Protein AF-0000000080623184 (afdb_homodimer)

InterPro domains:
  IPR002640 Arylesterase [PF01731] (164-242)
  IPR011042 Six-bladed beta-propeller, TolB-like [G3DSA:2.120.10.30] (15-358)
  IPR051288 Serum paraoxonase/arylesterase [PTHR11799] (4-357)

Solvent-accessible surface area (backbone atoms only — not comparable to full-atom values): 36497 Å² total; per-residue (Å²): 109,66,64,58,50,50,49,52,48,49,50,48,51,48,53,49,51,50,51,50,44,59,60,27,24,75,87,53,84,65,54,26,38,55,38,32,66,67,45,72,34,42,72,48,66,43,7,16,39,18,59,33,71,41,74,90,75,38,34,34,41,32,24,18,21,57,68,85,69,83,50,81,78,62,73,59,82,66,65,34,42,39,31,38,31,59,68,85,49,90,73,54,52,39,41,78,36,56,76,39,82,59,84,64,90,63,54,22,28,40,14,41,22,56,38,71,44,97,88,63,42,46,33,33,41,30,28,30,34,42,90,85,70,45,51,34,43,38,31,28,35,50,37,76,92,77,55,33,28,38,52,73,50,76,46,71,51,88,85,47,66,36,63,43,22,31,33,51,74,46,97,60,21,30,39,36,17,13,47,29,61,59,84,40,72,66,46,44,52,45,26,65,73,67,61,63,32,49,2,27,31,33,38,32,73,61,84,52,77,40,77,65,44,68,61,32,42,29,33,15,48,44,55,42,84,86,60,42,39,36,39,36,18,26,34,83,75,12,31,38,39,30,23,41,48,39,78,94,74,64,45,68,44,82,69,31,71,48,81,63,74,29,24,38,35,25,52,30,62,41,96,85,54,32,39,25,23,6,14,32,56,28,39,51,38,37,51,53,14,68,74,40,63,84,42,84,84,49,45,9,30,16,31,30,39,37,33,46,57,45,96,84,50,69,47,60,53,56,31,44,55,35,27,29,61,8,86,88,48,38,34,28,16,16,27,41,62,40,78,90,61,37,30,34,41,36,18,5,48,60,33,39,36,38,42,31,39,39,64,45,71,87,75,130,109,66,64,58,49,50,51,52,48,50,50,48,48,51,53,49,51,51,51,50,44,60,60,28,24,75,85,52,84,66,53,26,38,56,38,32,65,66,44,71,34,43,75,48,66,43,7,17,38,19,60,33,72,41,76,92,75,37,33,33,41,33,24,18,22,58,69,85,70,83,49,81,78,61,74,56,85,68,65,34,40,38,31,41,32,59,66,83,48,90,74,53,52,39,41,79,36,55,76,39,82,61,84,64,90,63,53,22,27,39,14,41,24,58,36,71,46,96,88,65,42,46,34,33,39,29,30,30,34,40,92,86,69,45,51,34,42,39,31,29,36,51,38,75,90,76,54,32,29,38,52,72,50,76,49,70,52,89,84,47,67,37,63,42,22,32,33,51,74,45,96,61,22,29,38,36,17,13,46,28,63,58,86,41,71,66,45,43,51,46,25,66,72,68,63,64,34,49,2,27,32,33,38,32,72,62,83,52,78,40,76,66,44,68,62,32,43,29,32,14,46,44,56,42,86,87,59,40,39,35,40,36,18,26,34,83,75,12,31,37,40,30,24,41,50,39,76,92,75,64,41,68,44,82,68,29,69,46,82,64,73,29,24,38,35,25,53,30,64,41,96,86,53,32,40,25,21,6,13,33,55,28,39,50,39,38,53,54,15,70,74,41,64,84,43,83,84,50,45,9,29,18,33,29,40,37,34,46,58,44,95,84,50,69,47,62,54,54,30,43,54,34,28,29,60,8,85,88,48,37,34,28,16,17,29,41,61,38,81,92,62,36,29,34,40,36,19,5,48,59,34,39,35,36,43,30,41,38,64,44,73,87,76,128

Secondary structure (DSSP, 8-state):
-HHHHHHHHHHHHHHHHHHHHHHTTTT----BB-SS-EEEPBS--S----EEEETTTTEEEEEE----S--TT-------EEEEEETTS---BPEE--EES--SS--EEEEEEEEE-TTS-EEEEEEEE-TTS-EEEEEEEEETTTTEEEEEEEE--TT-SSEEEEEE-SSS-EEEEE--S--SHHHHHHHHHH----EEEEEE-SS-EEEEEEEE-EEEEEE-TTS-EEEEEETTTTEEEEEEEETTTTEEEEEEEEE-SSEEEEEEE-TT--EEEEEES-HHHHHHHHHTTT-TT----EEEEEEEE-TTSS-EEEEEEEEE-SSSS-SEEEEEEETTTTEEEEEESSS-EEEEE--S-S--/-HHHHHHHHHHHHHHHHHHHHHHTTTT----BB-SS-EEEPBS--S----EEEETTTTEEEEEE----S--GGG-S----EEEEEETTS---B-EE--EES--SS--EEEEEEEEE-TTSPEEEEEEEE-TTS-EEEEEEEEETTTTEEEEEEEE--TT-SSEEEEEE-SSS-EEEEE--S--SHHHHHHHHHH----EEEEEE-SS-EEEEEEEE-EEEEEE-TTS-EEEEEETTTTEEEEEEEETTTTEEEEEEEEE-SSEEEEEEE-TT--EEEEEES-HHHHHHHHHTTT-TT----EEEEEEEE-TTSS-EEEEEEEEE-SSSS-SEEEEEEETTTTEEEEEESSS-EEEEE--S-S--

Foldseek 3Di:
DVVVVVVVVVVVVVVLVVLVCLLQVVPDFFDFDALFDKDFAADAFFFFQEWEADQVQQKIKTWGAADAALDVPCCPPDAIWMWMDRRVDPPSYIHTAAEPPDPDPGFRWAAKEWDQDPVGWIKMWTWGADSVGAIWTWIWTQDPVVRHTYTDDIDGDPLPQRWHYWYDPDPQKIKTKHQARDRHPVVVVVCLSVVQGAIFMWIDPNDDIDTAGGRAGWAAWDAFPVRQWIWTFRQSQQKIWIWGADPVVRYIHTQEIGRRCWGWHYWDADPVRKIKTKTQNRNNLVVVCVVPVVPLPRFTKIWMWIWDADPSRHDTDIFTNGIDRGNRPGAWNGKYADPRRQKIWTIHGTGGIMIGGRPDDRPD/DVVVVVVVVVVVVVVLVVLVCLLQVVPDFFDFDALFDKDFAPDAFFFFQEWEADQVQQKIKTWGAADAALDPPVVDDGAIWMWMDRRVDPPSYIHTAAEPPDPDPGFRWAAKEWDQDPVRWIKMWTWGADSVGAIWIWIWTQDPVVRHTYTDDIDGDPLPQRWHYWYDPDPQKIKTKHQARDRHPVVVVVCLSVVQGAIFMWIDPNDDIDTAGGRAGWAAWDAFPVRQWIWTFRQSQQKIWIWGADPVVRYTHTQEIGRRCWGWHYWDADPVRKIKTKTQNRNNLVVVCVVPVVPLPRFTKIWMWIWDADPSRHDTDIFTNGIDRGNRPGAWNGKYADPRRQKIWTIHGTGGIMIGGRPDDRPD

Nearest PDB structures (foldseek):
  6h0a-assembly1_A  TM=9.248E-01  e=1.470E-31  Homo sapiens
  3sre-assembly1_A  TM=9.259E-01  e=2.144E-31  synthetic construct
  3srg-assembly1_A  TM=9.200E-01  e=5.082E-31  synthetic construct
  1v04-assembly1_A  TM=9.252E-01  e=9.710E-31  Homo sapiens
  6g82-assembly1_A  TM=9.204E-01  e=2.429E-30  Homo sapiens

Organism: Caenorhabditis remanei (NCBI:txid31234)

Radius of gyration: 28.78 Å; Cα contacts (8 Å, |Δi|>4): 1998; chains: 2; bounding box: 73×90×67 Å

Sequence (728 aa):
MLKIILVAFLAFLVQYSFKVLLTLDVHKRTYNHRPGPCRKIEGVVNGSEDITISYEKNLAFITSGLVFLHSESSKTENNGEMFVYDLSQRTYKAERIPVKNLEDSEFLPHGISHWVLKDGTVRLFVVVHSKDFKHSIVILDYDEKNRVLNHVRTIRDDKFVRPNDVLATGENSFFVSNDGGCHSNIGNILEIATGFHKGSLVHYDGKNSHYLLENTATNGIILSNDKKTLYVSFIYEETIGVFDWNVGKQEIREVSKIETLTACDNFHVDEDDNLWSACHPVLKDAAKHLGNHKNKDLHSPTQVLRFKFSEDRKFAEIVEVFSDEGRFTSAGAVATSFDNGKQMLIGTVFRDVTHCDINISLDFMLKIILVAFLAFLVQYSFKVLLTLDVHKRTYNHRPGPCRKIEGVVNGSEDITISYEKNLAFITSGLVFLHSESSKTENNGEMFVYDLSQRTYKAERIPVKNLEDSEFLPHGISHWVLKDGTVRLFVVVHSKDFKHSIVILDYDEKNRVLNHVRTIRDDKFVRPNDVLATGENSFFVSNDGGCHSNIGNILEIATGFHKGSLVHYDGKNSHYLLENTATNGIILSNDKKTLYVSFIYEETIGVFDWNVGKQEIREVSKIETLTACDNFHVDEDDNLWSACHPVLKDAAKHLGNHKNKDLHSPTQVLRFKFSEDRKFAEIVEVFSDEGRFTSAGAVATSFDNGKQMLIGTVFRDVTHCDINISLDF

Structure (mmCIF, N/CA/C/O backbone):
data_AF-0000000080623184-model_v1
#
loop_
_entity.id
_entity.type
_entity.pdbx_description
1 polymer 'SMP-30/Gluconolactonase/LRE-like region domain-containing protein'
#
loop_
_atom_site.group_PDB
_atom_site.id
_atom_site.type_symbol
_atom_site.label_atom_id
_atom_site.label_alt_id
_atom_site.label_comp_id
_atom_site.label_asym_id
_atom_site.label_entity_id
_atom_site.label_seq_id
_atom_site.pdbx_PDB_ins_code
_atom_site.Cartn_x
_atom_site.Cartn_y
_atom_site.Cartn_z
_atom_site.occupancy
_atom_site.B_iso_or_equiv
_atom_site.auth_seq_id
_atom_site.auth_comp_id
_atom_site.auth_asym_id
_atom_site.auth_atom_id
_atom_site.pdbx_PDB_model_num
ATOM 1 N N . MET A 1 1 ? 48.375 10.023 1.485 1 68.5 1 MET A N 1
ATOM 2 C CA . MET A 1 1 ? 47.406 10.797 2.24 1 68.5 1 MET A CA 1
ATOM 3 C C . MET A 1 1 ? 46.312 11.328 1.321 1 68.5 1 MET A C 1
ATOM 5 O O . MET A 1 1 ? 45.125 11.156 1.599 1 68.5 1 MET A O 1
ATOM 9 N N . LEU A 1 2 ? 46.656 11.781 0.217 1 77.94 2 LEU A N 1
ATOM 10 C CA . LEU A 1 2 ? 45.719 12.336 -0.725 1 77.94 2 LEU A CA 1
ATOM 11 C C . LEU A 1 2 ? 44.812 11.242 -1.294 1 77.94 2 LEU A C 1
ATOM 13 O O . LEU A 1 2 ? 43.594 11.438 -1.467 1 77.94 2 LEU A O 1
ATOM 17 N N . LYS A 1 3 ? 45.438 10.141 -1.468 1 73.81 3 LYS A N 1
ATOM 18 C CA . LYS A 1 3 ? 44.656 9.023 -2.031 1 73.81 3 LYS A CA 1
ATOM 19 C C . LYS A 1 3 ? 43.625 8.523 -1.047 1 73.81 3 LYS A C 1
ATOM 21 O O . LYS A 1 3 ? 42.5 8.227 -1.437 1 73.81 3 LYS A O 1
ATOM 26 N N . ILE A 1 4 ? 43.969 8.469 0.136 1 78.44 4 ILE A N 1
ATOM 27 C CA . ILE A 1 4 ? 43.062 8.023 1.171 1 78.44 4 ILE A CA 1
ATOM 28 C C . ILE A 1 4 ? 41.906 9.031 1.315 1 78.44 4 ILE A C 1
ATOM 30 O O . ILE A 1 4 ? 40.75 8.656 1.451 1 78.44 4 ILE A O 1
ATOM 34 N N . ILE A 1 5 ? 42.281 10.227 1.193 1 77.75 5 ILE A N 1
ATOM 35 C CA . ILE A 1 5 ? 41.281 11.297 1.305 1 77.75 5 ILE A CA 1
ATOM 36 C C . ILE A 1 5 ? 40.312 11.227 0.128 1 77.75 5 ILE A C 1
ATOM 38 O O . ILE A 1 5 ? 39.125 11.375 0.305 1 77.75 5 ILE A O 1
ATOM 42 N N . LEU A 1 6 ? 40.812 11 -0.995 1 77.25 6 LEU A N 1
ATOM 43 C CA . LEU A 1 6 ? 39.969 10.898 -2.188 1 77.25 6 LEU A CA 1
ATOM 44 C C . LEU A 1 6 ? 39.031 9.711 -2.092 1 77.25 6 LEU A C 1
ATOM 46 O O . LEU A 1 6 ? 37.875 9.812 -2.453 1 77.25 6 LEU A O 1
ATOM 50 N N . VAL A 1 7 ? 39.594 8.688 -1.573 1 75.88 7 VAL A N 1
ATOM 51 C CA . VAL A 1 7 ? 38.781 7.492 -1.417 1 75.88 7 VAL A CA 1
ATOM 52 C C . VAL A 1 7 ? 37.688 7.754 -0.388 1 75.88 7 VAL A C 1
ATOM 54 O O . VAL A 1 7 ? 36.531 7.371 -0.592 1 75.88 7 VAL A O 1
ATOM 57 N N . ALA A 1 8 ? 38.031 8.312 0.627 1 75.62 8 ALA A N 1
ATOM 58 C CA . ALA A 1 8 ? 37.062 8.648 1.655 1 75.62 8 ALA A CA 1
ATOM 59 C C . ALA A 1 8 ? 36 9.617 1.113 1 75.62 8 ALA A C 1
ATOM 61 O O . ALA A 1 8 ? 34.812 9.477 1.407 1 75.62 8 ALA A O 1
ATOM 62 N N . PHE A 1 9 ? 36.438 10.516 0.372 1 79.94 9 PHE A N 1
ATOM 63 C CA . PHE A 1 9 ? 35.531 11.484 -0.23 1 79.94 9 PHE A CA 1
ATOM 64 C C . PHE A 1 9 ? 34.594 10.805 -1.212 1 79.94 9 PHE A C 1
ATOM 66 O O . PHE A 1 9 ? 33.406 11.086 -1.225 1 79.94 9 PHE A O 1
ATOM 73 N N . LEU A 1 10 ? 35.156 9.992 -1.989 1 78.12 10 LEU A N 1
ATOM 74 C CA . LEU A 1 10 ? 34.312 9.258 -2.941 1 78.12 10 LEU A CA 1
ATOM 75 C C . LEU A 1 10 ? 33.312 8.375 -2.215 1 78.12 10 LEU A C 1
ATOM 77 O O . LEU A 1 10 ? 32.156 8.281 -2.633 1 78.12 10 LEU A O 1
ATOM 81 N N . ALA A 1 11 ? 33.781 7.762 -1.188 1 76.75 11 ALA A N 1
ATOM 82 C CA . ALA A 1 11 ? 32.875 6.949 -0.386 1 76.75 11 ALA A CA 1
ATOM 83 C C . ALA A 1 11 ? 31.766 7.797 0.198 1 76.75 11 ALA A C 1
ATOM 85 O O . ALA A 1 11 ? 30.594 7.379 0.215 1 76.75 11 ALA A O 1
ATOM 86 N N . PHE A 1 12 ? 32.156 8.875 0.583 1 76.88 12 PHE A N 1
ATOM 87 C CA . PHE A 1 12 ? 31.172 9.805 1.129 1 76.88 12 PHE A CA 1
ATOM 88 C C . PHE A 1 12 ? 30.172 10.219 0.057 1 76.88 12 PHE A C 1
ATOM 90 O O . PHE A 1 12 ? 28.969 10.273 0.309 1 76.88 12 PHE A O 1
ATOM 97 N N . LEU A 1 13 ? 30.609 10.484 -1.075 1 78.25 13 LEU A N 1
ATOM 98 C CA . LEU A 1 13 ? 29.75 10.898 -2.168 1 78.25 13 LEU A CA 1
ATOM 99 C C . LEU A 1 13 ? 28.781 9.789 -2.553 1 78.25 13 LEU A C 1
ATOM 101 O O . LEU A 1 13 ? 27.609 10.047 -2.846 1 78.25 13 LEU A O 1
ATOM 105 N N . VAL A 1 14 ? 29.297 8.641 -2.516 1 78.31 14 VAL A N 1
ATOM 106 C CA . VAL A 1 14 ? 28.469 7.496 -2.859 1 78.31 14 VAL A CA 1
ATOM 107 C C . VAL A 1 14 ? 27.391 7.301 -1.793 1 78.31 14 VAL A C 1
ATOM 109 O O . VAL A 1 14 ? 26.219 7.133 -2.115 1 78.31 14 VAL A O 1
ATOM 112 N N . GLN A 1 15 ? 27.812 7.367 -0.602 1 77.88 15 GLN A N 1
ATOM 113 C CA . GLN A 1 15 ? 26.859 7.234 0.497 1 77.88 15 GLN A CA 1
ATOM 114 C C . GLN A 1 15 ? 25.797 8.328 0.441 1 77.88 15 GLN A C 1
ATOM 116 O O . GLN A 1 15 ? 24.609 8.062 0.644 1 77.88 15 GLN A O 1
ATOM 121 N N . TYR A 1 16 ? 26.234 9.406 0.198 1 78.19 16 TYR A N 1
ATOM 122 C CA . TYR A 1 16 ? 25.328 10.547 0.125 1 78.19 16 TYR A CA 1
ATOM 123 C C . TYR A 1 16 ? 24.344 10.398 -1.031 1 78.19 16 TYR A C 1
ATOM 125 O O . TYR A 1 16 ? 23.156 10.656 -0.878 1 78.19 16 TYR A O 1
ATOM 133 N N . SER A 1 17 ? 24.859 10.039 -2.146 1 79.19 17 SER A N 1
ATOM 134 C CA . SER A 1 17 ? 24 9.836 -3.307 1 79.19 17 SER A CA 1
ATOM 135 C C . SER A 1 17 ? 22.938 8.773 -3.033 1 79.19 17 SER A C 1
ATOM 137 O O . SER A 1 17 ? 21.781 8.922 -3.426 1 79.19 17 SER A O 1
ATOM 139 N N . PHE A 1 18 ? 23.328 7.824 -2.342 1 79.25 18 PHE A N 1
ATOM 140 C CA . PHE A 1 18 ? 22.406 6.754 -2 1 79.25 18 PHE A CA 1
ATOM 141 C C . PHE A 1 18 ? 21.328 7.254 -1.044 1 79.25 18 PHE A C 1
ATOM 143 O O . PHE A 1 18 ? 20.141 6.945 -1.214 1 79.25 18 PHE A O 1
ATOM 150 N N . LYS A 1 19 ? 21.719 7.996 -0.136 1 79.19 19 LYS A N 1
ATOM 151 C CA . LYS A 1 19 ? 20.766 8.562 0.818 1 79.19 19 LYS A CA 1
ATOM 152 C C . LYS A 1 19 ? 19.75 9.461 0.116 1 79.19 19 LYS A C 1
ATOM 154 O O . LYS A 1 19 ? 18.562 9.422 0.433 1 79.19 19 LYS A O 1
ATOM 159 N N . VAL A 1 20 ? 20.219 10.18 -0.817 1 79.88 20 VAL A N 1
ATOM 160 C CA . VAL A 1 20 ? 19.344 11.086 -1.561 1 79.88 20 VAL A CA 1
ATOM 161 C C . VAL A 1 20 ? 18.344 10.273 -2.379 1 79.88 20 VAL A C 1
ATOM 163 O O . VAL A 1 20 ? 17.156 10.609 -2.428 1 79.88 20 VAL A O 1
ATOM 166 N N . LEU A 1 21 ? 18.844 9.234 -2.961 1 82.19 21 LEU A N 1
ATOM 167 C CA . LEU A 1 21 ? 17.969 8.398 -3.777 1 82.19 21 LEU A CA 1
ATOM 168 C C . LEU A 1 21 ? 16.891 7.742 -2.92 1 82.19 21 LEU A C 1
ATOM 170 O O . LEU A 1 21 ? 15.727 7.66 -3.332 1 82.19 21 LEU A O 1
ATOM 174 N N . LEU A 1 22 ? 17.234 7.348 -1.758 1 83.12 22 LEU A N 1
ATOM 175 C CA . LEU A 1 22 ? 16.266 6.75 -0.853 1 83.12 22 LEU A CA 1
ATOM 176 C C . LEU A 1 22 ? 15.273 7.797 -0.354 1 83.12 22 LEU A C 1
ATOM 178 O O . LEU A 1 22 ? 14.07 7.531 -0.28 1 83.12 22 LEU A O 1
ATOM 182 N N . THR A 1 23 ? 15.773 8.984 -0.102 1 82 23 THR A N 1
ATOM 183 C CA . THR A 1 23 ? 14.906 10.062 0.369 1 82 23 THR A CA 1
ATOM 184 C C . THR A 1 23 ? 13.891 10.453 -0.7 1 82 23 THR A C 1
ATOM 186 O O . THR A 1 23 ? 12.742 10.758 -0.386 1 82 23 THR A O 1
ATOM 189 N N . LEU A 1 24 ? 14.305 10.32 -1.914 1 87.19 24 LEU A N 1
ATOM 190 C CA . LEU A 1 24 ? 13.438 10.719 -3.02 1 87.19 24 LEU A CA 1
ATOM 191 C C . LEU A 1 24 ? 12.516 9.578 -3.428 1 87.19 24 LEU A C 1
ATOM 193 O O . LEU A 1 24 ? 11.672 9.742 -4.312 1 87.19 24 LEU A O 1
ATOM 197 N N . ASP A 1 25 ? 12.656 8.5 -2.859 1 90.5 25 ASP A N 1
ATOM 198 C CA . ASP A 1 25 ? 11.773 7.355 -3.066 1 90.5 25 ASP A CA 1
ATOM 199 C C . ASP A 1 25 ? 11.789 6.91 -4.527 1 90.5 25 ASP A C 1
ATOM 201 O O . ASP A 1 25 ? 10.734 6.684 -5.121 1 90.5 25 ASP A O 1
ATOM 205 N N . VAL A 1 26 ? 12.938 6.75 -5.109 1 87.06 26 VAL A N 1
ATOM 206 C CA . VAL A 1 26 ? 13.055 6.512 -6.543 1 87.06 26 VAL A CA 1
ATOM 207 C C . VAL A 1 26 ? 12.625 5.086 -6.867 1 87.06 26 VAL A C 1
ATOM 209 O O . VAL A 1 26 ? 12.297 4.773 -8.016 1 87.06 26 VAL A O 1
ATOM 212 N N . HIS A 1 27 ? 12.586 4.148 -5.922 1 89.81 27 HIS A N 1
ATOM 213 C CA . HIS A 1 27 ? 12.211 2.764 -6.18 1 89.81 27 HIS A CA 1
ATOM 214 C C . HIS A 1 27 ? 10.898 2.41 -5.484 1 89.81 27 HIS A C 1
ATOM 216 O O . HIS A 1 27 ? 10.703 1.266 -5.07 1 89.81 27 HIS A O 1
ATOM 222 N N . LYS A 1 28 ? 10.078 3.414 -5.332 1 93.25 28 LYS A N 1
ATOM 223 C CA . LYS A 1 28 ? 8.75 3.203 -4.762 1 93.25 28 LYS A CA 1
ATOM 224 C C . LYS A 1 28 ? 7.66 3.588 -5.754 1 93.25 28 LYS A C 1
ATOM 226 O O . LYS A 1 28 ? 7.883 4.418 -6.641 1 93.25 28 LYS A O 1
ATOM 231 N N . ARG A 1 29 ? 6.605 2.904 -5.59 1 92.94 29 ARG A N 1
ATOM 232 C CA . ARG A 1 29 ? 5.387 3.287 -6.301 1 92.94 29 ARG A CA 1
ATOM 233 C C . ARG A 1 29 ? 4.164 3.15 -5.402 1 92.94 29 ARG A C 1
ATOM 235 O O . ARG A 1 29 ? 4.262 2.637 -4.285 1 92.94 29 ARG A O 1
ATOM 242 N N . THR A 1 30 ? 3.105 3.678 -5.91 1 94.69 30 THR A N 1
ATOM 243 C CA . THR A 1 30 ? 1.839 3.561 -5.195 1 94.69 30 THR A CA 1
ATOM 244 C C . THR A 1 30 ? 0.874 2.652 -5.953 1 94.69 30 THR A C 1
ATOM 246 O O . THR A 1 30 ? 0.819 2.686 -7.188 1 94.69 30 THR A O 1
ATOM 249 N N . TYR A 1 31 ? 0.19 1.835 -5.215 1 97.56 31 TYR A N 1
ATOM 250 C CA . TYR A 1 31 ? -0.853 0.967 -5.75 1 97.56 31 TYR A CA 1
ATOM 251 C C . TYR A 1 31 ? -2.234 1.447 -5.32 1 97.56 31 TYR A C 1
ATOM 253 O O . TYR A 1 31 ? -2.49 1.642 -4.129 1 97.56 31 TYR A O 1
ATOM 261 N N . ASN A 1 32 ? -3.141 1.588 -6.273 1 97.88 32 ASN A N 1
ATOM 262 C CA . ASN A 1 32 ? -4.422 2.223 -5.992 1 97.88 32 ASN A CA 1
ATOM 263 C C . ASN A 1 32 ? -5.32 1.322 -5.148 1 97.88 32 ASN A C 1
ATOM 265 O O . ASN A 1 32 ? -5.352 0.106 -5.348 1 97.88 32 ASN A O 1
ATOM 269 N N . HIS A 1 33 ? -5.973 1.86 -4.156 1 97 33 HIS A N 1
ATOM 270 C CA . HIS A 1 33 ? -7.125 1.246 -3.506 1 97 33 HIS A CA 1
ATOM 271 C C . HIS A 1 33 ? -7.973 2.289 -2.785 1 97 33 HIS A C 1
ATOM 273 O O . HIS A 1 33 ? -7.48 3.365 -2.443 1 97 33 HIS A O 1
ATOM 279 N N . ARG A 1 34 ? -9.219 2.02 -2.615 1 97.81 34 ARG A N 1
ATOM 280 C CA . ARG A 1 34 ? -10.211 2.871 -1.958 1 97.81 34 ARG A CA 1
ATOM 281 C C . ARG A 1 34 ? -10.961 2.102 -0.876 1 97.81 34 ARG A C 1
ATOM 283 O O . ARG A 1 34 ? -11.258 0.917 -1.04 1 97.81 34 ARG A O 1
ATOM 290 N N . PRO A 1 35 ? -11.281 2.771 0.192 1 97.62 35 PRO A N 1
ATOM 291 C CA . PRO A 1 35 ? -12.016 2.098 1.263 1 97.62 35 PRO A CA 1
ATOM 292 C C . PRO A 1 35 ? -13.516 2.004 0.981 1 97.62 35 PRO A C 1
ATOM 294 O O . PRO A 1 35 ? -14.242 1.325 1.709 1 97.62 35 PRO A O 1
ATOM 297 N N . GLY A 1 36 ? -14 2.615 0.045 1 97.38 36 GLY A N 1
ATOM 298 C CA . GLY A 1 36 ? -15.352 2.824 -0.437 1 97.38 36 GLY A CA 1
ATOM 299 C C . GLY A 1 36 ? -15.445 3.869 -1.534 1 97.38 36 GLY A C 1
ATOM 300 O O . GLY A 1 36 ? -14.422 4.277 -2.096 1 97.38 36 GLY A O 1
ATOM 301 N N . PRO A 1 37 ? -16.688 4.281 -1.874 1 97.19 37 PRO A N 1
ATOM 302 C CA . PRO A 1 37 ? -16.812 5.312 -2.91 1 97.19 37 PRO A CA 1
ATOM 303 C C . PRO A 1 37 ? -16.141 6.629 -2.512 1 97.19 37 PRO A C 1
ATOM 305 O O . PRO A 1 37 ? -16.266 7.066 -1.364 1 97.19 37 PRO A O 1
ATOM 308 N N . CYS A 1 38 ? -15.422 7.211 -3.404 1 98.12 38 CYS A N 1
ATOM 309 C CA . CYS A 1 38 ? -14.781 8.508 -3.221 1 98.12 38 CYS A CA 1
ATOM 310 C C . CYS A 1 38 ? -15.164 9.469 -4.336 1 98.12 38 CYS A C 1
ATOM 312 O O . CYS A 1 38 ? -15.289 9.07 -5.496 1 98.12 38 CYS A O 1
ATOM 314 N N . ARG A 1 39 ? -15.352 10.719 -3.967 1 97.88 39 ARG A N 1
ATOM 315 C CA . ARG A 1 39 ? -15.695 11.719 -4.969 1 97.88 39 ARG A CA 1
ATOM 316 C C . ARG A 1 39 ? -15.078 13.07 -4.625 1 97.88 39 ARG A C 1
ATOM 318 O O . ARG A 1 39 ? -14.75 13.336 -3.467 1 97.88 39 ARG A O 1
ATOM 325 N N . LYS A 1 40 ? -14.906 13.906 -5.598 1 98 40 LYS A N 1
ATOM 326 C CA . LYS A 1 40 ? -14.453 15.281 -5.398 1 98 40 LYS A CA 1
ATOM 327 C C . LYS A 1 40 ? -15.586 16.156 -4.875 1 98 40 LYS A C 1
ATOM 329 O O . LYS A 1 40 ? -16.734 16.031 -5.305 1 98 40 LYS A O 1
ATOM 334 N N . ILE A 1 41 ? -15.172 17.016 -3.988 1 97.06 41 ILE A N 1
ATOM 335 C CA . ILE A 1 41 ? -16.188 17.953 -3.535 1 97.06 41 ILE A CA 1
ATOM 336 C C . ILE A 1 41 ? -16.094 19.25 -4.355 1 97.06 41 ILE A C 1
ATOM 338 O O . ILE A 1 41 ? -15.016 19.625 -4.82 1 97.06 41 ILE A O 1
ATOM 342 N N . GLU A 1 42 ? -17.219 19.906 -4.539 1 97.25 42 GLU A N 1
ATOM 343 C CA . GLU A 1 42 ? -17.266 21.188 -5.246 1 97.25 42 GLU A CA 1
ATOM 344 C C . GLU A 1 42 ? -16.828 22.328 -4.344 1 97.25 42 GLU A C 1
ATOM 346 O O . GLU A 1 42 ? -17.016 22.281 -3.127 1 97.25 42 GLU A O 1
ATOM 351 N N . GLY A 1 43 ? -16.234 23.391 -4.973 1 95.44 43 GLY A N 1
ATOM 352 C CA . GLY A 1 43 ? -15.906 24.594 -4.238 1 95.44 43 GLY A CA 1
ATOM 353 C C . GLY A 1 43 ? -14.414 24.875 -4.191 1 95.44 43 GLY A C 1
ATOM 354 O O . GLY A 1 43 ? -13.945 25.906 -4.68 1 95.44 43 GLY A O 1
ATOM 355 N N . VAL A 1 44 ? -13.695 23.906 -3.656 1 94.75 44 VAL A N 1
ATOM 356 C CA . VAL A 1 44 ? -12.266 24.094 -3.451 1 94.75 44 VAL A CA 1
ATOM 357 C C . VAL A 1 44 ? -11.5 23.656 -4.695 1 94.75 44 VAL A C 1
ATOM 359 O O . VAL A 1 44 ? -11.539 22.469 -5.062 1 94.75 44 VAL A O 1
ATOM 362 N N . VAL A 1 45 ? -10.711 24.594 -5.273 1 91.62 45 VAL A N 1
ATOM 363 C CA . VAL A 1 45 ? -10.062 24.219 -6.523 1 91.62 45 VAL A CA 1
ATOM 364 C C . VAL A 1 45 ? -8.586 24.625 -6.488 1 91.62 45 VAL A C 1
ATOM 366 O O . VAL A 1 45 ? -7.828 24.328 -7.41 1 91.62 45 VAL A O 1
ATOM 369 N N . ASN A 1 46 ? -8.203 25.344 -5.391 1 91.88 46 ASN A N 1
ATOM 370 C CA . ASN A 1 46 ? -6.824 25.828 -5.312 1 91.88 46 ASN A CA 1
ATOM 371 C C . ASN A 1 46 ? -6.098 25.25 -4.102 1 91.88 46 ASN A C 1
ATOM 373 O O . ASN A 1 46 ? -5.344 25.953 -3.43 1 91.88 46 ASN A O 1
ATOM 377 N N . GLY A 1 47 ? -6.477 24 -3.816 1 93.44 47 GLY A N 1
ATOM 378 C CA . GLY A 1 47 ? -5.797 23.344 -2.707 1 93.44 47 GLY A CA 1
ATOM 379 C C . GLY A 1 47 ? -6.605 23.359 -1.423 1 93.44 47 GLY A C 1
ATOM 380 O O . GLY A 1 47 ? -7.488 24.203 -1.246 1 93.44 47 GLY A O 1
ATOM 381 N N . SER A 1 48 ? -6.324 22.547 -0.656 1 95.81 48 SER A N 1
ATOM 382 C CA . SER A 1 48 ? -6.871 22.312 0.677 1 95.81 48 SER A CA 1
ATOM 383 C C . SER A 1 48 ? -5.824 21.703 1.608 1 95.81 48 SER A C 1
ATOM 385 O O . SER A 1 48 ? -6.027 20.625 2.174 1 95.81 48 SER A O 1
ATOM 387 N N . GLU A 1 49 ? -4.832 22.469 1.759 1 94.88 49 GLU A N 1
ATOM 388 C CA . GLU A 1 49 ? -3.613 21.938 2.369 1 94.88 49 GLU A CA 1
ATOM 389 C C . GLU A 1 49 ? -3.871 21.453 3.793 1 94.88 49 GLU A C 1
ATOM 391 O O . GLU A 1 49 ? -3.234 20.516 4.258 1 94.88 49 GLU A O 1
ATOM 396 N N . ASP A 1 50 ? -4.809 22.109 4.445 1 98.5 50 ASP A N 1
ATOM 397 C CA . ASP A 1 50 ? -5.133 21.625 5.781 1 98.5 50 ASP A CA 1
ATOM 398 C C . ASP A 1 50 ? -6.629 21.75 6.059 1 98.5 50 ASP A C 1
ATOM 400 O O . ASP A 1 50 ? -7.312 22.578 5.469 1 98.5 50 ASP A O 1
ATOM 404 N N . ILE A 1 51 ? -7.129 20.859 6.863 1 98.88 51 ILE A N 1
ATOM 405 C CA . ILE A 1 51 ? -8.531 20.766 7.266 1 98.88 51 ILE A CA 1
ATOM 406 C C . ILE A 1 51 ? -8.617 20.484 8.766 1 98.88 51 ILE A C 1
ATOM 408 O O . ILE A 1 51 ? -7.883 19.641 9.297 1 98.88 51 ILE A O 1
ATOM 412 N N . THR A 1 52 ? -9.422 21.188 9.445 1 98.81 52 THR A N 1
ATOM 413 C CA . THR A 1 52 ? -9.734 20.844 10.828 1 98.81 52 THR A CA 1
ATOM 414 C C . THR A 1 52 ? -11.234 20.609 11 1 98.81 52 THR A C 1
ATOM 416 O O . THR A 1 52 ? -12.047 21.266 10.359 1 98.81 52 THR A O 1
ATOM 419 N N . ILE A 1 53 ? -11.555 19.656 11.805 1 98.44 53 ILE A N 1
ATOM 420 C CA . ILE A 1 53 ? -12.945 19.281 12.016 1 98.44 53 ILE A CA 1
ATOM 421 C C . ILE A 1 53 ? -13.375 19.672 13.43 1 98.44 53 ILE A C 1
ATOM 423 O O . ILE A 1 53 ? -12.727 19.312 14.414 1 98.44 53 ILE A O 1
ATOM 427 N N . SER A 1 54 ? -14.438 20.422 13.539 1 97.44 54 SER A N 1
ATOM 428 C CA . SER A 1 54 ? -15.164 20.594 14.797 1 97.44 54 SER A CA 1
ATOM 429 C C . SER A 1 54 ? -16.281 19.578 14.93 1 97.44 54 SER A C 1
ATOM 431 O O . SER A 1 54 ? -17.375 19.766 14.367 1 97.44 54 SER A O 1
ATOM 433 N N . TYR A 1 55 ? -16.078 18.578 15.688 1 95.81 55 TYR A N 1
ATOM 434 C CA . TYR A 1 55 ? -17.078 17.516 15.836 1 95.81 55 TYR A CA 1
ATOM 435 C C . TYR A 1 55 ? -18.344 18.047 16.5 1 95.81 55 TYR A C 1
ATOM 437 O O . TYR A 1 55 ? -19.453 17.625 16.172 1 95.81 55 TYR A O 1
ATOM 445 N N . GLU A 1 56 ? -18.172 19.016 17.406 1 93.19 56 GLU A N 1
ATOM 446 C CA . GLU A 1 56 ? -19.297 19.594 18.109 1 93.19 56 GLU A CA 1
ATOM 447 C C . GLU A 1 56 ? -20.266 20.266 17.141 1 93.19 56 GLU A C 1
ATOM 449 O O . GLU A 1 56 ? -21.484 20.188 17.328 1 93.19 56 GLU A O 1
ATOM 454 N N . LYS A 1 57 ? -19.719 20.875 16.172 1 95.38 57 LYS A N 1
ATOM 455 C CA . LYS A 1 57 ? -20.562 21.609 15.234 1 95.38 57 LYS A CA 1
ATOM 456 C C . LYS A 1 57 ? -20.812 20.797 13.969 1 95.38 57 LYS A C 1
ATOM 458 O O . LYS A 1 57 ? -21.609 21.203 13.125 1 95.38 57 LYS A O 1
ATOM 463 N N . ASN A 1 58 ? -20.125 19.656 13.82 1 96.75 58 ASN A N 1
ATOM 464 C CA . ASN A 1 58 ? -20.156 18.844 12.609 1 96.75 58 ASN A CA 1
ATOM 465 C C . ASN A 1 58 ? -19.766 19.656 11.383 1 96.75 58 ASN A C 1
ATOM 467 O O . ASN A 1 58 ? -20.469 19.625 10.367 1 96.75 58 ASN A O 1
ATOM 471 N N . LEU A 1 59 ? -18.688 20.406 11.516 1 98.06 59 LEU A N 1
ATOM 472 C CA . LEU A 1 59 ? -18.172 21.25 10.438 1 98.06 59 LEU A CA 1
ATOM 473 C C . LEU A 1 59 ? -16.688 21 10.203 1 98.06 59 LEU A C 1
ATOM 475 O O . LEU A 1 59 ? -15.938 20.766 11.148 1 98.06 59 LEU A O 1
ATOM 479 N N . ALA A 1 60 ? -16.328 21.016 8.977 1 98.69 60 ALA A N 1
ATOM 480 C CA . ALA A 1 60 ? -14.922 21.078 8.602 1 98.69 60 ALA A CA 1
ATOM 481 C C . ALA A 1 60 ? -14.547 22.469 8.102 1 98.69 60 ALA A C 1
ATOM 483 O O . ALA A 1 60 ? -15.312 23.094 7.375 1 98.69 60 ALA A O 1
ATOM 484 N N . PHE A 1 61 ? -13.445 22.969 8.555 1 98.81 61 PHE A N 1
ATOM 485 C CA . PHE A 1 61 ? -12.875 24.219 8.055 1 98.81 61 PHE A CA 1
ATOM 486 C C . PHE A 1 61 ? -11.633 23.938 7.211 1 98.81 61 PHE A C 1
ATOM 488 O O . PHE A 1 61 ? -10.773 23.141 7.594 1 98.81 61 PHE A O 1
ATOM 495 N N . ILE A 1 62 ? -11.547 24.578 6.07 1 98.69 62 ILE A N 1
ATOM 496 C CA . ILE A 1 62 ? -10.555 24.25 5.055 1 98.69 62 ILE A CA 1
ATOM 497 C C . ILE A 1 62 ? -9.82 25.516 4.625 1 98.69 62 ILE A C 1
ATOM 499 O O . ILE A 1 62 ? -10.445 26.531 4.305 1 98.69 62 ILE A O 1
ATOM 503 N N . THR A 1 63 ? -8.508 25.469 4.633 1 97.62 63 THR A N 1
ATOM 504 C CA . THR A 1 63 ? -7.703 26.531 4.039 1 97.62 63 THR A CA 1
ATOM 505 C C . THR A 1 63 ? -7.449 26.25 2.559 1 97.62 63 THR A C 1
ATOM 507 O O . THR A 1 63 ? -7.273 25.109 2.156 1 97.62 63 THR A O 1
ATOM 510 N N . SER A 1 64 ? -7.398 27.297 1.778 1 95.5 64 SER A N 1
ATOM 511 C CA . SER A 1 64 ? -7.16 27.156 0.345 1 95.5 64 SER A CA 1
ATOM 512 C C . SER A 1 64 ? -6.367 28.328 -0.202 1 95.5 64 SER A C 1
ATOM 514 O O . SER A 1 64 ? -6.531 29.469 0.262 1 95.5 64 SER A O 1
ATOM 516 N N . GLY A 1 65 ? -5.547 28.016 -1.17 1 90.19 65 GLY A N 1
ATOM 517 C CA . GLY A 1 65 ? -4.805 29.062 -1.844 1 90.19 65 GLY A CA 1
ATOM 518 C C . GLY A 1 65 ? -3.42 29.281 -1.265 1 90.19 65 GLY A C 1
ATOM 519 O O . GLY A 1 65 ? -2.973 30.422 -1.123 1 90.19 65 GLY A O 1
ATOM 520 N N . LEU A 1 66 ? -2.793 28.219 -0.929 1 87.38 66 LEU A N 1
ATOM 521 C CA . LEU A 1 66 ? -1.441 28.25 -0.378 1 87.38 66 LEU A CA 1
ATOM 522 C C . LEU A 1 66 ? -0.45 28.781 -1.406 1 87.38 66 LEU A C 1
ATOM 524 O O . LEU A 1 66 ? -0.493 28.391 -2.576 1 87.38 66 LEU A O 1
ATOM 528 N N . VAL A 1 67 ? 0.242 29.781 -0.971 1 74.94 67 VAL A N 1
ATOM 529 C CA . VAL A 1 67 ? 1.39 30.266 -1.729 1 74.94 67 VAL A CA 1
ATOM 530 C C . VAL A 1 67 ? 2.646 30.188 -0.864 1 74.94 67 VAL A C 1
ATOM 532 O O . VAL A 1 67 ? 2.77 30.922 0.122 1 74.94 67 VAL A O 1
ATOM 535 N N . PHE A 1 68 ? 3.383 29.203 -0.981 1 61.31 68 PHE A N 1
ATOM 536 C CA . PHE A 1 68 ? 4.477 28.922 -0.054 1 61.31 68 PHE A CA 1
ATOM 537 C C . PHE A 1 68 ? 5.754 29.625 -0.507 1 61.31 68 PHE A C 1
ATOM 539 O O . PHE A 1 68 ? 6.516 30.125 0.317 1 61.31 68 PHE A O 1
ATOM 546 N N . LEU A 1 69 ? 6.387 29.344 -1.661 1 58.38 69 LEU A N 1
ATOM 547 C CA . LEU A 1 69 ? 7.684 29.906 -2.025 1 58.38 69 LEU A CA 1
ATOM 548 C C . LEU A 1 69 ? 7.539 30.906 -3.168 1 58.38 69 LEU A C 1
ATOM 550 O O . LEU A 1 69 ? 6.57 30.859 -3.926 1 58.38 69 LEU A O 1
ATOM 554 N N . HIS A 1 70 ? 8.273 32.125 -2.986 1 51.5 70 HIS A N 1
ATOM 555 C CA . HIS A 1 70 ? 8.266 33.281 -3.889 1 51.5 70 HIS A CA 1
ATOM 556 C C . HIS A 1 70 ? 8.414 32.812 -5.34 1 51.5 70 HIS A C 1
ATOM 558 O O . HIS A 1 70 ? 9.453 32.281 -5.727 1 51.5 70 HIS A O 1
ATOM 564 N N . SER A 1 71 ? 7.578 32.094 -5.84 1 47.94 71 SER A N 1
ATOM 565 C CA . SER A 1 71 ? 7.859 32.062 -7.27 1 47.94 71 SER A CA 1
ATOM 566 C C . SER A 1 71 ? 7.312 33.281 -7.977 1 47.94 71 SER A C 1
ATOM 568 O O . SER A 1 71 ? 6.301 33.844 -7.562 1 47.94 71 SER A O 1
ATOM 570 N N . GLU A 1 72 ? 8.242 34 -8.586 1 43.84 72 GLU A N 1
ATOM 571 C CA . GLU A 1 72 ? 7.945 35.125 -9.453 1 43.84 72 GLU A CA 1
ATOM 572 C C . GLU A 1 72 ? 6.555 35 -10.062 1 43.84 72 GLU A C 1
ATOM 574 O O . GLU A 1 72 ? 5.848 36 -10.227 1 43.84 72 GLU A O 1
ATOM 579 N N . SER A 1 73 ? 6.391 33.938 -10.812 1 42.66 73 SER A N 1
ATOM 580 C CA . SER A 1 73 ? 5.266 33.844 -11.734 1 42.66 73 SER A CA 1
ATOM 581 C C . SER A 1 73 ? 3.941 33.75 -10.984 1 42.66 73 SER A C 1
ATOM 583 O O . SER A 1 73 ? 2.873 33.75 -11.602 1 42.66 73 SER A O 1
ATOM 585 N N . SER A 1 74 ? 3.998 33.344 -9.82 1 41.59 74 SER A N 1
ATOM 586 C CA . SER A 1 74 ? 2.668 33.094 -9.281 1 41.59 74 SER A CA 1
ATOM 587 C C . SER A 1 74 ? 1.938 34.406 -8.992 1 41.59 74 SER A C 1
ATOM 589 O O . SER A 1 74 ? 1.663 34.719 -7.832 1 41.59 74 SER A O 1
ATOM 591 N N . LYS A 1 75 ? 2.477 35.469 -9.578 1 42.88 75 LYS A N 1
ATOM 592 C CA . LYS A 1 75 ? 1.544 36.594 -9.594 1 42.88 75 LYS A CA 1
ATOM 593 C C . LYS A 1 75 ? 0.103 36.094 -9.734 1 42.88 75 LYS A C 1
ATOM 595 O O . LYS A 1 75 ? -0.774 36.875 -10.156 1 42.88 75 LYS A O 1
ATOM 600 N N . THR A 1 76 ? 0.037 34.719 -9.773 1 42.69 76 THR A N 1
ATOM 601 C CA . THR A 1 76 ? -1.348 34.312 -9.945 1 42.69 76 THR A CA 1
ATOM 602 C C . THR A 1 76 ? -2.242 34.938 -8.883 1 42.69 76 THR A C 1
ATOM 604 O O . THR A 1 76 ? -1.782 35.25 -7.781 1 42.69 76 THR A O 1
ATOM 607 N N . GLU A 1 77 ? -3.332 35.281 -9.203 1 50.47 77 GLU A N 1
ATOM 608 C CA . GLU A 1 77 ? -4.668 35.75 -8.836 1 50.47 77 GLU A CA 1
ATOM 609 C C . GLU A 1 77 ? -5.219 34.969 -7.656 1 50.47 77 GLU A C 1
ATOM 611 O O . GLU A 1 77 ? -6.359 35.156 -7.238 1 50.47 77 GLU A O 1
ATOM 616 N N . ASN A 1 78 ? -4.5 33.906 -7.133 1 54.19 78 ASN A N 1
ATOM 617 C CA . ASN A 1 78 ? -5.344 33.125 -6.23 1 54.19 78 ASN A CA 1
ATOM 618 C C . ASN A 1 78 ? -5.391 33.75 -4.84 1 54.19 78 ASN A C 1
ATOM 620 O O . ASN A 1 78 ? -4.355 33.906 -4.184 1 54.19 78 ASN A O 1
ATOM 624 N N . ASN A 1 79 ? -6.34 34.406 -4.504 1 73.5 79 ASN A N 1
ATOM 625 C CA . ASN A 1 79 ? -6.652 34.875 -3.164 1 73.5 79 ASN A CA 1
ATOM 626 C C . ASN A 1 79 ? -6.863 33.719 -2.189 1 73.5 79 ASN A C 1
ATOM 628 O O . ASN A 1 79 ? -7.363 32.656 -2.574 1 73.5 79 ASN A O 1
ATOM 632 N N . GLY A 1 80 ? -6.02 33.75 -1.058 1 90.38 80 GLY A N 1
ATOM 633 C CA . GLY A 1 80 ? -6.305 32.844 0.041 1 90.38 80 GLY A CA 1
ATOM 634 C C . GLY A 1 80 ? -7.766 32.812 0.447 1 90.38 80 GLY A C 1
ATOM 635 O O . GLY A 1 80 ? -8.414 33.875 0.488 1 90.38 80 GLY A O 1
ATOM 636 N N . GLU A 1 81 ? -8.297 31.641 0.54 1 94.56 81 GLU A N 1
ATOM 637 C CA . GLU A 1 81 ? -9.711 31.484 0.864 1 94.56 81 GLU A CA 1
ATOM 638 C C . GLU A 1 81 ? -9.898 30.516 2.031 1 94.56 81 GLU A C 1
ATOM 640 O O . GLU A 1 81 ? -9.016 29.719 2.33 1 94.56 81 GLU A O 1
ATOM 645 N N . MET A 1 82 ? -11.016 30.734 2.668 1 97.5 82 MET A N 1
ATOM 646 C CA . MET A 1 82 ? -11.477 29.812 3.701 1 97.5 82 MET A CA 1
ATOM 647 C C . MET A 1 82 ? -12.805 29.156 3.303 1 97.5 82 MET A C 1
ATOM 649 O O . MET A 1 82 ? -13.672 29.828 2.729 1 97.5 82 MET A O 1
ATOM 653 N N . PHE A 1 83 ? -12.906 27.875 3.572 1 98.31 83 PHE A N 1
ATOM 654 C CA . PHE A 1 83 ? -14.141 27.172 3.26 1 98.31 83 PHE A CA 1
ATOM 655 C C . PHE A 1 83 ? -14.68 26.453 4.492 1 98.31 83 PHE A C 1
ATOM 657 O O . PHE A 1 83 ? -13.914 26.125 5.41 1 98.31 83 PHE A O 1
ATOM 664 N N . VAL A 1 84 ? -15.961 26.266 4.527 1 98.19 84 VAL A N 1
ATOM 665 C CA . VAL A 1 84 ? -16.641 25.422 5.504 1 98.19 84 VAL A CA 1
ATOM 666 C C . VAL A 1 84 ? -17.391 24.312 4.789 1 98.19 84 VAL A C 1
ATOM 668 O O . VAL A 1 84 ? -17.953 24.531 3.709 1 98.19 84 VAL A O 1
ATOM 671 N N . TYR A 1 85 ? -17.344 23.141 5.289 1 98.31 85 TYR A N 1
ATOM 672 C CA . TYR A 1 85 ? -18.016 21.953 4.773 1 98.31 85 TYR A CA 1
ATOM 673 C C . TYR A 1 85 ? -18.875 21.312 5.855 1 98.31 85 TYR A C 1
ATOM 675 O O . TYR A 1 85 ? -18.375 20.922 6.914 1 98.31 85 TYR A O 1
ATOM 683 N N . ASP A 1 86 ? -20.203 21.25 5.629 1 97.5 86 ASP A N 1
ATOM 684 C CA . ASP A 1 86 ? -21.125 20.641 6.57 1 97.5 86 ASP A CA 1
ATOM 685 C C . ASP A 1 86 ? -21.047 19.109 6.527 1 97.5 86 ASP A C 1
ATOM 687 O O . ASP A 1 86 ? -21.391 18.5 5.52 1 97.5 86 ASP A O 1
ATOM 691 N N . LEU A 1 87 ? -20.703 18.516 7.586 1 97.81 87 LEU A N 1
ATOM 692 C CA . LEU A 1 87 ? -20.438 17.078 7.633 1 97.81 87 LEU A CA 1
ATOM 693 C C . LEU A 1 87 ? -21.719 16.297 7.867 1 97.81 87 LEU A C 1
ATOM 695 O O . LEU A 1 87 ? -21.75 15.07 7.719 1 97.81 87 LEU A O 1
ATOM 699 N N . SER A 1 88 ? -22.75 16.984 8.242 1 95.38 88 SER A N 1
ATOM 700 C CA . SER A 1 88 ? -24.016 16.328 8.57 1 95.38 88 SER A CA 1
ATOM 701 C C . SER A 1 88 ? -24.828 16.031 7.309 1 95.38 88 SER A C 1
ATOM 703 O O . SER A 1 88 ? -25.766 15.242 7.344 1 95.38 88 SER A O 1
ATOM 705 N N . GLN A 1 89 ? -24.406 16.734 6.277 1 92.5 89 GLN A N 1
ATOM 706 C CA . GLN A 1 89 ? -25.094 16.594 5.004 1 92.5 89 GLN A CA 1
ATOM 707 C C . GLN A 1 89 ? -24.141 16.109 3.912 1 92.5 89 GLN A C 1
ATOM 709 O O . GLN A 1 89 ? -22.953 16.438 3.926 1 92.5 89 GLN A O 1
ATOM 714 N N . ARG A 1 90 ? -24.562 15.344 3.084 1 92.81 90 ARG A N 1
ATOM 715 C CA . ARG A 1 90 ? -23.766 14.883 1.955 1 92.81 90 ARG A CA 1
ATOM 716 C C . ARG A 1 90 ? -24.016 15.734 0.719 1 92.81 90 ARG A C 1
ATOM 718 O O . ARG A 1 90 ? -24.391 15.227 -0.332 1 92.81 90 ARG A O 1
ATOM 725 N N . THR A 1 91 ? -23.734 16.984 0.88 1 93.5 91 THR A N 1
ATOM 726 C CA . THR A 1 91 ? -23.953 17.906 -0.23 1 93.5 91 THR A CA 1
ATOM 727 C C . THR A 1 91 ? -22.812 17.828 -1.229 1 93.5 91 THR A C 1
ATOM 729 O O . THR A 1 91 ? -22.953 18.203 -2.389 1 93.5 91 THR A O 1
ATOM 732 N N . TYR A 1 92 ? -21.688 17.469 -0.719 1 97.69 92 TYR A N 1
ATOM 733 C CA . TYR A 1 92 ? -20.438 17.391 -1.473 1 97.69 92 TYR A CA 1
ATOM 734 C C . TYR A 1 92 ? -20.078 18.75 -2.055 1 97.69 92 TYR A C 1
ATOM 736 O O . TYR A 1 92 ? -19.578 18.844 -3.18 1 97.69 92 TYR A O 1
ATOM 744 N N . LYS A 1 93 ? -20.375 19.781 -1.299 1 97.88 93 LYS A N 1
ATOM 745 C CA . LYS A 1 93 ? -20.047 21.156 -1.673 1 97.88 93 LYS A CA 1
ATOM 746 C C . LYS A 1 93 ? -19.531 21.938 -0.474 1 97.88 93 LYS A C 1
ATOM 748 O O . LYS A 1 93 ? -20.219 22.078 0.54 1 97.88 93 LYS A O 1
ATOM 753 N N . ALA A 1 94 ? -18.312 22.453 -0.579 1 97.94 94 ALA A N 1
ATOM 754 C CA . ALA A 1 94 ? -17.766 23.344 0.438 1 97.94 94 ALA A CA 1
ATOM 755 C C . ALA A 1 94 ? -18.141 24.797 0.153 1 97.94 94 ALA A C 1
ATOM 757 O O . ALA A 1 94 ? -18.156 25.219 -1.004 1 97.94 94 ALA A O 1
ATOM 758 N N . GLU A 1 95 ? -18.438 25.516 1.141 1 97.19 95 GLU A N 1
ATOM 759 C CA . GLU A 1 95 ? -18.844 26.906 1.009 1 97.19 95 GLU A CA 1
ATOM 760 C C . GLU A 1 95 ? -17.719 27.859 1.393 1 97.19 95 GLU A C 1
ATOM 762 O O . GLU A 1 95 ? -17.125 27.719 2.465 1 97.19 95 GLU A O 1
ATOM 767 N N . ARG A 1 96 ? -17.484 28.797 0.524 1 97.06 96 ARG A N 1
ATOM 768 C CA . ARG A 1 96 ? -16.516 29.828 0.852 1 97.06 96 ARG A CA 1
ATOM 769 C C . ARG A 1 96 ? -17.047 30.75 1.938 1 97.06 96 ARG A C 1
ATOM 771 O O . ARG A 1 96 ? -18.203 31.172 1.891 1 97.06 96 ARG A O 1
ATOM 778 N N . ILE A 1 97 ? -16.188 31.031 2.891 1 97.19 97 ILE A N 1
ATOM 779 C CA . ILE A 1 97 ? -16.594 31.922 3.971 1 97.19 97 ILE A CA 1
ATOM 780 C C . ILE A 1 97 ? -15.656 33.125 4.008 1 97.19 97 ILE A C 1
ATOM 782 O O . ILE A 1 97 ? -14.438 33 4.125 1 97.19 97 ILE A O 1
ATOM 786 N N . PRO A 1 98 ? -16.25 34.344 4.012 1 96.31 98 PRO A N 1
ATOM 787 C CA . PRO A 1 98 ? -15.406 35.531 4.008 1 96.31 98 PRO A CA 1
ATOM 788 C C . PRO A 1 98 ? -14.758 35.781 5.367 1 96.31 98 PRO A C 1
ATOM 790 O O . PRO A 1 98 ? -15.375 35.531 6.406 1 96.31 98 PRO A O 1
ATOM 793 N N . VAL A 1 99 ? -13.609 36.312 5.316 1 96.62 99 VAL A N 1
ATOM 794 C CA . VAL A 1 99 ? -12.922 36.844 6.5 1 96.62 99 VAL A CA 1
ATOM 795 C C . VAL A 1 99 ? -13.172 38.344 6.641 1 96.62 99 VAL A C 1
ATOM 797 O O . VAL A 1 99 ? -12.906 39.094 5.711 1 96.62 99 VAL A O 1
ATOM 800 N N . LYS A 1 100 ? -13.648 38.719 7.844 1 96.38 100 LYS A N 1
ATOM 801 C CA . LYS A 1 100 ? -14.008 40.094 8.062 1 96.38 100 LYS A CA 1
ATOM 802 C C . LYS A 1 100 ? -13.055 40.75 9.062 1 96.38 100 LYS A C 1
ATOM 804 O O . LYS A 1 100 ? -12.531 40.094 9.961 1 96.38 100 LYS A O 1
ATOM 809 N N . ASN A 1 101 ? -12.828 42.062 8.82 1 94.88 101 ASN A N 1
ATOM 810 C CA . ASN A 1 101 ? -12.117 42.938 9.742 1 94.88 101 ASN A CA 1
ATOM 811 C C . ASN A 1 101 ? -10.633 42.594 9.836 1 94.88 101 ASN A C 1
ATOM 813 O O . ASN A 1 101 ? -10.016 42.719 10.891 1 94.88 101 ASN A O 1
ATOM 817 N N . LEU A 1 102 ? -10.18 41.938 8.828 1 93 102 LEU A N 1
ATOM 818 C CA . LEU A 1 102 ? -8.75 41.688 8.766 1 93 102 LEU A CA 1
ATOM 819 C C . LEU A 1 102 ? -7.984 42.938 8.344 1 93 102 LEU A C 1
ATOM 821 O O . LEU A 1 102 ? -8.328 43.562 7.34 1 93 102 LEU A O 1
ATOM 825 N N . GLU A 1 103 ? -7.016 43.344 9.031 1 85.38 103 GLU A N 1
ATOM 826 C CA . GLU A 1 103 ? -6.254 44.562 8.742 1 85.38 103 GLU A CA 1
ATOM 827 C C . GLU A 1 103 ? -5.281 44.344 7.586 1 85.38 103 GLU A C 1
ATOM 829 O O . GLU A 1 103 ? -5.082 45.219 6.754 1 85.38 103 GLU A O 1
ATOM 834 N N . ASP A 1 104 ? -4.703 43.25 7.562 1 84 104 ASP A N 1
ATOM 835 C CA . ASP A 1 104 ? -3.729 42.938 6.52 1 84 104 ASP A CA 1
ATOM 836 C C . ASP A 1 104 ? -4.406 42.781 5.16 1 84 104 ASP A C 1
ATOM 838 O O . ASP A 1 104 ? -5.535 42.281 5.078 1 84 104 ASP A O 1
ATOM 842 N N . SER A 1 105 ? -3.705 43.156 4.207 1 75.88 105 SER A N 1
ATOM 843 C CA . SER A 1 105 ? -4.25 43.094 2.855 1 75.88 105 SER A CA 1
ATOM 844 C C . SER A 1 105 ? -4.102 41.719 2.248 1 75.88 105 SER A C 1
ATOM 846 O O . SER A 1 105 ? -4.809 41.344 1.304 1 75.88 105 SER A O 1
ATOM 848 N N . GLU A 1 106 ? -3.168 41 2.742 1 85.19 106 GLU A N 1
ATOM 849 C CA . GLU A 1 106 ? -2.914 39.688 2.18 1 85.19 106 GLU A CA 1
ATOM 850 C C . GLU A 1 106 ? -3.318 38.594 3.156 1 85.19 106 GLU A C 1
ATOM 852 O O . GLU A 1 106 ? -3.129 38.719 4.367 1 85.19 106 GLU A O 1
ATOM 857 N N . PHE A 1 107 ? -3.943 37.594 2.639 1 90.94 107 PHE A N 1
ATOM 858 C CA . PHE A 1 107 ? -4.379 36.406 3.393 1 90.94 107 PHE A CA 1
ATOM 859 C C . PHE A 1 107 ? -4.109 35.125 2.611 1 90.94 107 PHE A C 1
ATOM 861 O O . PHE A 1 107 ? -4.977 34.656 1.876 1 90.94 107 PHE A O 1
ATOM 868 N N . LEU A 1 108 ? -2.922 34.594 2.795 1 91.69 108 LEU A N 1
ATOM 869 C CA . LEU A 1 108 ? -2.547 33.344 2.156 1 91.69 108 LEU A CA 1
ATOM 870 C C . LEU A 1 108 ? -2.461 32.219 3.18 1 91.69 108 LEU A C 1
ATOM 872 O O . LEU A 1 108 ? -1.398 31.984 3.756 1 91.69 108 LEU A O 1
ATOM 876 N N . PRO A 1 109 ? -3.549 31.5 3.365 1 95.44 109 PRO A N 1
ATOM 877 C CA . PRO A 1 109 ? -3.654 30.562 4.477 1 95.44 109 PRO A CA 1
ATOM 878 C C . PRO A 1 109 ? -2.934 29.234 4.199 1 95.44 109 PRO A C 1
ATOM 880 O O . PRO A 1 109 ? -2.82 28.828 3.041 1 95.44 109 PRO A O 1
ATOM 883 N N . HIS A 1 110 ? -2.406 28.578 5.207 1 96.19 110 HIS A N 1
ATOM 884 C CA . HIS A 1 110 ? -1.686 27.312 5.211 1 96.19 110 HIS A CA 1
ATOM 885 C C . HIS A 1 110 ? -2.238 26.359 6.27 1 96.19 110 HIS A C 1
ATOM 887 O O . HIS A 1 110 ? -3.393 25.938 6.184 1 96.19 110 HIS A O 1
ATOM 893 N N . GLY A 1 111 ? -1.579 26.062 7.34 1 98.19 111 GLY A N 1
ATOM 894 C CA . GLY A 1 111 ? -2.059 25.203 8.414 1 98.19 111 GLY A CA 1
ATOM 895 C C . GLY A 1 111 ? -3.229 25.797 9.172 1 98.19 111 GLY A C 1
ATOM 896 O O . GLY A 1 111 ? -3.352 27.031 9.273 1 98.19 111 GLY A O 1
ATOM 897 N N . ILE A 1 112 ? -4.039 24.953 9.742 1 98.81 112 ILE A N 1
ATOM 898 C CA . ILE A 1 112 ? -5.215 25.422 10.469 1 98.81 112 ILE A CA 1
ATOM 899 C C . ILE A 1 112 ? -5.48 24.5 11.656 1 98.81 112 ILE A C 1
ATOM 901 O O . ILE A 1 112 ? -5.199 23.297 11.594 1 98.81 112 ILE A O 1
ATOM 905 N N . SER A 1 113 ? -5.977 25.016 12.695 1 98.81 113 SER A N 1
ATOM 906 C CA . SER A 1 113 ? -6.523 24.297 13.836 1 98.81 113 SER A CA 1
ATOM 907 C C . SER A 1 113 ? -7.664 25.078 14.484 1 98.81 113 SER A C 1
ATOM 909 O O . SER A 1 113 ? -8.008 26.172 14.031 1 98.81 113 SER A O 1
ATOM 911 N N . HIS A 1 114 ? -8.328 24.469 15.445 1 98.69 114 HIS A N 1
ATOM 912 C CA . HIS A 1 114 ? -9.438 25.188 16.062 1 98.69 114 HIS A CA 1
ATOM 913 C C . HIS A 1 114 ? -9.484 24.938 17.562 1 98.69 114 HIS A C 1
ATOM 915 O O . HIS A 1 114 ? -8.852 24 18.062 1 98.69 114 HIS A O 1
ATOM 921 N N . TRP A 1 115 ? -10.078 25.797 18.234 1 98 115 TRP A N 1
ATOM 922 C CA . TRP A 1 115 ? -10.445 25.719 19.641 1 98 115 TRP A CA 1
ATOM 923 C C . TRP A 1 115 ? -11.898 26.156 19.844 1 98 115 TRP A C 1
ATOM 925 O O . TRP A 1 115 ? -12.328 27.172 19.297 1 98 115 TRP A O 1
ATOM 935 N N . VAL A 1 116 ? -12.641 25.375 20.578 1 97.62 116 VAL A N 1
ATOM 936 C CA . VAL A 1 116 ? -14.016 25.766 20.859 1 97.62 116 VAL A CA 1
ATOM 937 C C . VAL A 1 116 ? -14.086 26.516 22.172 1 97.62 116 VAL A C 1
ATOM 939 O O . VAL A 1 116 ? -13.727 25.984 23.219 1 97.62 116 VAL A O 1
ATOM 942 N N . LEU A 1 117 ? -14.625 27.703 22.125 1 97.56 117 LEU A N 1
ATOM 943 C CA . LEU A 1 117 ? -14.75 28.547 23.312 1 97.56 117 LEU A CA 1
ATOM 944 C C . LEU A 1 117 ? -15.883 28.062 24.203 1 97.56 117 LEU A C 1
ATOM 946 O O . LEU A 1 117 ? -16.688 27.219 23.797 1 97.56 117 LEU A O 1
ATOM 950 N N . LYS A 1 118 ? -15.953 28.625 25.406 1 96.12 118 LYS A N 1
ATOM 951 C CA . LYS A 1 118 ? -16.953 28.219 26.391 1 96.12 118 LYS A CA 1
ATOM 952 C C . LYS A 1 118 ? -18.359 28.469 25.891 1 96.12 118 LYS A C 1
ATOM 954 O O . LYS A 1 118 ? -19.297 27.719 26.203 1 96.12 118 LYS A O 1
ATOM 959 N N . ASP A 1 119 ? -18.562 29.453 25.062 1 96 119 ASP A N 1
ATOM 960 C CA . ASP A 1 119 ? -19.891 29.797 24.594 1 96 119 ASP A CA 1
ATOM 961 C C . ASP A 1 119 ? -20.234 29.016 23.312 1 96 119 ASP A C 1
ATOM 963 O O . ASP A 1 119 ? -21.266 29.266 22.703 1 96 119 ASP A O 1
ATOM 967 N N . GLY A 1 120 ? -19.312 28.188 22.891 1 96 120 GLY A N 1
ATOM 968 C CA . GLY A 1 120 ? -19.578 27.328 21.734 1 96 120 GLY A CA 1
ATOM 969 C C . GLY A 1 120 ? -19 27.875 20.453 1 96 120 GLY A C 1
ATOM 970 O O . GLY A 1 120 ? -19.016 27.203 19.422 1 96 120 GLY A O 1
ATOM 971 N N . THR A 1 121 ? -18.422 29.047 20.5 1 97.5 121 THR A N 1
ATOM 972 C CA . THR A 1 121 ? -17.812 29.641 19.312 1 97.5 121 THR A CA 1
ATOM 973 C C . THR A 1 121 ? -16.578 28.859 18.875 1 97.5 121 THR A C 1
ATOM 975 O O . THR A 1 121 ? -15.734 28.516 19.703 1 97.5 121 THR A O 1
ATOM 978 N N . VAL A 1 122 ? -16.547 28.562 17.609 1 98.5 122 VAL A N 1
ATOM 979 C CA . VAL A 1 122 ? -15.336 27.938 17.078 1 98.5 122 VAL A CA 1
ATOM 980 C C . VAL A 1 122 ? -14.312 29.016 16.734 1 98.5 122 VAL A C 1
ATOM 982 O O . VAL A 1 122 ? -14.562 29.875 15.883 1 98.5 122 VAL A O 1
ATOM 985 N N . ARG A 1 123 ? -13.219 29.016 17.422 1 98.81 123 ARG A N 1
ATOM 986 C CA . ARG A 1 123 ? -12.078 29.875 17.125 1 98.81 123 ARG A CA 1
ATOM 987 C C . ARG A 1 123 ? -11.039 29.141 16.281 1 98.81 123 ARG A C 1
ATOM 989 O O . ARG A 1 123 ? -10.594 28.062 16.641 1 98.81 123 ARG A O 1
ATOM 996 N N . LEU A 1 124 ? -10.695 29.781 15.188 1 98.81 124 LEU A N 1
ATOM 997 C CA . LEU A 1 124 ? -9.727 29.188 14.266 1 98.81 124 LEU A CA 1
ATOM 998 C C . LEU A 1 124 ? -8.359 29.844 14.414 1 98.81 124 LEU A C 1
ATOM 1000 O O . LEU A 1 124 ? -8.273 31.062 14.617 1 98.81 124 LEU A O 1
ATOM 1004 N N . PHE A 1 125 ? -7.379 29.062 14.375 1 98.88 125 PHE A N 1
ATOM 1005 C CA . PHE A 1 125 ? -5.988 29.469 14.25 1 98.88 125 PHE A CA 1
ATOM 1006 C C . PHE A 1 125 ? -5.441 29.109 12.867 1 98.88 125 PHE A C 1
ATOM 1008 O O . PHE A 1 125 ? -5.457 27.953 12.469 1 98.88 125 PHE A O 1
ATOM 1015 N N . VAL A 1 126 ? -4.945 30.125 12.133 1 98.5 126 VAL A N 1
ATOM 1016 C CA . VAL A 1 126 ? -4.562 29.906 10.742 1 98.5 126 VAL A CA 1
ATOM 1017 C C . VAL A 1 126 ? -3.158 30.453 10.5 1 98.5 126 VAL A C 1
ATOM 1019 O O . VAL A 1 126 ? -2.867 31.594 10.844 1 98.5 126 VAL A O 1
ATOM 1022 N N . VAL A 1 127 ? -2.311 29.641 9.961 1 97.69 127 VAL A N 1
ATOM 1023 C CA . VAL A 1 127 ? -1.048 30.156 9.438 1 97.69 127 VAL A CA 1
ATOM 1024 C C . VAL A 1 127 ? -1.309 31 8.203 1 97.69 127 VAL A C 1
ATOM 1026 O O . VAL A 1 127 ? -2.016 30.578 7.285 1 97.69 127 VAL A O 1
ATOM 1029 N N . VAL A 1 128 ? -0.732 32.188 8.172 1 94.81 128 VAL A N 1
ATOM 1030 C CA . VAL A 1 128 ? -0.922 33.062 7.023 1 94.81 128 VAL A CA 1
ATOM 1031 C C . VAL A 1 128 ? 0.43 33.594 6.543 1 94.81 128 VAL A C 1
ATOM 1033 O O . VAL A 1 128 ? 1.231 34.062 7.344 1 94.81 128 VAL A O 1
ATOM 1036 N N . HIS A 1 129 ? 0.599 33.438 5.293 1 91.25 129 HIS A N 1
ATOM 1037 C CA . HIS A 1 129 ? 1.787 34 4.645 1 91.25 129 HIS A CA 1
ATOM 1038 C C . HIS A 1 129 ? 1.458 35.25 3.865 1 91.25 129 HIS A C 1
ATOM 1040 O O . HIS A 1 129 ? 0.29 35.531 3.582 1 91.25 129 HIS A O 1
ATOM 1046 N N . SER A 1 130 ? 2.498 36.031 3.631 1 84.44 130 SER A N 1
ATOM 1047 C CA . SER A 1 130 ? 2.406 37.156 2.729 1 84.44 130 SER A CA 1
ATOM 1048 C C . SER A 1 130 ? 3.365 37.031 1.552 1 84.44 130 SER A C 1
ATOM 1050 O O . SER A 1 130 ? 4.27 36.188 1.581 1 84.44 130 SER A O 1
ATOM 1052 N N . LYS A 1 131 ? 3.186 37.781 0.585 1 77.94 131 LYS A N 1
ATOM 1053 C CA . LYS A 1 131 ? 4.035 37.75 -0.6 1 77.94 131 LYS A CA 1
ATOM 1054 C C . LYS A 1 131 ? 5.465 38.156 -0.263 1 77.94 131 LYS A C 1
ATOM 1056 O O . LYS A 1 131 ? 6.414 37.75 -0.93 1 77.94 131 LYS A O 1
ATOM 1061 N N . ASP A 1 132 ? 5.629 38.969 0.759 1 77.75 132 ASP A N 1
ATOM 1062 C CA . ASP A 1 132 ? 6.949 39.406 1.179 1 77.75 132 ASP A CA 1
ATOM 1063 C C . ASP A 1 132 ? 7.57 38.469 2.189 1 77.75 132 ASP A C 1
ATOM 1065 O O . ASP A 1 132 ? 8.5 38.812 2.916 1 77.75 132 ASP A O 1
ATOM 1069 N N . PHE A 1 133 ? 6.941 37.281 2.309 1 81.75 133 PHE A N 1
ATOM 1070 C CA . PHE A 1 133 ? 7.453 36.188 3.127 1 81.75 133 PHE A CA 1
ATOM 1071 C C . PHE A 1 133 ? 7.371 36.531 4.609 1 81.75 133 PHE A C 1
ATOM 1073 O O . PHE A 1 133 ? 8.312 36.281 5.363 1 81.75 133 PHE A O 1
ATOM 1080 N N . LYS A 1 134 ? 6.434 37.312 4.938 1 86.56 134 LYS A N 1
ATOM 1081 C CA . LYS A 1 134 ? 6.078 37.469 6.34 1 86.56 134 LYS A CA 1
ATOM 1082 C C . LYS A 1 134 ? 5.031 36.438 6.773 1 86.56 134 LYS A C 1
ATOM 1084 O O . LYS A 1 134 ? 4.223 36 5.961 1 86.56 134 LYS A O 1
ATOM 1089 N N . HIS A 1 135 ? 5.148 36.125 8.031 1 92.56 135 HIS A N 1
ATOM 1090 C CA . HIS A 1 135 ? 4.293 35.031 8.516 1 92.56 135 HIS A CA 1
ATOM 1091 C C . HIS A 1 135 ? 3.596 35.438 9.812 1 92.56 135 HIS A C 1
ATOM 1093 O O . HIS A 1 135 ? 4.141 36.219 10.609 1 92.56 135 HIS A O 1
ATOM 1099 N N . SER A 1 136 ? 2.428 34.969 9.977 1 95.81 136 SER A N 1
ATOM 1100 C CA . SER A 1 136 ? 1.651 35.25 11.188 1 95.81 136 SER A CA 1
ATOM 1101 C C . SER A 1 136 ? 0.671 34.125 11.469 1 95.81 136 SER A C 1
ATOM 1103 O O . SER A 1 136 ? 0.442 33.25 10.617 1 95.81 136 SER A O 1
ATOM 1105 N N . ILE A 1 137 ? 0.236 34.062 12.672 1 98.25 137 ILE A N 1
ATOM 1106 C CA . ILE A 1 137 ? -0.934 33.25 13.047 1 98.25 137 ILE A CA 1
ATOM 1107 C C . ILE A 1 137 ? -2.141 34.188 13.227 1 98.25 137 ILE A C 1
ATOM 1109 O O . ILE A 1 137 ? -2.135 35.062 14.078 1 98.25 137 ILE A O 1
ATOM 1113 N N . VAL A 1 138 ? -3.111 33.969 12.367 1 97.94 138 VAL A N 1
ATOM 1114 C CA . VAL A 1 138 ? -4.328 34.781 12.406 1 97.94 138 VAL A CA 1
ATOM 1115 C C . VAL A 1 138 ? -5.426 34 13.148 1 97.94 138 VAL A C 1
ATOM 1117 O O . VAL A 1 138 ? -5.727 32.844 12.805 1 97.94 138 VAL A O 1
ATOM 1120 N N . ILE A 1 139 ? -6.012 34.625 14.117 1 98.62 139 ILE A N 1
ATOM 1121 C CA . ILE A 1 139 ? -7.086 34.031 14.906 1 98.62 139 ILE A CA 1
ATOM 1122 C C . ILE A 1 139 ? -8.43 34.594 14.438 1 98.62 139 ILE A C 1
ATOM 1124 O O . ILE A 1 139 ? -8.617 35.812 14.367 1 98.62 139 ILE A O 1
ATOM 1128 N N . LEU A 1 140 ? -9.344 33.688 14.109 1 98.62 140 LEU A N 1
ATOM 1129 C CA . LEU A 1 140 ? -10.656 34.031 13.578 1 98.62 140 LEU A CA 1
ATOM 1130 C C . LEU A 1 140 ? -11.758 33.344 14.367 1 98.62 140 LEU A C 1
ATOM 1132 O O . LEU A 1 140 ? -11.617 32.188 14.75 1 98.62 140 LEU A O 1
ATOM 1136 N N . ASP A 1 141 ? -12.836 34.062 14.602 1 98.75 141 ASP A N 1
ATOM 1137 C CA . ASP A 1 141 ? -14.023 33.469 15.203 1 98.75 141 ASP A CA 1
ATOM 1138 C C . ASP A 1 141 ? -15.102 33.219 14.148 1 98.75 141 ASP A C 1
ATOM 1140 O O . ASP A 1 141 ? -15.43 34.125 13.367 1 98.75 141 ASP A O 1
ATOM 1144 N N . TYR A 1 142 ? -15.594 32.031 14.148 1 98.56 142 TYR A N 1
ATOM 1145 C CA . TYR A 1 142 ? -16.656 31.703 13.203 1 98.56 142 TYR A CA 1
ATOM 1146 C C . TYR A 1 142 ? -18 32.188 13.703 1 98.56 142 TYR A C 1
ATOM 1148 O O . TYR A 1 142 ? -18.453 31.812 14.789 1 98.56 142 TYR A O 1
ATOM 1156 N N . ASP A 1 143 ? -18.594 33.094 12.93 1 97.88 143 ASP A N 1
ATOM 1157 C CA . ASP A 1 143 ? -19.969 33.562 13.141 1 97.88 143 ASP A CA 1
ATOM 1158 C C . ASP A 1 143 ? -20.953 32.688 12.359 1 97.88 143 ASP A C 1
ATOM 1160 O O . ASP A 1 143 ? -21.219 32.938 11.188 1 97.88 143 ASP A O 1
ATOM 1164 N N . GLU A 1 144 ? -21.547 31.766 13.047 1 94.88 144 GLU A N 1
ATOM 1165 C CA . GLU A 1 144 ? -22.406 30.781 12.414 1 94.88 144 GLU A CA 1
ATOM 1166 C C . GLU A 1 144 ? -23.641 31.422 11.805 1 94.88 144 GLU A C 1
ATOM 1168 O O . GLU A 1 144 ? -24.125 31 10.75 1 94.88 144 GLU A O 1
ATOM 1173 N N . LYS A 1 145 ? -24.203 32.312 12.438 1 95.19 145 LYS A N 1
ATOM 1174 C CA . LYS A 1 145 ? -25.422 32.969 11.992 1 95.19 145 LYS A CA 1
ATOM 1175 C C . LYS A 1 145 ? -25.188 33.719 10.672 1 95.19 145 LYS A C 1
ATOM 1177 O O . LYS A 1 145 ? -26 33.594 9.75 1 95.19 145 LYS A O 1
ATOM 1182 N N . ASN A 1 146 ? -24.094 34.438 10.578 1 96.88 146 ASN A N 1
ATOM 1183 C CA . ASN A 1 146 ? -23.828 35.25 9.406 1 96.88 146 ASN A CA 1
ATOM 1184 C C . ASN A 1 146 ? -22.922 34.562 8.414 1 96.88 146 ASN A C 1
ATOM 1186 O O . ASN A 1 146 ? -22.688 35.062 7.309 1 96.88 146 ASN A O 1
ATOM 1190 N N . ARG A 1 147 ? -22.344 33.406 8.812 1 96.25 147 ARG A N 1
ATOM 1191 C CA . ARG A 1 147 ? -21.469 32.625 7.973 1 96.25 147 ARG A CA 1
ATOM 1192 C C . ARG A 1 147 ? -20.25 33.406 7.535 1 96.25 147 ARG A C 1
ATOM 1194 O O . ARG A 1 147 ? -19.953 33.5 6.34 1 96.25 147 ARG A O 1
ATOM 1201 N N . VAL A 1 148 ? -19.594 34 8.492 1 97.88 148 VAL A N 1
ATOM 1202 C CA . VAL A 1 148 ? -18.375 34.75 8.266 1 97.88 148 VAL A CA 1
ATOM 1203 C C . VAL A 1 148 ? -17.344 34.406 9.336 1 97.88 148 VAL A C 1
ATOM 1205 O O . VAL A 1 148 ? -17.688 33.812 10.367 1 97.88 148 VAL A O 1
ATOM 1208 N N . LEU A 1 149 ? -16.141 34.688 9.07 1 98.5 149 LEU A N 1
ATOM 1209 C CA . LEU A 1 149 ? -15.055 34.594 10.047 1 98.5 149 LEU A CA 1
ATOM 1210 C C . LEU A 1 149 ? -14.633 36 10.492 1 98.5 149 LEU A C 1
ATOM 1212 O O . LEU A 1 149 ? -14.188 36.812 9.672 1 98.5 149 LEU A O 1
ATOM 1216 N N . ASN A 1 150 ? -14.75 36.25 11.773 1 98.31 150 ASN A N 1
ATOM 1217 C CA . ASN A 1 150 ? -14.367 37.562 12.305 1 98.31 150 ASN A CA 1
ATOM 1218 C C . ASN A 1 150 ? -12.945 37.531 12.844 1 98.31 150 ASN A C 1
ATOM 1220 O O . ASN A 1 150 ? -12.594 36.688 13.672 1 98.31 150 ASN A O 1
ATOM 1224 N N . HIS A 1 151 ? -12.172 38.5 12.406 1 98.12 151 HIS A N 1
ATOM 1225 C CA . HIS A 1 151 ? -10.805 38.625 12.883 1 98.12 151 HIS A CA 1
ATOM 1226 C C . HIS A 1 151 ? -10.773 38.969 14.375 1 98.12 151 HIS A C 1
ATOM 1228 O O . HIS A 1 151 ? -11.484 39.844 14.836 1 98.12 151 HIS A O 1
ATOM 1234 N N . VAL A 1 152 ? -9.992 38.219 15.047 1 97.75 152 VAL A N 1
ATOM 1235 C CA . VAL A 1 152 ? -9.82 38.438 16.484 1 97.75 152 VAL A CA 1
ATOM 1236 C C . VAL A 1 152 ? -8.469 39.125 16.734 1 97.75 152 VAL A C 1
ATOM 1238 O O . VAL A 1 152 ? -8.406 40.188 17.359 1 97.75 152 VAL A O 1
ATOM 1241 N N . ARG A 1 153 ? -7.414 38.438 16.266 1 96.25 153 ARG A N 1
ATOM 1242 C CA . ARG A 1 153 ? -6.059 38.969 16.453 1 96.25 153 ARG A CA 1
ATOM 1243 C C . ARG A 1 153 ? -5.094 38.312 15.461 1 96.25 153 ARG A C 1
ATOM 1245 O O . ARG A 1 153 ? -5.352 37.25 14.945 1 96.25 153 ARG A O 1
ATOM 1252 N N . THR A 1 154 ? -4.086 39.094 15.141 1 97.25 154 THR A N 1
ATOM 1253 C CA . THR A 1 154 ? -2.951 38.594 14.367 1 97.25 154 THR A CA 1
ATOM 1254 C C . THR A 1 154 ? -1.684 38.562 15.219 1 97.25 154 THR A C 1
ATOM 1256 O O . THR A 1 154 ? -1.303 39.594 15.789 1 97.25 154 THR A O 1
ATOM 1259 N N . ILE A 1 155 ? -1.063 37.438 15.328 1 97.75 155 ILE A N 1
ATOM 1260 C CA . ILE A 1 155 ? 0.142 37.312 16.141 1 97.75 155 ILE A CA 1
ATOM 1261 C C . ILE A 1 155 ? 1.354 37.125 15.227 1 97.75 155 ILE A C 1
ATOM 1263 O O . ILE A 1 155 ? 1.35 36.219 14.367 1 97.75 155 ILE A O 1
ATOM 1267 N N . ARG A 1 156 ? 2.305 37.906 15.438 1 96.06 156 ARG A N 1
ATOM 1268 C CA . ARG A 1 156 ? 3.598 37.781 14.766 1 96.06 156 ARG A CA 1
ATOM 1269 C C . ARG A 1 156 ? 4.719 37.594 15.781 1 96.06 156 ARG A C 1
ATOM 1271 O O . ARG A 1 156 ? 4.664 38.094 16.891 1 96.06 156 ARG A O 1
ATOM 1278 N N . ASP A 1 157 ? 5.625 36.781 15.391 1 96 157 ASP A N 1
ATOM 1279 C CA . ASP A 1 157 ? 6.758 36.5 16.266 1 96 157 ASP A CA 1
ATOM 1280 C C . ASP A 1 157 ? 7.984 36.094 15.445 1 96 157 ASP A C 1
ATOM 1282 O O . ASP A 1 157 ? 7.859 35.438 14.406 1 96 157 ASP A O 1
ATOM 1286 N N . ASP A 1 158 ? 9.164 36.469 15.914 1 93.56 158 ASP A N 1
ATOM 1287 C CA . ASP A 1 158 ? 10.406 36.156 15.211 1 93.56 158 ASP A CA 1
ATOM 1288 C C . ASP A 1 158 ? 10.648 34.656 15.133 1 93.56 158 ASP A C 1
ATOM 1290 O O . ASP A 1 158 ? 11.414 34.188 14.281 1 93.56 158 ASP A O 1
ATOM 1294 N N . LYS A 1 159 ? 9.977 33.938 15.977 1 95.25 159 LYS A N 1
ATOM 1295 C CA . LYS A 1 159 ? 10.172 32.469 15.992 1 95.25 159 LYS A CA 1
ATOM 1296 C C . LYS A 1 159 ? 9.273 31.781 14.984 1 95.25 159 LYS A C 1
ATOM 1298 O O . LYS A 1 159 ? 9.398 30.578 14.75 1 95.25 159 LYS A O 1
ATOM 1303 N N . PHE A 1 160 ? 8.359 32.531 14.375 1 94.94 160 PHE A N 1
ATOM 1304 C CA . PHE A 1 160 ? 7.57 32 13.266 1 94.94 160 PHE A CA 1
ATOM 1305 C C . PHE A 1 160 ? 8.305 32.219 11.945 1 94.94 160 PHE A C 1
ATOM 1307 O O . PHE A 1 160 ? 7.965 33.094 11.164 1 94.94 160 PHE A O 1
ATOM 1314 N N . VAL A 1 161 ? 9.203 31.453 11.633 1 90.12 161 VAL A N 1
ATOM 1315 C CA . VAL A 1 161 ? 10.141 31.656 10.539 1 90.12 161 VAL A CA 1
ATOM 1316 C C . VAL A 1 161 ? 9.508 31.203 9.227 1 90.12 161 VAL A C 1
ATOM 1318 O O . VAL A 1 161 ? 9.492 31.969 8.25 1 90.12 161 VAL A O 1
ATOM 1321 N N . ARG A 1 162 ? 9.008 30 9.195 1 90.81 162 ARG A N 1
ATOM 1322 C CA . ARG A 1 162 ? 8.289 29.422 8.062 1 90.81 162 ARG A CA 1
ATOM 1323 C C . ARG A 1 162 ? 7.23 28.438 8.539 1 90.81 162 ARG A C 1
ATOM 1325 O O . ARG A 1 162 ? 7.34 27.234 8.297 1 90.81 162 ARG A O 1
ATOM 1332 N N . PRO A 1 163 ? 6.227 29.047 9.18 1 95.06 163 PRO A N 1
ATOM 1333 C CA . PRO A 1 163 ? 5.215 28.188 9.781 1 95.06 163 PRO A CA 1
ATOM 1334 C C . PRO A 1 163 ? 4.465 27.344 8.75 1 95.06 163 PRO A C 1
ATOM 1336 O O . PRO A 1 163 ? 4.031 27.875 7.723 1 95.06 163 PRO A O 1
ATOM 1339 N N . ASN A 1 164 ? 4.445 26.062 9 1 95.75 164 ASN A N 1
ATOM 1340 C CA . ASN A 1 164 ? 3.719 25.125 8.148 1 95.75 164 ASN A CA 1
ATOM 1341 C C . ASN A 1 164 ? 2.373 24.75 8.758 1 95.75 164 ASN A C 1
ATOM 1343 O O . ASN A 1 164 ? 1.352 24.75 8.07 1 95.75 164 ASN A O 1
ATOM 1347 N N . ASP A 1 165 ? 2.438 24.438 9.984 1 98.44 165 ASP A N 1
ATOM 1348 C CA . ASP A 1 165 ? 1.234 24 10.688 1 98.44 165 ASP A CA 1
ATOM 1349 C C . ASP A 1 165 ? 1.084 24.719 12.023 1 98.44 165 ASP A C 1
ATOM 1351 O O . ASP A 1 165 ? 2.045 25.297 12.539 1 98.44 165 ASP A O 1
ATOM 1355 N N . VAL A 1 166 ? -0.194 24.734 12.484 1 98.81 166 VAL A N 1
ATOM 1356 C CA . VAL A 1 166 ? -0.539 25.328 13.773 1 98.81 166 VAL A CA 1
ATOM 1357 C C . VAL A 1 166 ? -1.521 24.438 14.516 1 98.81 166 VAL A C 1
ATOM 1359 O O . VAL A 1 166 ? -2.359 23.766 13.898 1 98.81 166 VAL A O 1
ATOM 1362 N N . LEU A 1 167 ? -1.36 24.344 15.836 1 98.88 167 LEU A N 1
ATOM 1363 C CA . LEU A 1 167 ? -2.238 23.547 16.688 1 98.88 167 LEU A CA 1
ATOM 1364 C C . LEU A 1 167 ? -2.65 24.344 17.922 1 98.88 167 LEU A C 1
ATOM 1366 O O . LEU A 1 167 ? -1.816 24.625 18.781 1 98.88 167 LEU A O 1
ATOM 1370 N N . ALA A 1 168 ? -3.924 24.641 17.969 1 98.5 168 ALA A N 1
ATOM 1371 C CA . ALA A 1 168 ? -4.449 25.359 19.125 1 98.5 168 ALA A CA 1
ATOM 1372 C C . ALA A 1 168 ? -4.32 24.516 20.406 1 98.5 168 ALA A C 1
ATOM 1374 O O . ALA A 1 168 ? -4.582 23.312 20.391 1 98.5 168 ALA A O 1
ATOM 1375 N N . THR A 1 169 ? -3.893 25.141 21.5 1 97.69 169 THR A N 1
ATOM 1376 C CA . THR A 1 169 ? -3.803 24.484 22.797 1 97.69 169 THR A CA 1
ATOM 1377 C C . THR A 1 169 ? -4.664 25.219 23.828 1 97.69 169 THR A C 1
ATOM 1379 O O . THR A 1 169 ? -4.723 24.797 24.984 1 97.69 169 THR A O 1
ATOM 1382 N N . GLY A 1 170 ? -5.277 26.219 23.484 1 96.5 170 GLY A N 1
ATOM 1383 C CA . GLY A 1 170 ? -6.172 27.047 24.266 1 96.5 170 GLY A CA 1
ATOM 1384 C C . GLY A 1 170 ? -6.742 28.219 23.484 1 96.5 170 GLY A C 1
ATOM 1385 O O . GLY A 1 170 ? -6.582 28.297 22.266 1 96.5 170 GLY A O 1
ATOM 1386 N N . GLU A 1 171 ? -7.355 29.125 24.188 1 96.88 171 GLU A N 1
ATOM 1387 C CA . GLU A 1 171 ? -8.016 30.266 23.547 1 96.88 171 GLU A CA 1
ATOM 1388 C C . GLU A 1 171 ? -6.992 31.203 22.922 1 96.88 171 GLU A C 1
ATOM 1390 O O . GLU A 1 171 ? -7.297 31.906 21.953 1 96.88 171 GLU A O 1
ATOM 1395 N N . ASN A 1 172 ? -5.789 31.203 23.516 1 96.44 172 ASN A N 1
ATOM 1396 C CA . ASN A 1 172 ? -4.789 32.156 23.047 1 96.44 172 ASN A CA 1
ATOM 1397 C C . ASN A 1 172 ? -3.412 31.5 22.922 1 96.44 172 ASN A C 1
ATOM 1399 O O . ASN A 1 172 ? -2.396 32.188 22.922 1 96.44 172 ASN A O 1
ATOM 1403 N N . SER A 1 173 ? -3.381 30.25 23 1 97.94 173 SER A N 1
ATOM 1404 C CA . SER A 1 173 ? -2.111 29.531 22.938 1 97.94 173 SER A CA 1
ATOM 1405 C C . SER A 1 173 ? -2.127 28.469 21.828 1 97.94 173 SER A C 1
ATOM 1407 O O . SER A 1 173 ? -3.188 27.969 21.469 1 97.94 173 SER A O 1
ATOM 1409 N N . PHE A 1 174 ? -0.952 28.188 21.297 1 98.69 174 PHE A N 1
ATOM 1410 C CA . PHE A 1 174 ? -0.883 27.25 20.188 1 98.69 174 PHE A CA 1
ATOM 1411 C C . PHE A 1 174 ? 0.553 26.812 19.938 1 98.69 174 PHE A C 1
ATOM 1413 O O . PHE A 1 174 ? 1.496 27.438 20.422 1 98.69 174 PHE A O 1
ATOM 1420 N N . PHE A 1 175 ? 0.691 25.656 19.281 1 98.75 175 PHE A N 1
ATOM 1421 C CA . PHE A 1 175 ? 1.954 25.219 18.703 1 98.75 175 PHE A CA 1
ATOM 1422 C C . PHE A 1 175 ? 2.094 25.719 17.266 1 98.75 175 PHE A C 1
ATOM 1424 O O . PHE A 1 175 ? 1.095 25.906 16.562 1 98.75 175 PHE A O 1
ATOM 1431 N N . VAL A 1 176 ? 3.336 25.953 16.828 1 98.44 176 VAL A N 1
ATOM 1432 C CA . VAL A 1 176 ? 3.674 26.234 15.438 1 98.44 176 VAL A CA 1
ATOM 1433 C C . VAL A 1 176 ? 4.828 25.344 14.992 1 98.44 176 VAL A C 1
ATOM 1435 O O . VAL A 1 176 ? 5.84 25.234 15.688 1 98.44 176 VAL A O 1
ATOM 1438 N N . SER A 1 177 ? 4.648 24.656 13.891 1 98.19 177 SER A N 1
ATOM 1439 C CA . SER A 1 177 ? 5.77 23.953 13.273 1 98.19 177 SER A CA 1
ATOM 1440 C C . SER A 1 177 ? 6.352 24.75 12.109 1 98.19 177 SER A C 1
ATOM 1442 O O . SER A 1 177 ? 5.617 25.188 11.219 1 98.19 177 SER A O 1
ATOM 1444 N N . ASN A 1 178 ? 7.648 24.969 12.148 1 94.88 178 ASN A N 1
ATOM 1445 C CA . ASN A 1 178 ? 8.398 25.562 11.047 1 94.88 178 ASN A CA 1
ATOM 1446 C C . ASN A 1 178 ? 9.062 24.484 10.188 1 94.88 178 ASN A C 1
ATOM 1448 O O . ASN A 1 178 ? 9.844 23.688 10.688 1 94.88 178 ASN A O 1
ATOM 1452 N N . ASP A 1 179 ? 8.789 24.5 8.914 1 90.19 179 ASP A N 1
ATOM 1453 C CA . ASP A 1 179 ? 9.281 23.406 8.086 1 90.19 179 ASP A CA 1
ATOM 1454 C C . ASP A 1 179 ? 10.656 23.75 7.5 1 90.19 179 ASP A C 1
ATOM 1456 O O . ASP A 1 179 ? 11.242 22.938 6.781 1 90.19 179 ASP A O 1
ATOM 1460 N N . GLY A 1 180 ? 11.211 24.812 7.781 1 83.25 180 GLY A N 1
ATOM 1461 C CA . GLY A 1 180 ? 12.523 25.25 7.344 1 83.25 180 GLY A CA 1
ATOM 1462 C C . GLY A 1 180 ? 12.867 26.656 7.793 1 83.25 180 GLY A C 1
ATOM 1463 O O . GLY A 1 180 ? 12.141 27.25 8.594 1 83.25 180 GLY A O 1
ATOM 1464 N N . GLY A 1 181 ? 14.109 27.062 7.344 1 73.06 181 GLY A N 1
ATOM 1465 C CA . GLY A 1 181 ? 14.57 28.375 7.746 1 73.06 181 GLY A CA 1
ATOM 1466 C C . GLY A 1 181 ? 14.883 29.281 6.57 1 73.06 181 GLY A C 1
ATOM 1467 O O . GLY A 1 181 ? 15 30.5 6.73 1 73.06 181 GLY A O 1
ATOM 1468 N N . CYS A 1 182 ? 14.93 28.625 5.465 1 69.44 182 CYS A N 1
ATOM 1469 C CA . CYS A 1 182 ? 15.391 29.406 4.316 1 69.44 182 CYS A CA 1
ATOM 1470 C C . CYS A 1 182 ? 14.219 30.031 3.584 1 69.44 182 CYS A C 1
ATOM 1472 O O . CYS A 1 182 ? 13.125 29.469 3.547 1 69.44 182 CYS A O 1
ATOM 1474 N N . HIS A 1 183 ? 14.523 31.172 3.051 1 66.69 183 HIS A N 1
ATOM 1475 C CA . HIS A 1 183 ? 13.484 31.969 2.406 1 66.69 183 HIS A CA 1
ATOM 1476 C C . HIS A 1 183 ? 13.531 31.812 0.891 1 66.69 183 HIS A C 1
ATOM 1478 O O . HIS A 1 183 ? 12.609 32.25 0.19 1 66.69 183 HIS A O 1
ATOM 1484 N N . SER A 1 184 ? 14.594 31.188 0.444 1 63.19 184 SER A N 1
ATOM 1485 C CA . SER A 1 184 ? 14.742 31.047 -1.002 1 63.19 184 SER A CA 1
ATOM 1486 C C . SER A 1 184 ? 14.617 29.594 -1.441 1 63.19 184 SER A C 1
ATOM 1488 O O . SER A 1 184 ? 14.875 28.688 -0.655 1 63.19 184 SER A O 1
ATOM 1490 N N . ASN A 1 185 ? 14.148 29.469 -2.703 1 64.88 185 ASN A N 1
ATOM 1491 C CA . ASN A 1 185 ? 14.055 28.141 -3.295 1 64.88 185 ASN A CA 1
ATOM 1492 C C . ASN A 1 185 ? 15.406 27.422 -3.26 1 64.88 185 ASN A C 1
ATOM 1494 O O . ASN A 1 185 ? 15.469 26.234 -2.934 1 64.88 185 ASN A O 1
ATOM 1498 N N . ILE A 1 186 ? 16.297 28.125 -3.613 1 63.62 186 ILE A N 1
ATOM 1499 C CA . ILE A 1 186 ? 17.641 27.547 -3.656 1 63.62 186 ILE A CA 1
ATOM 1500 C C . ILE A 1 186 ? 18.062 27.125 -2.252 1 63.62 186 ILE A C 1
ATOM 1502 O O . ILE A 1 186 ? 18.656 26.062 -2.062 1 63.62 186 ILE A O 1
ATOM 1506 N N . GLY A 1 187 ? 17.766 28 -1.366 1 65.31 187 GLY A N 1
ATOM 1507 C CA . GLY A 1 187 ? 18.078 27.672 0.014 1 65.31 187 GLY A CA 1
ATOM 1508 C C . GLY A 1 187 ? 17.359 26.422 0.507 1 65.31 187 GLY A C 1
ATOM 1509 O O . GLY A 1 187 ? 17.953 25.594 1.202 1 65.31 187 GLY A O 1
ATOM 1510 N N . ASN A 1 188 ? 16.172 26.359 0.103 1 66.69 188 ASN A N 1
ATOM 1511 C CA . ASN A 1 188 ? 15.367 25.203 0.499 1 66.69 188 ASN A CA 1
ATOM 1512 C C . ASN A 1 188 ? 15.938 23.906 -0.071 1 66.69 188 ASN A C 1
ATOM 1514 O O . ASN A 1 188 ? 16.031 22.891 0.635 1 66.69 188 ASN A O 1
ATOM 1518 N N . ILE A 1 189 ? 16.312 23.938 -1.314 1 68.12 189 ILE A N 1
ATOM 1519 C CA . ILE A 1 189 ? 16.891 22.781 -1.975 1 68.12 189 ILE A CA 1
ATOM 1520 C C . ILE A 1 189 ? 18.188 22.391 -1.267 1 68.12 189 ILE A C 1
ATOM 1522 O O . ILE A 1 189 ? 18.469 21.203 -1.061 1 68.12 189 ILE A O 1
ATOM 1526 N N . LEU A 1 190 ? 18.891 23.406 -0.89 1 68.88 190 LEU A N 1
ATOM 1527 C CA . LEU A 1 190 ? 20.141 23.156 -0.193 1 68.88 190 LEU A CA 1
ATOM 1528 C C . LEU A 1 190 ? 19.891 22.516 1.168 1 68.88 190 LEU A C 1
ATOM 1530 O O . LEU A 1 190 ? 20.641 21.625 1.588 1 68.88 190 LEU A O 1
ATOM 1534 N N . GLU A 1 191 ? 18.906 23 1.794 1 70.56 191 GLU A N 1
ATOM 1535 C CA . GLU A 1 191 ? 18.562 22.422 3.086 1 70.56 191 GLU A CA 1
ATOM 1536 C C . GLU A 1 191 ? 18.203 20.938 2.945 1 70.56 191 GLU A C 1
ATOM 1538 O O . GLU A 1 191 ? 18.672 20.109 3.719 1 70.56 191 GLU A O 1
ATOM 1543 N N . ILE A 1 192 ? 17.469 20.703 1.966 1 67.19 192 ILE A N 1
ATOM 1544 C CA . ILE A 1 192 ? 17.031 19.328 1.729 1 67.19 192 ILE A CA 1
ATOM 1545 C C . ILE A 1 192 ? 18.234 18.469 1.347 1 67.19 192 ILE A C 1
ATOM 1547 O O . ILE A 1 192 ? 18.391 17.359 1.871 1 67.19 192 ILE A O 1
ATOM 1551 N N . ALA A 1 193 ? 19.047 19 0.536 1 67.75 193 ALA A N 1
ATOM 1552 C CA . ALA A 1 193 ? 20.203 18.266 0.008 1 67.75 193 ALA A CA 1
ATOM 1553 C C . ALA A 1 193 ? 21.234 18.016 1.093 1 67.75 193 ALA A C 1
ATOM 1555 O O . ALA A 1 193 ? 21.875 16.969 1.131 1 67.75 193 ALA A O 1
ATOM 1556 N N . THR A 1 194 ? 21.375 18.969 2.012 1 70.12 194 THR A N 1
ATOM 1557 C CA . THR A 1 194 ? 22.453 18.875 2.992 1 70.12 194 THR A CA 1
ATOM 1558 C C . THR A 1 194 ? 21.969 18.219 4.273 1 70.12 194 THR A C 1
ATOM 1560 O O . THR A 1 194 ? 22.766 17.719 5.066 1 70.12 194 THR A O 1
ATOM 1563 N N . GLY A 1 195 ? 20.734 18.297 4.426 1 69.81 195 GLY A N 1
ATOM 1564 C CA . GLY A 1 195 ? 20.188 17.781 5.672 1 69.81 195 GLY A CA 1
ATOM 1565 C C . GLY A 1 195 ? 20.25 18.781 6.812 1 69.81 195 GLY A C 1
ATOM 1566 O O . GLY A 1 195 ? 19.875 18.453 7.941 1 69.81 195 GLY A O 1
ATOM 1567 N N . PHE A 1 196 ? 20.812 19.922 6.543 1 73.44 196 PHE A N 1
ATOM 1568 C CA . PHE A 1 196 ? 20.828 20.953 7.559 1 73.44 196 PHE A CA 1
ATOM 1569 C C . PHE A 1 196 ? 19.516 21.703 7.602 1 73.44 196 PHE A C 1
ATOM 1571 O O . PHE A 1 196 ? 19.375 22.766 6.984 1 73.44 196 PHE A O 1
ATOM 1578 N N . HIS A 1 197 ? 18.656 21.109 8.414 1 78.5 197 HIS A N 1
ATOM 1579 C CA . HIS A 1 197 ? 17.297 21.656 8.5 1 78.5 197 HIS A CA 1
ATOM 1580 C C . HIS A 1 197 ? 17.219 22.781 9.531 1 78.5 197 HIS A C 1
ATOM 1582 O O . HIS A 1 197 ? 17.844 22.703 10.594 1 78.5 197 HIS A O 1
ATOM 1588 N N . LYS A 1 198 ? 16.578 23.844 9.211 1 80.44 198 LYS A N 1
ATOM 1589 C CA . LYS A 1 198 ? 16.438 25 10.102 1 80.44 198 LYS A CA 1
ATOM 1590 C C . LYS A 1 198 ? 15.016 25.109 10.625 1 80.44 198 LYS A C 1
ATOM 1592 O O . LYS A 1 198 ? 14.617 26.172 11.117 1 80.44 198 LYS A O 1
ATOM 1597 N N . GLY A 1 199 ? 14.266 24.125 10.461 1 90.62 199 GLY A N 1
ATOM 1598 C CA . GLY A 1 199 ? 12.914 24.109 11.008 1 90.62 199 GLY A CA 1
ATOM 1599 C C . GLY A 1 199 ? 12.883 23.984 12.523 1 90.62 199 GLY A C 1
ATOM 1600 O O . GLY A 1 199 ? 13.938 23.875 13.164 1 90.62 199 GLY A O 1
ATOM 1601 N N . SER A 1 200 ? 11.711 24.172 13.094 1 95.38 200 SER A N 1
ATOM 1602 C CA . SER A 1 200 ? 11.555 24.172 14.547 1 95.38 200 SER A CA 1
ATOM 1603 C C . SER A 1 200 ? 10.109 23.938 14.953 1 95.38 200 SER A C 1
ATOM 1605 O O . SER A 1 200 ? 9.211 23.938 14.109 1 95.38 200 SER A O 1
ATOM 1607 N N . LEU A 1 201 ? 9.969 23.609 16.188 1 97.94 201 LEU A N 1
ATOM 1608 C CA . LEU A 1 201 ? 8.68 23.562 16.875 1 97.94 201 LEU A CA 1
ATOM 1609 C C . LEU A 1 201 ? 8.609 24.609 17.984 1 97.94 201 LEU A C 1
ATOM 1611 O O . LEU A 1 201 ? 9.5 24.688 18.812 1 97.94 201 LEU A O 1
ATOM 1615 N N . VAL A 1 202 ? 7.539 25.406 17.906 1 98 202 VAL A N 1
ATOM 1616 C CA . VAL A 1 202 ? 7.395 26.516 18.844 1 98 202 VAL A CA 1
ATOM 1617 C C . VAL A 1 202 ? 6.039 26.438 19.547 1 98 202 VAL A C 1
ATOM 1619 O O . VAL A 1 202 ? 5.031 26.094 18.922 1 98 202 VAL A O 1
ATOM 1622 N N . HIS A 1 203 ? 6.047 26.688 20.844 1 98.62 203 HIS A N 1
ATOM 1623 C CA . HIS A 1 203 ? 4.793 26.891 21.562 1 98.62 203 HIS A CA 1
ATOM 1624 C C . HIS A 1 203 ? 4.629 28.344 21.984 1 98.62 203 HIS A C 1
ATOM 1626 O O . HIS A 1 203 ? 5.535 28.922 22.594 1 98.62 203 HIS A O 1
ATOM 1632 N N . TYR A 1 204 ? 3.562 28.938 21.547 1 98.5 204 TYR A N 1
ATOM 1633 C CA . TYR A 1 204 ? 3.133 30.25 22.016 1 98.5 204 TYR A CA 1
ATOM 1634 C C . TYR A 1 204 ? 2.137 30.125 23.156 1 98.5 204 TYR A C 1
ATOM 1636 O O . TYR A 1 204 ? 1.034 29.594 22.984 1 98.5 204 TYR A O 1
ATOM 1644 N N . ASP A 1 205 ? 2.402 30.656 24.344 1 97.44 205 ASP A N 1
ATOM 1645 C CA . ASP A 1 205 ? 1.607 30.406 25.547 1 97.44 205 ASP A CA 1
ATOM 1646 C C . ASP A 1 205 ? 0.571 31.516 25.75 1 97.44 205 ASP A C 1
ATOM 1648 O O . ASP A 1 205 ? -0.06 31.578 26.812 1 97.44 205 ASP A O 1
ATOM 1652 N N . GLY A 1 206 ? 0.396 32.375 24.828 1 96.69 206 GLY A N 1
ATOM 1653 C CA . GLY A 1 206 ? -0.503 33.5 24.938 1 96.69 206 GLY A CA 1
ATOM 1654 C C . GLY A 1 206 ? 0.224 34.844 25.094 1 96.69 206 GLY A C 1
ATOM 1655 O O . GLY A 1 206 ? -0.354 35.906 24.859 1 96.69 206 GLY A O 1
ATOM 1656 N N . LYS A 1 207 ? 1.478 34.719 25.422 1 95.88 207 LYS A N 1
ATOM 1657 C CA . LYS A 1 207 ? 2.285 35.906 25.641 1 95.88 207 LYS A CA 1
ATOM 1658 C C . LYS A 1 207 ? 3.674 35.75 25.031 1 95.88 207 LYS A C 1
ATOM 1660 O O . LYS A 1 207 ? 4.172 36.656 24.359 1 95.88 207 LYS A O 1
ATOM 1665 N N . ASN A 1 208 ? 4.223 34.594 25.219 1 96.12 208 ASN A N 1
ATOM 1666 C CA . ASN A 1 208 ? 5.59 34.3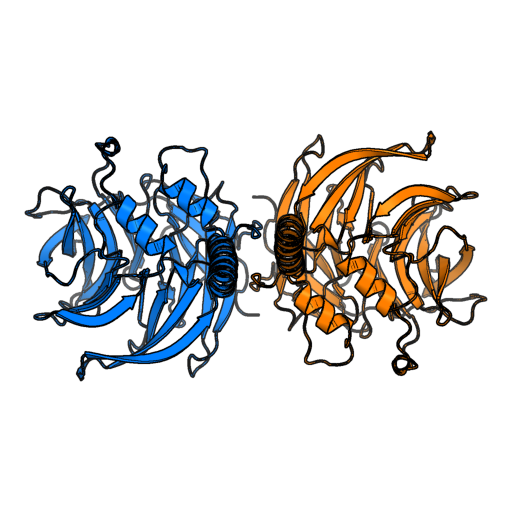44 24.781 1 96.12 208 ASN A CA 1
ATOM 1667 C C . ASN A 1 208 ? 5.68 33.094 23.922 1 96.12 208 ASN A C 1
ATOM 1669 O O . ASN A 1 208 ? 4.891 32.156 24.094 1 96.12 208 ASN A O 1
ATOM 1673 N N . SER A 1 209 ? 6.684 33.156 23.031 1 97.38 209 SER A N 1
ATOM 1674 C CA . SER A 1 209 ? 6.992 31.984 22.219 1 97.38 209 SER A CA 1
ATOM 1675 C C . SER A 1 209 ? 8.172 31.203 22.781 1 97.38 209 SER A C 1
ATOM 1677 O O . SER A 1 209 ? 9.172 31.797 23.188 1 97.38 209 SER A O 1
ATOM 1679 N N . HIS A 1 210 ? 8.07 29.859 22.812 1 97.06 210 HIS A N 1
ATOM 1680 C CA . HIS A 1 210 ? 9.094 28.953 23.328 1 97.06 210 HIS A CA 1
ATOM 1681 C C . HIS A 1 210 ? 9.492 27.922 22.297 1 97.06 210 HIS A C 1
ATOM 1683 O O . HIS A 1 210 ? 8.641 27.172 21.797 1 97.06 210 HIS A O 1
ATOM 1689 N N . TYR A 1 211 ? 10.797 27.859 21.984 1 96.56 211 TYR A N 1
ATOM 1690 C CA . TYR A 1 211 ? 11.273 26.766 21.156 1 96.56 211 TYR A CA 1
ATOM 1691 C C . TYR A 1 211 ? 11.188 25.438 21.906 1 96.56 211 TYR A C 1
ATOM 1693 O O . TYR A 1 211 ? 11.648 25.328 23.047 1 96.56 211 TYR A O 1
ATOM 1701 N N . LEU A 1 212 ? 10.641 24.484 21.281 1 97.62 212 LEU A N 1
ATOM 1702 C CA . LEU A 1 212 ? 10.609 23.141 21.828 1 97.62 212 LEU A CA 1
ATOM 1703 C C . LEU A 1 212 ? 11.562 22.219 21.078 1 97.62 212 LEU A C 1
ATOM 1705 O O . LEU A 1 212 ? 12.102 21.266 21.656 1 97.62 212 LEU A O 1
ATOM 1709 N N . LEU A 1 213 ? 11.633 22.297 19.812 1 96.25 213 LEU A N 1
ATOM 1710 C CA . LEU A 1 213 ? 12.602 21.656 18.922 1 96.25 213 LEU A CA 1
ATOM 1711 C C . LEU A 1 213 ? 13.258 22.688 18.016 1 96.25 213 LEU A C 1
ATOM 1713 O O . LEU A 1 213 ? 12.617 23.656 17.609 1 96.25 213 LEU A O 1
ATOM 1717 N N . GLU A 1 214 ? 14.516 22.453 17.703 1 93.62 214 GLU A N 1
ATOM 1718 C CA . GLU A 1 214 ? 15.258 23.281 16.734 1 93.62 214 GLU A CA 1
ATOM 1719 C C . GLU A 1 214 ? 16.047 22.406 15.766 1 93.62 214 GLU A C 1
ATOM 1721 O O . GLU A 1 214 ? 16.203 21.203 15.977 1 93.62 214 GLU A O 1
ATOM 1726 N N . ASN A 1 215 ? 16.375 22.984 14.641 1 88.75 215 ASN A N 1
ATOM 1727 C CA . ASN A 1 215 ? 17.234 22.359 13.648 1 88.75 215 ASN A CA 1
ATOM 1728 C C . ASN A 1 215 ? 16.641 21.047 13.148 1 88.75 215 ASN A C 1
ATOM 1730 O O . ASN A 1 215 ? 17.312 20.016 13.156 1 88.75 215 ASN A O 1
ATOM 1734 N N . THR A 1 216 ? 15.445 21.047 12.844 1 87.94 216 THR A N 1
ATOM 1735 C CA . THR A 1 216 ? 14.703 19.906 12.32 1 87.94 216 THR A CA 1
ATOM 1736 C C . THR A 1 216 ? 13.797 20.328 11.164 1 87.94 216 THR A C 1
ATOM 1738 O O . THR A 1 216 ? 13.812 21.484 10.75 1 87.94 216 THR A O 1
ATOM 1741 N N . ALA A 1 217 ? 13.188 19.406 10.547 1 86.81 217 ALA A N 1
ATOM 1742 C CA . ALA A 1 217 ? 12.18 19.656 9.516 1 86.81 217 ALA A CA 1
ATOM 1743 C C . ALA A 1 217 ? 10.812 19.141 9.953 1 86.81 217 ALA A C 1
ATOM 1745 O O . ALA A 1 217 ? 10.438 18.016 9.633 1 86.81 217 ALA A O 1
ATOM 1746 N N . THR A 1 218 ? 10.102 20.016 10.586 1 93.75 218 THR A N 1
ATOM 1747 C CA . THR A 1 218 ? 8.789 19.641 11.102 1 93.75 218 THR A CA 1
ATOM 1748 C C . THR A 1 218 ? 7.691 20.031 10.102 1 93.75 218 THR A C 1
ATOM 1750 O O . THR A 1 218 ? 7.879 20.922 9.281 1 93.75 218 THR A O 1
ATOM 1753 N N . ASN A 1 219 ? 6.645 19.312 10.156 1 96.06 219 ASN A N 1
ATOM 1754 C CA . ASN A 1 219 ? 5.477 19.578 9.32 1 96.06 219 ASN A CA 1
ATOM 1755 C C . ASN A 1 219 ? 4.18 19.484 10.125 1 96.06 219 ASN A C 1
ATOM 1757 O O . ASN A 1 219 ? 3.945 20.281 11.031 1 96.06 219 ASN A O 1
ATOM 1761 N N . GLY A 1 220 ? 3.418 18.422 9.953 1 98.56 220 GLY A N 1
ATOM 1762 C CA . GLY A 1 220 ? 2.18 18.266 10.695 1 98.56 220 GLY A CA 1
ATOM 1763 C C . GLY A 1 220 ? 2.4 18.078 12.188 1 98.56 220 GLY A C 1
ATOM 1764 O O . GLY A 1 220 ? 3.34 17.391 12.594 1 98.56 220 GLY A O 1
ATOM 1765 N N . ILE A 1 221 ? 1.518 18.703 12.984 1 98.88 221 ILE A N 1
ATOM 1766 C CA . ILE A 1 221 ? 1.553 18.562 14.438 1 98.88 221 ILE A CA 1
ATOM 1767 C C . ILE A 1 221 ? 0.132 18.406 14.977 1 98.88 221 ILE A C 1
ATOM 1769 O O . ILE A 1 221 ? -0.807 19.016 14.453 1 98.88 221 ILE A O 1
ATOM 1773 N N . ILE A 1 222 ? 0.025 17.578 15.969 1 98.88 222 ILE A N 1
ATOM 1774 C CA . ILE A 1 222 ? -1.275 17.422 16.609 1 98.88 222 ILE A CA 1
ATOM 1775 C C . ILE A 1 222 ? -1.092 16.812 18 1 98.88 222 ILE A C 1
ATOM 1777 O O . ILE A 1 222 ? -0.061 16.203 18.281 1 98.88 222 ILE A O 1
ATOM 1781 N N . LEU A 1 223 ? -2.018 17.062 18.859 1 98.56 223 LEU A N 1
ATOM 1782 C CA . LEU A 1 223 ? -2.053 16.438 20.188 1 98.56 223 LEU A CA 1
ATOM 1783 C C . LEU A 1 223 ? -3.068 15.305 20.219 1 98.56 223 LEU A C 1
ATOM 1785 O O . LEU A 1 223 ? -4.09 15.359 19.531 1 98.56 223 LEU A O 1
ATOM 1789 N N . SER A 1 224 ? -2.734 14.312 21.062 1 98.12 224 SER A N 1
ATOM 1790 C CA . SER A 1 224 ? -3.744 13.305 21.391 1 98.12 224 SER A CA 1
ATOM 1791 C C . SER A 1 224 ? -4.977 13.953 22.016 1 98.12 224 SER A C 1
ATOM 1793 O O . SER A 1 224 ? -4.945 15.125 22.391 1 98.12 224 SER A O 1
ATOM 1795 N N . ASN A 1 225 ? -6.043 13.172 22.094 1 96.44 225 ASN A N 1
ATOM 1796 C CA . ASN A 1 225 ? -7.297 13.711 22.609 1 96.44 225 ASN A CA 1
ATOM 1797 C C . ASN A 1 225 ? -7.156 14.164 24.062 1 96.44 225 ASN A C 1
ATOM 1799 O O . ASN A 1 225 ? -7.797 15.133 24.469 1 96.44 225 ASN A O 1
ATOM 1803 N N . ASP A 1 226 ? -6.324 13.484 24.859 1 95.19 226 ASP A N 1
ATOM 1804 C CA . ASP A 1 226 ? -6.141 13.859 26.266 1 95.19 226 ASP A CA 1
ATOM 1805 C C . ASP A 1 226 ? -5.121 14.992 26.391 1 95.19 226 ASP A C 1
ATOM 1807 O O . ASP A 1 226 ? -4.793 15.406 27.516 1 95.19 226 ASP A O 1
ATOM 1811 N N . LYS A 1 227 ? -4.504 15.43 25.281 1 95.81 227 LYS A N 1
ATOM 1812 C CA . LYS A 1 227 ? -3.619 16.594 25.172 1 95.81 227 LYS A CA 1
ATOM 1813 C C . LYS A 1 227 ? -2.277 16.312 25.844 1 95.81 227 LYS A C 1
ATOM 1815 O O . LYS A 1 227 ? -1.542 17.25 26.172 1 95.81 227 LYS A O 1
ATOM 1820 N N . LYS A 1 228 ? -1.939 15.078 25.953 1 96 228 LYS A N 1
ATOM 1821 C CA . LYS A 1 228 ? -0.704 14.742 26.656 1 96 228 LYS A CA 1
ATOM 1822 C C . LYS A 1 228 ? 0.393 14.336 25.688 1 96 228 LYS A C 1
ATOM 1824 O O . LYS A 1 228 ? 1.581 14.43 26 1 96 228 LYS A O 1
ATOM 1829 N N . THR A 1 229 ? -0.01 13.773 24.594 1 98.38 229 THR A N 1
ATOM 1830 C CA . THR A 1 229 ? 0.952 13.281 23.625 1 98.38 229 THR A CA 1
ATOM 1831 C C . THR A 1 229 ? 0.966 14.172 22.375 1 98.38 229 THR A C 1
ATOM 1833 O O . THR A 1 229 ? -0.079 14.422 21.781 1 98.38 229 THR A O 1
ATOM 1836 N N . LEU A 1 230 ? 2.119 14.656 22.016 1 98.75 230 LEU A N 1
ATOM 1837 C CA . LEU A 1 230 ? 2.316 15.477 20.828 1 98.75 230 LEU A CA 1
ATOM 1838 C C . LEU A 1 230 ? 2.928 14.656 19.703 1 98.75 230 LEU A C 1
ATOM 1840 O O . LEU A 1 230 ? 3.951 13.992 19.891 1 98.75 230 LEU A O 1
ATOM 1844 N N . TYR A 1 231 ? 2.275 14.594 18.594 1 98.88 231 TYR A N 1
ATOM 1845 C CA . TYR A 1 231 ? 2.801 13.977 17.375 1 98.88 231 TYR A CA 1
ATOM 1846 C C . TYR A 1 231 ? 3.359 15.023 16.438 1 98.88 231 TYR A C 1
ATOM 1848 O O . TYR A 1 231 ? 2.73 16.062 16.203 1 98.88 231 TYR A O 1
ATOM 1856 N N . VAL A 1 232 ? 4.539 14.789 15.914 1 98.81 232 VAL A N 1
ATOM 1857 C CA . VAL A 1 232 ? 5.195 15.695 14.984 1 98.81 232 VAL A CA 1
ATOM 1858 C C . VAL A 1 232 ? 5.664 14.93 13.75 1 98.81 232 VAL A C 1
ATOM 1860 O O . VAL A 1 232 ? 6.355 13.914 13.867 1 98.81 232 VAL A O 1
ATOM 1863 N N . SER A 1 233 ? 5.289 15.367 12.617 1 98.5 233 SER A N 1
ATOM 1864 C CA . SER A 1 233 ? 5.777 14.758 11.383 1 98.5 233 SER A CA 1
ATOM 1865 C C . SER A 1 233 ? 7.148 15.305 11 1 98.5 233 SER A C 1
ATOM 1867 O O . SER A 1 233 ? 7.344 16.531 10.953 1 98.5 233 SER A O 1
ATOM 1869 N N . PHE A 1 234 ? 8.062 14.469 10.805 1 95.12 234 PHE A N 1
ATOM 1870 C CA . PHE A 1 234 ? 9.344 14.805 10.195 1 95.12 234 PHE A CA 1
ATOM 1871 C C . PHE A 1 234 ? 9.398 14.328 8.75 1 95.12 234 PHE A C 1
ATOM 1873 O O . PHE A 1 234 ? 9.859 13.211 8.484 1 95.12 234 PHE A O 1
ATOM 1880 N N . ILE A 1 235 ? 8.969 15.133 7.875 1 90.75 235 ILE A N 1
ATOM 1881 C CA . ILE A 1 235 ? 8.555 14.773 6.523 1 90.75 235 ILE A CA 1
ATOM 1882 C C . ILE A 1 235 ? 9.734 14.18 5.758 1 90.75 235 ILE A C 1
ATOM 1884 O O . ILE A 1 235 ? 9.602 13.148 5.098 1 90.75 235 ILE A O 1
ATOM 1888 N N . TYR A 1 236 ? 10.977 14.695 5.848 1 86.94 236 TYR A N 1
ATOM 1889 C CA . TYR A 1 236 ? 12.109 14.219 5.059 1 86.94 236 TYR A CA 1
ATOM 1890 C C . TYR A 1 236 ? 12.727 12.977 5.684 1 86.94 236 TYR A C 1
ATOM 1892 O O . TYR A 1 236 ? 13.383 12.18 5 1 86.94 236 TYR A O 1
ATOM 1900 N N . GLU A 1 237 ? 12.516 12.844 6.957 1 90 237 GLU A N 1
ATOM 1901 C CA . GLU A 1 237 ? 12.984 11.633 7.629 1 90 237 GLU A CA 1
ATOM 1902 C C . GLU A 1 237 ? 11.977 10.492 7.48 1 90 237 GLU A C 1
ATOM 1904 O O . GLU A 1 237 ? 12.297 9.336 7.762 1 90 237 GLU A O 1
ATOM 1909 N N . GLU A 1 238 ? 10.805 10.852 7.043 1 94.62 238 GLU A N 1
ATOM 1910 C CA . GLU A 1 238 ? 9.727 9.883 6.914 1 94.62 238 GLU A CA 1
ATOM 1911 C C . GLU A 1 238 ? 9.484 9.148 8.234 1 94.62 238 GLU A C 1
ATOM 1913 O O . GLU A 1 238 ? 9.422 7.922 8.266 1 94.62 238 GLU A O 1
ATOM 1918 N N . THR A 1 239 ? 9.375 10 9.281 1 97 239 THR A N 1
ATOM 1919 C CA . THR A 1 239 ? 9.094 9.5 10.625 1 97 239 THR A CA 1
ATOM 1920 C C . THR A 1 239 ? 8.07 10.383 11.328 1 97 239 THR A C 1
ATOM 1922 O O . THR A 1 239 ? 7.855 11.531 10.93 1 97 239 THR A O 1
ATOM 1925 N N . ILE A 1 240 ? 7.379 9.844 12.273 1 98.56 240 ILE A N 1
ATOM 1926 C CA . ILE A 1 240 ? 6.516 10.578 13.188 1 98.56 240 ILE A CA 1
ATOM 1927 C C . ILE A 1 240 ? 7.113 10.555 14.594 1 98.56 240 ILE A C 1
ATOM 1929 O O . ILE A 1 240 ? 7.309 9.484 15.18 1 98.56 240 ILE A O 1
ATOM 1933 N N . GLY A 1 241 ? 7.457 11.719 15.062 1 98.69 241 GLY A N 1
ATOM 1934 C CA . GLY A 1 241 ? 7.875 11.836 16.453 1 98.69 241 GLY A CA 1
ATOM 1935 C C . GLY A 1 241 ? 6.715 11.828 17.438 1 98.69 241 GLY A C 1
ATOM 1936 O O . GLY A 1 241 ? 5.668 12.43 17.172 1 98.69 241 GLY A O 1
ATOM 1937 N N . VAL A 1 242 ? 6.922 11.102 18.5 1 98.81 242 VAL A N 1
ATOM 1938 C CA . VAL A 1 242 ? 5.949 11.031 19.578 1 98.81 242 VAL A CA 1
ATOM 1939 C C . VAL A 1 242 ? 6.551 11.602 20.859 1 98.81 242 VAL A C 1
ATOM 1941 O O . VAL A 1 242 ? 7.582 11.125 21.328 1 98.81 242 VAL A O 1
ATOM 1944 N N . PHE A 1 243 ? 5.902 12.602 21.406 1 98.75 243 PHE A N 1
ATOM 1945 C CA . PHE A 1 243 ? 6.465 13.305 22.547 1 98.75 243 PHE A CA 1
ATOM 1946 C C . PHE A 1 243 ? 5.445 13.406 23.672 1 98.75 243 PHE A C 1
ATOM 1948 O O . PHE A 1 243 ? 4.258 13.633 23.422 1 98.75 243 PHE A O 1
ATOM 1955 N N . ASP A 1 244 ? 5.945 13.281 24.859 1 98.25 244 ASP A N 1
ATOM 1956 C CA . ASP A 1 244 ? 5.172 13.75 26 1 98.25 244 ASP A CA 1
ATOM 1957 C C . ASP A 1 244 ? 5.199 15.273 26.094 1 98.25 244 ASP A C 1
ATOM 1959 O O . ASP A 1 244 ? 6.258 15.891 25.969 1 98.25 244 ASP A O 1
ATOM 1963 N N . TRP A 1 245 ? 4.047 15.867 26.266 1 97.88 245 TRP A N 1
ATOM 1964 C CA . TRP A 1 245 ? 3.914 17.312 26.359 1 97.88 245 TRP A CA 1
ATOM 1965 C C . TRP A 1 245 ? 3.625 17.75 27.797 1 97.88 245 TRP A C 1
ATOM 1967 O O . TRP A 1 245 ? 2.654 17.297 28.406 1 97.88 245 TRP A O 1
ATOM 1977 N N . ASN A 1 246 ? 4.504 18.562 28.344 1 94.94 246 ASN A N 1
ATOM 1978 C CA . ASN A 1 246 ? 4.32 19.188 29.656 1 94.94 246 ASN A CA 1
ATOM 1979 C C . ASN A 1 246 ? 4.027 20.672 29.547 1 94.94 246 ASN A C 1
ATOM 1981 O O . ASN A 1 246 ? 4.945 21.484 29.406 1 94.94 246 ASN A O 1
ATOM 1985 N N . VAL A 1 247 ? 2.809 21.047 29.672 1 89 247 VAL A N 1
ATOM 1986 C CA . VAL A 1 247 ? 2.379 22.422 29.453 1 89 247 VAL A CA 1
ATOM 1987 C C . VAL A 1 247 ? 3.012 23.328 30.516 1 89 247 VAL A C 1
ATOM 1989 O O . VAL A 1 247 ? 3.445 24.438 30.203 1 89 247 VAL A O 1
ATOM 1992 N N . GLY A 1 248 ? 3.031 22.953 31.766 1 90.5 248 GLY A N 1
ATOM 1993 C CA . GLY A 1 248 ? 3.572 23.75 32.844 1 90.5 248 GLY A CA 1
ATOM 1994 C C . GLY A 1 248 ? 5.027 24.125 32.656 1 90.5 248 GLY A C 1
ATOM 1995 O O . GLY A 1 248 ? 5.414 25.281 32.875 1 90.5 248 GLY A O 1
ATOM 1996 N N . LYS A 1 249 ? 5.805 23.219 32.125 1 93.19 249 LYS A N 1
ATOM 1997 C CA . LYS A 1 249 ? 7.238 23.422 31.969 1 93.19 249 LYS A CA 1
ATOM 1998 C C . LYS A 1 249 ? 7.578 23.906 30.562 1 93.19 249 LYS A C 1
ATOM 2000 O O . LYS A 1 249 ? 8.719 24.266 30.281 1 93.19 249 LYS A O 1
ATOM 2005 N N . GLN A 1 250 ? 6.598 23.875 29.688 1 93.5 250 GLN A N 1
ATOM 2006 C CA . GLN A 1 250 ? 6.832 24.203 28.281 1 93.5 250 GLN A CA 1
ATOM 2007 C C . GLN A 1 250 ? 7.945 23.344 27.688 1 93.5 250 GLN A C 1
ATOM 2009 O O . GLN A 1 250 ? 8.891 23.859 27.094 1 93.5 250 GLN A O 1
ATOM 2014 N N . GLU A 1 251 ? 7.805 22.047 27.953 1 96.06 251 GLU A N 1
ATOM 2015 C CA . GLU A 1 251 ? 8.805 21.094 27.484 1 96.06 251 GLU A CA 1
ATOM 2016 C C . GLU A 1 251 ? 8.156 19.859 26.875 1 96.06 251 GLU A C 1
ATOM 2018 O O . GLU A 1 251 ? 7.008 19.531 27.203 1 96.06 251 GLU A O 1
ATOM 2023 N N . ILE A 1 252 ? 8.953 19.266 25.953 1 97.94 252 ILE A N 1
ATOM 2024 C CA . ILE A 1 252 ? 8.523 17.984 25.422 1 97.94 252 ILE A CA 1
ATOM 2025 C C . ILE A 1 252 ? 9.609 16.938 25.656 1 97.94 252 ILE A C 1
ATOM 2027 O O . ILE A 1 252 ? 10.789 17.281 25.75 1 97.94 252 ILE A O 1
ATOM 2031 N N . ARG A 1 253 ? 9.203 15.672 25.844 1 97.94 253 ARG A N 1
ATOM 2032 C CA . ARG A 1 253 ? 10.109 14.539 25.969 1 97.94 253 ARG A CA 1
ATOM 2033 C C . ARG A 1 253 ? 9.789 13.453 24.953 1 97.94 253 ARG A C 1
ATOM 2035 O O . ARG A 1 253 ? 8.648 13 24.875 1 97.94 253 ARG A O 1
ATOM 2042 N N . GLU A 1 254 ? 10.758 13.047 24.25 1 97.94 254 GLU A N 1
ATOM 2043 C CA . GLU A 1 254 ? 10.555 12.031 23.219 1 97.94 254 GLU A CA 1
ATOM 2044 C C . GLU A 1 254 ? 10.195 10.688 23.844 1 97.94 254 GLU A C 1
ATOM 2046 O O . GLU A 1 254 ? 10.867 10.227 24.766 1 97.94 254 GLU A O 1
ATOM 2051 N N . VAL A 1 255 ? 9.141 10.117 23.375 1 98.31 255 VAL A N 1
ATOM 2052 C CA . VAL A 1 255 ? 8.688 8.797 23.812 1 98.31 255 VAL A CA 1
ATOM 2053 C C . VAL A 1 255 ? 9.102 7.75 22.781 1 98.31 255 VAL A C 1
ATOM 2055 O O . VAL A 1 255 ? 9.602 6.684 23.141 1 98.31 255 VAL A O 1
ATOM 2058 N N . SER A 1 256 ? 8.836 8 21.531 1 98.31 256 SER A N 1
ATOM 2059 C CA . SER A 1 256 ? 9.156 7.094 20.453 1 98.31 256 SER A CA 1
ATOM 2060 C C . SER A 1 256 ? 9.219 7.828 19.109 1 98.31 256 SER A C 1
ATOM 2062 O O . SER A 1 256 ? 8.93 9.023 19.047 1 98.31 256 SER A O 1
ATOM 2064 N N . LYS A 1 257 ? 9.719 7.172 18.156 1 98.06 257 LYS A N 1
ATOM 2065 C CA . LYS A 1 257 ? 9.75 7.602 16.766 1 98.06 257 LYS A CA 1
ATOM 2066 C C . LYS A 1 257 ? 9.297 6.48 15.828 1 98.06 257 LYS A C 1
ATOM 2068 O O . LYS A 1 257 ? 9.914 5.418 15.781 1 98.06 257 LYS A O 1
ATOM 2073 N N . ILE A 1 258 ? 8.219 6.719 15.117 1 98.19 258 ILE A N 1
ATOM 2074 C CA . ILE A 1 258 ? 7.648 5.703 14.242 1 98.19 258 ILE A CA 1
ATOM 2075 C C . ILE A 1 258 ? 8.188 5.883 12.828 1 98.19 258 ILE A C 1
ATOM 2077 O O . ILE A 1 258 ? 8.008 6.938 12.219 1 98.19 258 ILE A O 1
ATOM 2081 N N . GLU A 1 259 ? 8.883 4.875 12.289 1 96.69 259 GLU A N 1
ATOM 2082 C CA . GLU A 1 259 ? 9.32 4.883 10.898 1 96.69 259 GLU A CA 1
ATOM 2083 C C . GLU A 1 259 ? 8.164 4.582 9.945 1 96.69 259 GLU A C 1
ATOM 2085 O O . GLU A 1 259 ? 7.613 3.482 9.961 1 96.69 259 GLU A O 1
ATOM 2090 N N . THR A 1 260 ? 7.855 5.52 9.094 1 97.38 260 THR A N 1
ATOM 2091 C CA . THR A 1 260 ? 6.711 5.355 8.203 1 97.38 260 THR A CA 1
ATOM 2092 C C . THR A 1 260 ? 7.168 5.004 6.793 1 97.38 260 THR A C 1
ATOM 2094 O O . THR A 1 260 ? 6.414 4.406 6.02 1 97.38 260 THR A O 1
ATOM 2097 N N . LEU A 1 261 ? 8.367 5.418 6.383 1 96.31 261 LEU A N 1
ATOM 2098 C CA . LEU A 1 261 ? 8.93 5.27 5.047 1 96.31 261 LEU A CA 1
ATOM 2099 C C . LEU A 1 261 ? 8.031 5.93 4.004 1 96.31 261 LEU A C 1
ATOM 2101 O O . LEU A 1 261 ? 7.965 5.473 2.861 1 96.31 261 LEU A O 1
ATOM 2105 N N . THR A 1 262 ? 7.266 6.785 4.348 1 97.31 262 THR A N 1
ATOM 2106 C CA . THR A 1 262 ? 6.484 7.723 3.547 1 97.31 262 THR A CA 1
ATOM 2107 C C . THR A 1 262 ? 6.43 9.094 4.215 1 97.31 262 THR A C 1
ATOM 2109 O O . THR A 1 262 ? 6.535 9.195 5.441 1 97.31 262 THR A O 1
ATOM 2112 N N . ALA A 1 263 ? 6.355 10.125 3.494 1 96.94 263 ALA A N 1
ATOM 2113 C CA . ALA A 1 263 ? 6.402 11.492 4.02 1 96.94 263 ALA A CA 1
ATOM 2114 C C . ALA A 1 263 ? 5.016 11.961 4.441 1 96.94 263 ALA A C 1
ATOM 2116 O O . ALA A 1 263 ? 4.281 12.547 3.643 1 96.94 263 ALA A O 1
ATOM 2117 N N . CYS A 1 264 ? 4.742 11.805 5.703 1 98.56 264 CYS A N 1
ATOM 2118 C CA . CYS A 1 264 ? 3.451 12.234 6.227 1 98.56 264 CYS A CA 1
ATOM 2119 C C . CYS A 1 264 ? 3.395 13.75 6.363 1 98.56 264 CYS A C 1
ATOM 2121 O O . CYS A 1 264 ? 4.328 14.367 6.879 1 98.56 264 CYS A O 1
ATOM 2123 N N . ASP A 1 265 ? 2.303 14.328 5.926 1 98.19 265 ASP A N 1
ATOM 2124 C CA . ASP A 1 265 ? 2.178 15.781 5.883 1 98.19 265 ASP A CA 1
ATOM 2125 C C . ASP A 1 265 ? 1.453 16.312 7.121 1 98.19 265 ASP A C 1
ATOM 2127 O O . ASP A 1 265 ? 2.02 16.328 8.219 1 98.19 265 ASP A O 1
ATOM 2131 N N . ASN A 1 266 ? 0.128 16.547 7.082 1 98.81 266 ASN A N 1
ATOM 2132 C CA . ASN A 1 266 ? -0.604 17.031 8.242 1 98.81 266 ASN A CA 1
ATOM 2133 C C . ASN A 1 266 ? -1.382 15.906 8.93 1 98.81 266 ASN A C 1
ATOM 2135 O O . ASN A 1 266 ? -1.477 14.797 8.398 1 98.81 266 ASN A O 1
ATOM 2139 N N . PHE A 1 267 ? -1.864 16.219 10.164 1 98.88 267 PHE A N 1
ATOM 2140 C CA . PHE A 1 267 ? -2.428 15.172 11.008 1 98.88 267 PHE A CA 1
ATOM 2141 C C . PHE A 1 267 ? -3.875 15.484 11.367 1 98.88 267 PHE A C 1
ATOM 2143 O O . PHE A 1 267 ? -4.305 16.641 11.297 1 98.88 267 PHE A O 1
ATOM 2150 N N . HIS A 1 268 ? -4.547 14.469 11.727 1 98.81 268 HIS A N 1
ATOM 2151 C CA . HIS A 1 268 ? -5.859 14.461 12.359 1 98.81 268 HIS A CA 1
ATOM 2152 C C . HIS A 1 268 ? -5.949 13.367 13.422 1 98.81 268 HIS A C 1
ATOM 2154 O O . HIS A 1 268 ? -5.375 12.289 13.258 1 98.81 268 HIS A O 1
ATOM 2160 N N . VAL A 1 269 ? -6.531 13.672 14.531 1 98.69 269 VAL A N 1
ATOM 2161 C CA . VAL A 1 269 ? -6.84 12.648 15.523 1 98.69 269 VAL A CA 1
ATOM 2162 C C . VAL A 1 269 ? -8.352 12.438 15.602 1 98.69 269 VAL A C 1
ATOM 2164 O O . VAL A 1 269 ? -9.109 13.398 15.781 1 98.69 269 VAL A O 1
ATOM 2167 N N . ASP A 1 270 ? -8.75 11.195 15.453 1 98.19 270 ASP A N 1
ATOM 2168 C CA . ASP A 1 270 ? -10.188 10.93 15.453 1 98.19 270 ASP A CA 1
ATOM 2169 C C . ASP A 1 270 ? -10.719 10.758 16.875 1 98.19 270 ASP A C 1
ATOM 2171 O O . ASP A 1 270 ? -9.984 10.953 17.844 1 98.19 270 ASP A O 1
ATOM 2175 N N . GLU A 1 271 ? -11.984 10.469 17 1 95.62 271 GLU A N 1
ATOM 2176 C CA . GLU A 1 271 ? -12.656 10.398 18.297 1 95.62 271 GLU A CA 1
ATOM 2177 C C . GLU A 1 271 ? -12.125 9.234 19.125 1 95.62 271 GLU A C 1
ATOM 2179 O O . GLU A 1 271 ? -12.188 9.273 20.359 1 95.62 271 GLU A O 1
ATOM 2184 N N . ASP A 1 272 ? -11.562 8.188 18.531 1 96.44 272 ASP A N 1
ATOM 2185 C CA . ASP A 1 272 ? -11 7.035 19.219 1 96.44 272 ASP A CA 1
ATOM 2186 C C . ASP A 1 272 ? -9.5 7.215 19.469 1 96.44 272 ASP A C 1
ATOM 2188 O O . ASP A 1 272 ? -8.812 6.266 19.859 1 96.44 272 ASP A O 1
ATOM 2192 N N . ASP A 1 273 ? -8.992 8.359 19.172 1 97.56 273 ASP A N 1
ATOM 2193 C CA . ASP A 1 273 ? -7.613 8.781 19.422 1 97.56 273 ASP A CA 1
ATOM 2194 C C . ASP A 1 273 ? -6.652 8.117 18.438 1 97.56 273 ASP A C 1
ATOM 2196 O O . ASP A 1 273 ? -5.469 7.949 18.75 1 97.56 273 ASP A O 1
ATOM 2200 N N . ASN A 1 274 ? -7.156 7.645 17.328 1 98.56 274 ASN A N 1
ATOM 2201 C CA . ASN A 1 274 ? -6.273 7.227 16.234 1 98.56 274 ASN A CA 1
ATOM 2202 C C . ASN A 1 274 ? -5.711 8.422 15.477 1 98.56 274 ASN A C 1
ATOM 2204 O O . ASN A 1 274 ? -6.422 9.406 15.242 1 98.56 274 ASN A O 1
ATOM 2208 N N . LEU A 1 275 ? -4.496 8.305 15.109 1 98.81 275 LEU A N 1
ATOM 2209 C CA . LEU A 1 275 ? -3.84 9.344 14.32 1 98.81 275 LEU A CA 1
ATOM 2210 C C . LEU A 1 275 ? -4.02 9.094 12.828 1 98.81 275 LEU A C 1
ATOM 2212 O O . LEU A 1 275 ? -3.869 7.961 12.359 1 98.81 275 LEU A O 1
ATOM 2216 N N . TRP A 1 276 ? -4.414 10.102 12.094 1 98.94 276 TRP A N 1
ATOM 2217 C CA . TRP A 1 276 ? -4.574 10.047 10.648 1 98.94 276 TRP A CA 1
ATOM 2218 C C . TRP A 1 276 ? -3.617 11.008 9.953 1 98.94 276 TRP A C 1
ATOM 2220 O O . TRP A 1 276 ? -3.322 12.086 10.477 1 98.94 276 TRP A O 1
ATOM 2230 N N . SER A 1 277 ? -3.15 10.641 8.758 1 98.88 277 SER A N 1
ATOM 2231 C CA . SER A 1 277 ? -2.342 11.539 7.938 1 98.88 277 SER A CA 1
ATOM 2232 C C . SER A 1 277 ? -2.486 11.219 6.453 1 98.88 277 SER A C 1
ATOM 2234 O O . SER A 1 277 ? -2.734 10.07 6.082 1 98.88 277 SER A O 1
ATOM 2236 N N . ALA A 1 278 ? -2.461 12.188 5.648 1 98.88 278 ALA A N 1
ATOM 2237 C CA . ALA A 1 278 ? -2.125 12 4.238 1 98.88 278 ALA A CA 1
ATOM 2238 C C . ALA A 1 278 ? -0.623 12.141 4.008 1 98.88 278 ALA A C 1
ATOM 2240 O O . ALA A 1 278 ? 0.026 13 4.613 1 98.88 278 ALA A O 1
ATOM 2241 N N . CYS A 1 279 ? -0.108 11.281 3.207 1 98.75 279 CYS A N 1
ATOM 2242 C CA . CYS A 1 279 ? 1.339 11.203 3.043 1 98.75 279 CYS A CA 1
ATOM 2243 C C . CYS A 1 279 ? 1.726 11.242 1.57 1 98.75 279 CYS A C 1
ATOM 2245 O O . CYS A 1 279 ? 0.9 10.953 0.7 1 98.75 279 CYS A O 1
ATOM 2247 N N . HIS A 1 280 ? 2.971 11.656 1.346 1 98.12 280 HIS A N 1
ATOM 2248 C CA . HIS A 1 280 ? 3.621 11.617 0.041 1 98.12 280 HIS A CA 1
ATOM 2249 C C . HIS A 1 280 ? 4.547 10.414 -0.075 1 98.12 280 HIS A C 1
ATOM 2251 O O . HIS A 1 280 ? 5.723 10.484 0.295 1 98.12 280 HIS A O 1
ATOM 2257 N N . PRO A 1 281 ? 4.051 9.328 -0.683 1 97.69 281 PRO A N 1
ATOM 2258 C CA . PRO A 1 281 ? 4.832 8.094 -0.688 1 97.69 281 PRO A CA 1
ATOM 2259 C C . PRO A 1 281 ? 6.004 8.141 -1.663 1 97.69 281 PRO A C 1
ATOM 2261 O O . PRO A 1 281 ? 6.938 7.336 -1.553 1 97.69 281 PRO A O 1
ATOM 2264 N N . VAL A 1 282 ? 5.957 9.031 -2.623 1 96.56 282 VAL A N 1
ATOM 2265 C CA . VAL A 1 282 ? 7.012 9.203 -3.617 1 96.56 282 VAL A CA 1
ATOM 2266 C C . VAL A 1 282 ? 7.414 10.68 -3.695 1 96.56 282 VAL A C 1
ATOM 2268 O O . VAL A 1 282 ? 6.871 11.43 -4.504 1 96.56 282 VAL A O 1
ATOM 2271 N N . LEU A 1 283 ? 8.484 10.992 -3.02 1 94.31 283 LEU A N 1
ATOM 2272 C CA . LEU A 1 283 ? 8.844 12.391 -2.826 1 94.31 283 LEU A CA 1
ATOM 2273 C C . LEU A 1 283 ? 9.328 13.016 -4.133 1 94.31 283 LEU A C 1
ATOM 2275 O O . LEU A 1 283 ? 9.125 14.203 -4.371 1 94.31 283 LEU A O 1
ATOM 2279 N N . LYS A 1 284 ? 9.984 12.195 -4.98 1 92.44 284 LYS A N 1
ATOM 2280 C CA . LYS A 1 284 ? 10.43 12.758 -6.254 1 92.44 284 LYS A CA 1
ATOM 2281 C C . LYS A 1 284 ? 9.242 13.281 -7.062 1 92.44 284 LYS A C 1
ATOM 2283 O O . LYS A 1 284 ? 9.328 14.336 -7.695 1 92.44 284 LYS A O 1
ATOM 2288 N N . ASP A 1 285 ? 8.156 12.57 -7.027 1 95 285 ASP A N 1
ATOM 2289 C CA . ASP A 1 285 ? 6.961 13 -7.75 1 95 285 ASP A CA 1
ATOM 2290 C C . ASP A 1 285 ? 6.297 14.188 -7.055 1 95 285 ASP A C 1
ATOM 2292 O O . ASP A 1 285 ? 5.777 15.086 -7.719 1 95 285 ASP A O 1
ATOM 2296 N N . ALA A 1 286 ? 6.328 14.156 -5.762 1 94.56 286 ALA A N 1
ATOM 2297 C CA . ALA A 1 286 ? 5.801 15.289 -5.012 1 94.56 286 ALA A CA 1
ATOM 2298 C C . ALA A 1 286 ? 6.559 16.578 -5.34 1 94.56 286 ALA A C 1
ATOM 2300 O O . ALA A 1 286 ? 5.953 17.625 -5.559 1 94.56 286 ALA A O 1
ATOM 2301 N N . ALA A 1 287 ? 7.84 16.469 -5.371 1 90.19 287 ALA A N 1
ATOM 2302 C CA . ALA A 1 287 ? 8.68 17.625 -5.672 1 90.19 287 ALA A CA 1
ATOM 2303 C C . ALA A 1 287 ? 8.352 18.203 -7.047 1 90.19 287 ALA A C 1
ATOM 2305 O O . ALA A 1 287 ? 8.242 19.422 -7.215 1 90.19 287 ALA A O 1
ATOM 2306 N N . LYS A 1 288 ? 8.188 17.312 -7.988 1 91.25 288 LYS A N 1
ATOM 2307 C CA . LYS A 1 288 ? 7.852 17.75 -9.336 1 91.25 288 LYS A CA 1
ATOM 2308 C C . LYS A 1 288 ? 6.484 18.422 -9.375 1 91.25 288 LYS A C 1
ATOM 2310 O O . LYS A 1 288 ? 6.328 19.484 -9.984 1 91.25 288 LYS A O 1
ATOM 2315 N N . HIS A 1 289 ? 5.527 17.859 -8.75 1 92.94 289 HIS A N 1
ATOM 2316 C CA . HIS A 1 289 ? 4.172 18.391 -8.711 1 92.94 289 HIS A CA 1
ATOM 2317 C C . HIS A 1 289 ? 4.129 19.734 -8.016 1 92.94 289 HIS A C 1
ATOM 2319 O O . HIS A 1 289 ? 3.529 20.688 -8.523 1 92.94 289 HIS A O 1
ATOM 2325 N N . LEU A 1 290 ? 4.797 19.844 -6.91 1 88.62 290 LEU A N 1
ATOM 2326 C CA . LEU A 1 290 ? 4.762 21.062 -6.102 1 88.62 290 LEU A CA 1
ATOM 2327 C C . LEU A 1 290 ? 5.539 22.188 -6.777 1 88.62 290 LEU A C 1
ATOM 2329 O O . LEU A 1 290 ? 5.207 23.359 -6.609 1 88.62 290 LEU A O 1
ATOM 2333 N N . GLY A 1 291 ? 6.531 21.797 -7.555 1 84.88 291 GLY A N 1
ATOM 2334 C CA . GLY A 1 291 ? 7.332 22.797 -8.25 1 84.88 291 GLY A CA 1
ATOM 2335 C C . GLY A 1 291 ? 6.609 23.422 -9.422 1 84.88 291 GLY A C 1
ATOM 2336 O O . GLY A 1 291 ? 6.961 24.531 -9.852 1 84.88 291 GLY A O 1
ATOM 2337 N N . ASN A 1 292 ? 5.66 22.688 -9.953 1 88.5 292 ASN A N 1
ATOM 2338 C CA . ASN A 1 292 ? 4.848 23.172 -11.062 1 88.5 292 ASN A CA 1
ATOM 2339 C C . ASN A 1 292 ? 3.4 22.703 -10.938 1 88.5 292 ASN A C 1
ATOM 2341 O O . ASN A 1 292 ? 2.889 22.016 -11.828 1 88.5 292 ASN A O 1
ATOM 2345 N N . HIS A 1 293 ? 2.705 23.188 -9.922 1 86 293 HIS A N 1
ATOM 2346 C CA . HIS A 1 293 ? 1.401 22.641 -9.555 1 86 293 HIS A CA 1
ATOM 2347 C C . HIS A 1 293 ? 0.324 23.094 -10.539 1 86 293 HIS A C 1
ATOM 2349 O O . HIS A 1 293 ? -0.77 22.516 -10.562 1 86 293 HIS A O 1
ATOM 2355 N N . LYS A 1 294 ? 0.57 24.078 -11.43 1 86.38 294 LYS A N 1
ATOM 2356 C CA . LYS A 1 294 ? -0.402 24.531 -12.422 1 86.38 294 LYS A CA 1
ATOM 2357 C C . LYS A 1 294 ? -0.461 23.562 -13.609 1 86.38 294 LYS A C 1
ATOM 2359 O O . LYS A 1 294 ? -1.435 23.562 -14.367 1 86.38 294 LYS A O 1
ATOM 2364 N N . ASN A 1 295 ? 0.658 22.859 -13.742 1 91.31 295 ASN A N 1
ATOM 2365 C CA . ASN A 1 295 ? 0.659 21.828 -14.773 1 91.31 295 ASN A CA 1
ATOM 2366 C C . ASN A 1 295 ? -0.203 20.641 -14.375 1 91.31 295 ASN A C 1
ATOM 2368 O O . ASN A 1 295 ? 0.184 19.844 -13.516 1 91.31 295 ASN A O 1
ATOM 2372 N N . LYS A 1 296 ? -1.285 20.438 -15.039 1 90.5 296 LYS A N 1
ATOM 2373 C CA . LYS A 1 296 ? -2.277 19.438 -14.664 1 90.5 296 LYS A CA 1
ATOM 2374 C C . LYS A 1 296 ? -1.771 18.031 -14.969 1 90.5 296 LYS A C 1
ATOM 2376 O O . LYS A 1 296 ? -2.322 17.047 -14.469 1 90.5 296 LYS A O 1
ATOM 2381 N N . ASP A 1 297 ? -0.705 17.906 -15.703 1 93.12 297 ASP A N 1
ATOM 2382 C CA . ASP A 1 297 ? -0.177 16.594 -16.094 1 93.12 297 ASP A CA 1
ATOM 2383 C C . ASP A 1 297 ? 0.809 16.078 -15.047 1 93.12 297 ASP A C 1
ATOM 2385 O O . ASP A 1 297 ? 1.181 14.898 -15.07 1 93.12 297 ASP A O 1
ATOM 2389 N N . LEU A 1 298 ? 1.198 16.938 -14.188 1 94.19 298 LEU A N 1
ATOM 2390 C CA . LEU A 1 298 ? 2.1 16.516 -13.125 1 94.19 298 LEU A CA 1
ATOM 2391 C C . LEU A 1 298 ? 1.317 16.094 -11.883 1 94.19 298 LEU A C 1
ATOM 2393 O O . LEU A 1 298 ? 0.7 16.938 -11.219 1 94.19 298 LEU A O 1
ATOM 2397 N N . HIS A 1 299 ? 1.34 14.797 -11.641 1 95.38 299 HIS A N 1
ATOM 2398 C CA . HIS A 1 299 ? 0.623 14.234 -10.5 1 95.38 299 HIS A CA 1
ATOM 2399 C C . HIS A 1 299 ? 1.59 13.711 -9.445 1 95.38 299 HIS A C 1
ATOM 2401 O O . HIS A 1 299 ? 2.748 13.414 -9.75 1 95.38 299 HIS A O 1
ATOM 2407 N N . SER A 1 300 ? 1.15 13.75 -8.273 1 97.06 300 SER A N 1
ATOM 2408 C CA . SER A 1 300 ? 1.862 13.156 -7.148 1 97.06 300 SER A CA 1
ATOM 2409 C C . SER A 1 300 ? 0.976 12.172 -6.391 1 97.06 300 SER A C 1
ATOM 2411 O O . SER A 1 300 ? -0.172 12.484 -6.066 1 97.06 300 SER A O 1
ATOM 2413 N N . PRO A 1 301 ? 1.543 11 -6.094 1 98.25 301 PRO A N 1
A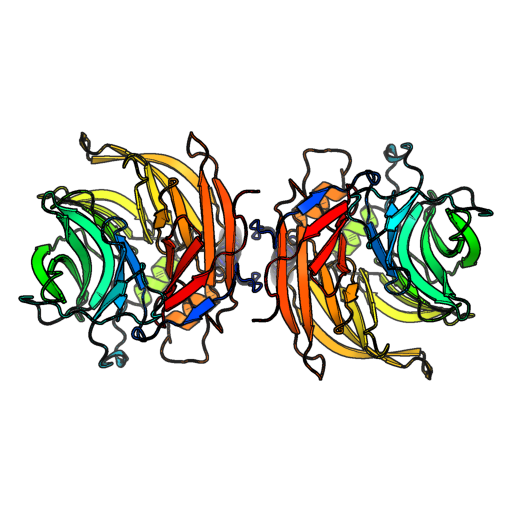TOM 2414 C CA . PRO A 1 301 ? 0.728 10.008 -5.391 1 98.25 301 PRO A CA 1
ATOM 2415 C C . PRO A 1 301 ? 0.299 10.477 -4.004 1 98.25 301 PRO A C 1
ATOM 2417 O O . PRO A 1 301 ? 0.977 11.305 -3.389 1 98.25 301 PRO A O 1
ATOM 2420 N N . THR A 1 302 ? -0.863 9.969 -3.551 1 98.69 302 THR A N 1
ATOM 2421 C CA . THR A 1 302 ? -1.427 10.227 -2.23 1 98.69 302 THR A CA 1
ATOM 2422 C C . THR A 1 302 ? -1.652 8.922 -1.474 1 98.69 302 THR A C 1
ATOM 2424 O O . THR A 1 302 ? -2.164 7.949 -2.037 1 98.69 302 THR A O 1
ATOM 2427 N N . GLN A 1 303 ? -1.202 8.93 -0.299 1 98.75 303 GLN A N 1
ATOM 2428 C CA . GLN A 1 303 ? -1.406 7.812 0.622 1 98.75 303 GLN A CA 1
ATOM 2429 C C . GLN A 1 303 ? -2.033 8.289 1.93 1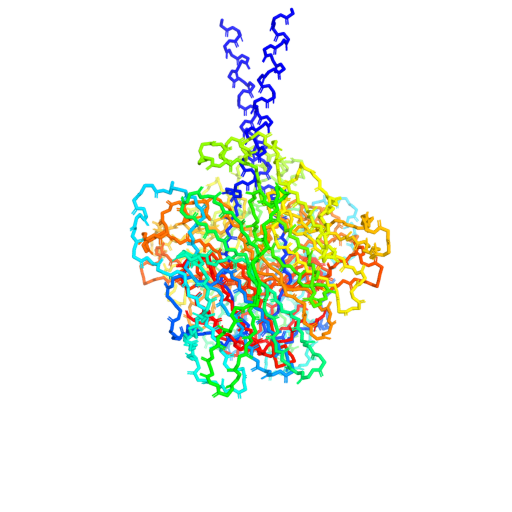 98.75 303 GLN A C 1
ATOM 2431 O O . GLN A 1 303 ? -1.599 9.289 2.504 1 98.75 303 GLN A O 1
ATOM 2436 N N . VAL A 1 304 ? -3.139 7.629 2.393 1 98.94 304 VAL A N 1
ATOM 2437 C CA . VAL A 1 304 ? -3.725 7.957 3.688 1 98.94 304 VAL A CA 1
ATOM 2438 C C . VAL A 1 304 ? -3.477 6.812 4.672 1 98.94 304 VAL A C 1
ATOM 2440 O O . VAL A 1 304 ? -3.818 5.66 4.391 1 98.94 304 VAL A O 1
ATOM 2443 N N . LEU A 1 305 ? -2.922 7.156 5.77 1 98.88 305 LEU A N 1
ATOM 2444 C CA . LEU A 1 305 ? -2.605 6.18 6.805 1 98.88 305 LEU A CA 1
ATOM 2445 C C . LEU A 1 305 ? -3.33 6.512 8.109 1 98.88 305 LEU A C 1
ATOM 2447 O O . LEU A 1 305 ? -3.496 7.684 8.445 1 98.88 305 LEU A O 1
ATOM 2451 N N . ARG A 1 306 ? -3.746 5.504 8.797 1 98.88 306 ARG A N 1
ATOM 2452 C CA . ARG A 1 306 ? -4.215 5.586 10.172 1 98.88 306 ARG A CA 1
ATOM 2453 C C . ARG A 1 306 ? -3.277 4.844 11.117 1 98.88 306 ARG A C 1
ATOM 2455 O O . ARG A 1 306 ? -2.846 3.727 10.82 1 98.88 306 ARG A O 1
ATOM 2462 N N . PHE A 1 307 ? -2.941 5.426 12.188 1 98.69 307 PHE A N 1
ATOM 2463 C CA . PHE A 1 307 ? -2.064 4.859 13.211 1 98.69 307 PHE A CA 1
ATOM 2464 C C . PHE A 1 307 ? -2.828 4.609 14.508 1 98.69 307 PHE A C 1
ATOM 2466 O O . 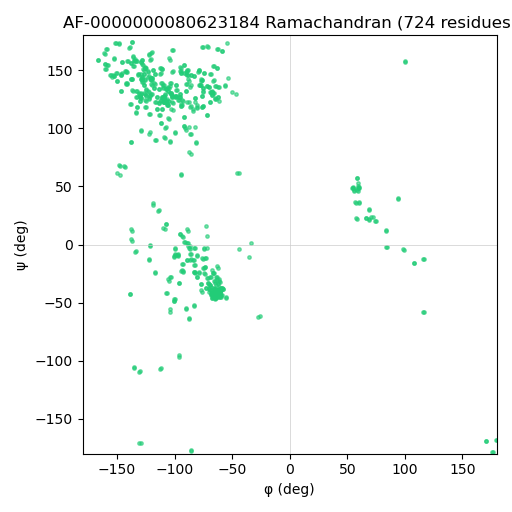PHE A 1 307 ? -3.422 5.531 15.07 1 98.69 307 PHE A O 1
ATOM 2473 N N . LYS A 1 308 ? -2.842 3.416 14.945 1 98 308 LYS A N 1
ATOM 2474 C CA . LYS A 1 308 ? -3.344 3.053 16.266 1 98 308 LYS A CA 1
ATOM 2475 C C . LYS A 1 308 ? -2.197 2.734 17.219 1 98 308 LYS A C 1
ATOM 2477 O O . LYS A 1 308 ? -1.568 1.68 17.125 1 98 308 LYS A O 1
ATOM 2482 N N . PHE A 1 309 ? -1.978 3.592 18.125 1 97.94 309 PHE A N 1
ATOM 2483 C CA . PHE A 1 309 ? -0.818 3.48 19 1 97.94 309 PHE A CA 1
ATOM 2484 C C . PHE A 1 309 ? -1.121 2.572 20.188 1 97.94 309 PHE A C 1
ATOM 2486 O O . PHE A 1 309 ? -2.252 2.543 20.688 1 97.94 309 PHE A O 1
ATOM 2493 N N . SER A 1 310 ? -0.098 1.851 20.609 1 97.19 310 SER A N 1
ATOM 2494 C CA . SER A 1 310 ? -0.157 1.134 21.891 1 97.19 310 SER A CA 1
ATOM 2495 C C . SER A 1 310 ? -0.321 2.098 23.062 1 97.19 310 SER A C 1
ATOM 2497 O O . SER A 1 310 ? -0.133 3.305 22.906 1 97.19 310 SER A O 1
ATOM 2499 N N . GLU A 1 311 ? -0.609 1.552 24.188 1 95.5 311 GLU A N 1
ATOM 2500 C CA . GLU A 1 311 ? -0.855 2.373 25.359 1 95.5 311 GLU A CA 1
ATOM 2501 C C . GLU A 1 311 ? 0.377 3.195 25.734 1 95.5 311 GLU A C 1
ATOM 2503 O O . GLU A 1 311 ? 0.26 4.359 26.109 1 95.5 311 GLU A O 1
ATOM 2508 N N . ASP A 1 312 ? 1.512 2.611 25.562 1 95.88 312 ASP A N 1
ATOM 2509 C CA . ASP A 1 312 ? 2.746 3.297 25.938 1 95.88 312 ASP A CA 1
ATOM 2510 C C . ASP A 1 312 ? 3.271 4.145 24.781 1 95.88 312 ASP A C 1
ATOM 2512 O O . ASP A 1 312 ? 4.328 4.77 24.891 1 95.88 312 ASP A O 1
ATOM 2516 N N . ARG A 1 313 ? 2.615 4.168 23.594 1 96.94 313 ARG A N 1
ATOM 2517 C CA . ARG A 1 313 ? 2.861 4.984 22.406 1 96.94 313 ARG A CA 1
ATOM 2518 C C . ARG A 1 313 ? 4.195 4.625 21.766 1 96.94 313 ARG A C 1
ATOM 2520 O O . ARG A 1 313 ? 4.754 5.41 20.984 1 96.94 313 ARG A O 1
ATOM 2527 N N . LYS A 1 314 ? 4.688 3.451 22 1 96.5 314 LYS A N 1
ATOM 2528 C CA . LYS A 1 314 ? 5.98 3.049 21.469 1 96.5 314 LYS A CA 1
ATOM 2529 C C . LYS A 1 314 ? 5.816 2.324 20.125 1 96.5 314 LYS A C 1
ATOM 2531 O O . LYS A 1 314 ? 6.766 2.229 19.344 1 96.5 314 LYS A O 1
ATOM 2536 N N . PHE A 1 315 ? 4.613 1.788 19.953 1 95.44 315 PHE A N 1
ATOM 2537 C CA . PHE A 1 315 ? 4.293 1.067 18.719 1 95.44 315 PHE A CA 1
ATOM 2538 C C . PHE A 1 315 ? 2.969 1.547 18.141 1 95.44 315 PHE A C 1
ATOM 2540 O O . PHE A 1 315 ? 2.09 1.998 18.875 1 95.44 315 PHE A O 1
ATOM 2547 N N . ALA A 1 316 ? 2.924 1.515 16.844 1 97.12 316 ALA A N 1
ATOM 2548 C CA . ALA A 1 316 ? 1.669 1.868 16.188 1 97.12 316 ALA A CA 1
ATOM 2549 C C . ALA A 1 316 ? 1.315 0.857 15.094 1 97.12 316 ALA A C 1
ATOM 2551 O O . ALA A 1 316 ? 2.174 0.464 14.305 1 97.12 316 ALA A O 1
ATOM 2552 N N . GLU A 1 317 ? 0.111 0.321 15.18 1 96.69 317 GLU A N 1
ATOM 2553 C CA . GLU A 1 317 ? -0.423 -0.384 14.016 1 96.69 317 GLU A CA 1
ATOM 2554 C C . GLU A 1 317 ? -0.734 0.585 12.875 1 96.69 317 GLU A C 1
ATOM 2556 O O . GLU A 1 317 ? -1.488 1.543 13.062 1 96.69 317 GLU A O 1
ATOM 2561 N N . ILE A 1 318 ? -0.162 0.368 11.766 1 98.12 318 ILE A N 1
ATOM 2562 C CA . ILE A 1 318 ? -0.33 1.26 10.625 1 98.12 318 ILE A CA 1
ATOM 2563 C C . ILE A 1 318 ? -1.256 0.613 9.594 1 98.12 318 ILE A C 1
ATOM 2565 O O . ILE A 1 318 ? -0.994 -0.497 9.125 1 98.12 318 ILE A O 1
ATOM 2569 N N . VAL A 1 319 ? -2.311 1.302 9.266 1 98.38 319 VAL A N 1
ATOM 2570 C CA . VAL A 1 319 ? -3.273 0.835 8.273 1 98.38 319 VAL A CA 1
ATOM 2571 C C . VAL A 1 319 ? -3.361 1.839 7.129 1 98.38 319 VAL A C 1
ATOM 2573 O O . VAL A 1 319 ? -3.438 3.049 7.359 1 98.38 319 VAL A O 1
ATOM 2576 N N . GLU A 1 320 ? -3.232 1.334 5.91 1 98.56 320 GLU A N 1
ATOM 2577 C CA . GLU A 1 320 ? -3.447 2.174 4.738 1 98.56 320 GLU A CA 1
ATOM 2578 C C . GLU A 1 320 ? -4.922 2.215 4.352 1 98.56 320 GLU A C 1
ATOM 2580 O O . GLU A 1 320 ? -5.508 1.185 4.016 1 98.56 320 GLU A O 1
ATOM 2585 N N . VAL A 1 321 ? -5.52 3.371 4.363 1 98.56 321 VAL A N 1
ATOM 2586 C CA . VAL A 1 321 ? -6.957 3.52 4.168 1 98.56 321 VAL A CA 1
ATOM 2587 C C . VAL A 1 321 ? -7.25 3.852 2.707 1 98.56 321 VAL A C 1
ATOM 2589 O O . VAL A 1 321 ? -8.297 3.473 2.174 1 98.56 321 VAL A O 1
ATOM 2592 N N . PHE A 1 322 ? -6.418 4.512 2.135 1 98.62 322 PHE A N 1
ATOM 2593 C CA . PHE A 1 322 ? -6.559 5.035 0.78 1 98.62 322 PHE A CA 1
ATOM 2594 C C . PHE A 1 322 ? -5.199 5.156 0.103 1 98.62 322 PHE A C 1
ATOM 2596 O O . PHE A 1 322 ? -4.215 5.531 0.741 1 98.62 322 PHE A O 1
ATOM 2603 N N . SER A 1 323 ? -5.121 4.844 -1.129 1 98.5 323 SER A N 1
ATOM 2604 C CA . SER A 1 323 ? -3.92 5.012 -1.939 1 98.5 323 SER A CA 1
ATOM 2605 C C . SER A 1 323 ? -4.27 5.344 -3.387 1 98.5 323 SER A C 1
ATOM 2607 O O . SER A 1 323 ? -5.148 4.715 -3.98 1 98.5 323 SER A O 1
ATOM 2609 N N . ASP A 1 324 ? -3.604 6.363 -3.912 1 98.25 324 ASP A N 1
ATOM 2610 C CA . ASP A 1 324 ? -3.834 6.82 -5.281 1 98.25 324 ASP A CA 1
ATOM 2611 C C . ASP A 1 324 ? -2.523 7.23 -5.949 1 98.25 324 ASP A C 1
ATOM 2613 O O . ASP A 1 324 ? -1.685 7.887 -5.328 1 98.25 324 ASP A O 1
ATOM 2617 N N . GLU A 1 325 ? -2.363 6.887 -7.156 1 96.75 325 GLU A N 1
ATOM 2618 C CA . GLU A 1 325 ? -1.132 7.195 -7.879 1 96.75 325 GLU A CA 1
ATOM 2619 C C . GLU A 1 325 ? -1.062 8.672 -8.242 1 96.75 325 GLU A C 1
ATOM 2621 O O . GLU A 1 325 ? -0.076 9.133 -8.828 1 96.75 325 GLU A O 1
ATOM 2626 N N . GLY A 1 326 ? -2.068 9.414 -7.953 1 97.06 326 GLY A N 1
ATOM 2627 C CA . GLY A 1 326 ? -2.021 10.859 -8.109 1 97.06 326 GLY A CA 1
ATOM 2628 C C . GLY A 1 326 ? -3.004 11.383 -9.141 1 97.06 326 GLY A C 1
ATOM 2629 O O . GLY A 1 326 ? -3.305 12.578 -9.164 1 97.06 326 GLY A O 1
ATOM 2630 N N . ARG A 1 327 ? -3.605 10.523 -9.953 1 95.06 327 ARG A N 1
ATOM 2631 C CA . ARG A 1 327 ? -4.48 10.977 -11.031 1 95.06 327 ARG A CA 1
ATOM 2632 C C . ARG A 1 327 ? -5.84 11.406 -10.484 1 95.06 327 ARG A C 1
ATOM 2634 O O . ARG A 1 327 ? -6.461 12.336 -11.008 1 95.06 327 ARG A O 1
ATOM 2641 N N . PHE A 1 328 ? -6.328 10.758 -9.438 1 97.25 328 PHE A N 1
ATOM 2642 C CA . PHE A 1 328 ? -7.598 11.125 -8.82 1 97.25 328 PHE A CA 1
ATOM 2643 C C . PHE A 1 328 ? -7.379 12.156 -7.715 1 97.25 328 PHE A C 1
ATOM 2645 O O . PHE A 1 328 ? -7.965 13.234 -7.746 1 97.25 328 PHE A O 1
ATOM 2652 N N . THR A 1 329 ? -6.539 11.859 -6.742 1 98 329 THR A N 1
ATOM 2653 C CA 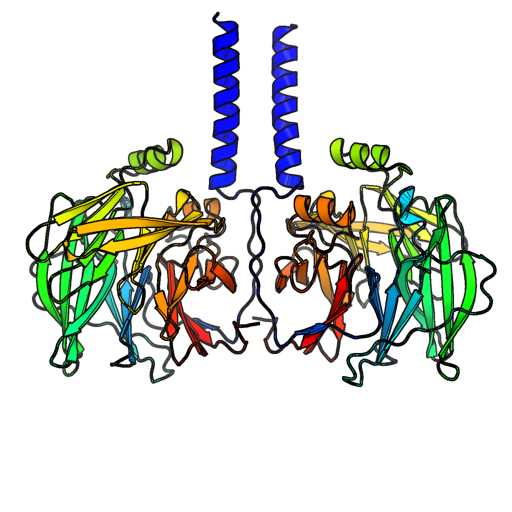. THR A 1 329 ? -6.145 12.766 -5.672 1 98 329 THR A CA 1
ATOM 2654 C C . THR A 1 329 ? -4.633 12.977 -5.668 1 98 329 THR A C 1
ATOM 2656 O O . THR A 1 329 ? -3.877 12.055 -5.344 1 98 329 THR A O 1
ATOM 2659 N N . SER A 1 330 ? -4.242 14.195 -6 1 97.69 330 SER A N 1
ATOM 2660 C CA . SER A 1 330 ? -2.812 14.461 -6.141 1 97.69 330 SER A CA 1
ATOM 2661 C C . SER A 1 330 ? -2.266 15.195 -4.918 1 97.69 330 SER A C 1
ATOM 2663 O O . SER A 1 330 ? -2.84 16.188 -4.477 1 97.69 330 SER A O 1
ATOM 2665 N N . ALA A 1 331 ? -1.185 14.656 -4.352 1 97.62 331 ALA A N 1
ATOM 2666 C CA . ALA A 1 331 ? -0.429 15.297 -3.275 1 97.62 331 ALA A CA 1
ATOM 2667 C C . ALA A 1 331 ? -1.32 15.57 -2.068 1 97.62 331 ALA A C 1
ATOM 2669 O O . ALA A 1 331 ? -1.422 16.719 -1.612 1 97.62 331 ALA A O 1
ATOM 2670 N N . GLY A 1 332 ? -1.909 14.484 -1.587 1 98.5 332 GLY A N 1
ATOM 2671 C CA . GLY A 1 332 ? -2.691 14.602 -0.367 1 98.5 332 GLY A CA 1
ATOM 2672 C C . GLY A 1 332 ? -1.903 15.172 0.794 1 98.5 332 GLY A C 1
ATOM 2673 O O . GLY A 1 332 ? -0.75 14.797 1.015 1 98.5 332 GLY A O 1
ATOM 2674 N N . ALA A 1 333 ? -2.57 16.125 1.546 1 98.38 333 ALA A N 1
ATOM 2675 C CA . ALA A 1 333 ? -1.857 16.859 2.594 1 98.38 333 ALA A CA 1
ATOM 2676 C C . ALA A 1 333 ? -2.453 16.562 3.969 1 98.38 333 ALA A C 1
ATOM 2678 O O . ALA A 1 333 ? -1.78 16.719 4.988 1 98.38 333 ALA A O 1
ATOM 2679 N N . VAL A 1 334 ? -3.658 16.172 4.012 1 98.88 334 VAL A N 1
ATOM 2680 C CA . VAL A 1 334 ? -4.34 15.891 5.273 1 98.88 334 VAL A CA 1
ATOM 2681 C C . VAL A 1 334 ? -5.492 14.922 5.035 1 98.88 334 VAL A C 1
ATOM 2683 O O . VAL A 1 334 ? -6.066 14.883 3.945 1 98.88 334 VAL A O 1
ATOM 2686 N N . ALA A 1 335 ? -5.75 14.078 5.961 1 98.94 335 ALA A N 1
ATOM 2687 C CA . ALA A 1 335 ? -6.91 13.195 5.969 1 98.94 335 ALA A CA 1
ATOM 2688 C C . ALA A 1 335 ? -7.648 13.266 7.301 1 98.94 335 ALA A C 1
ATOM 2690 O O . ALA A 1 335 ? -7.055 13.047 8.359 1 98.94 335 ALA A O 1
ATOM 2691 N N . THR A 1 336 ? -8.891 13.586 7.219 1 98.88 336 THR A N 1
ATOM 2692 C CA . THR A 1 336 ? -9.688 13.734 8.43 1 98.88 336 THR A CA 1
ATOM 2693 C C . THR A 1 336 ? -10.891 12.797 8.398 1 98.88 336 THR A C 1
ATOM 2695 O O . THR A 1 336 ? -11.68 12.812 7.453 1 98.88 336 THR A O 1
ATOM 2698 N N . SER A 1 337 ? -11 12.031 9.422 1 98.62 337 SER A N 1
ATOM 2699 C CA . SER A 1 337 ? -12.125 11.109 9.539 1 98.62 337 SER A CA 1
ATOM 2700 C C . SER A 1 337 ? -13.266 11.734 10.344 1 98.62 337 SER A C 1
ATOM 2702 O O . SER A 1 337 ? -13.031 12.539 11.25 1 98.62 337 SER A O 1
ATOM 2704 N N . PHE A 1 338 ? -14.477 11.375 9.992 1 98.06 338 PHE A N 1
ATOM 2705 C CA . PHE A 1 338 ? -15.648 11.82 10.727 1 98.06 338 PHE A CA 1
ATOM 2706 C C . PHE A 1 338 ? -16.781 10.797 10.617 1 98.06 338 PHE A C 1
ATOM 2708 O O . PHE A 1 338 ? -16.609 9.742 10 1 98.06 338 PHE A O 1
ATOM 2715 N N . ASP A 1 339 ? -17.891 11 11.352 1 96.75 339 ASP A N 1
ATOM 2716 C CA . ASP A 1 339 ? -19 10.047 11.391 1 96.75 339 ASP A CA 1
ATOM 2717 C C . ASP A 1 339 ? -18.547 8.688 11.906 1 96.75 339 ASP A C 1
ATOM 2719 O O . ASP A 1 339 ? -18.766 7.668 11.25 1 96.75 339 ASP A O 1
ATOM 2723 N N . ASN A 1 340 ? -17.844 8.695 13.023 1 95.31 340 ASN A N 1
ATOM 2724 C CA . ASN A 1 340 ? -17.328 7.492 13.68 1 95.31 340 ASN A CA 1
ATOM 2725 C C . ASN A 1 340 ? -16.453 6.668 12.742 1 95.31 340 ASN A C 1
ATOM 2727 O O . ASN A 1 340 ? -16.562 5.441 12.688 1 95.31 340 ASN A O 1
ATOM 2731 N N . GLY A 1 341 ? -15.734 7.352 11.945 1 96.12 341 GLY A N 1
ATOM 2732 C CA . GLY A 1 341 ? -14.766 6.695 11.086 1 96.12 341 GLY A CA 1
ATOM 2733 C C . GLY A 1 341 ? -15.375 6.148 9.805 1 96.12 341 GLY A C 1
ATOM 2734 O O . GLY A 1 341 ? -14.711 5.449 9.047 1 96.12 341 GLY A O 1
ATOM 2735 N N . LYS A 1 342 ? -16.547 6.5 9.469 1 97.31 342 LYS A N 1
ATOM 2736 C CA . LYS A 1 342 ? -17.234 5.941 8.305 1 97.31 342 LYS A CA 1
ATOM 2737 C C . LYS A 1 342 ? -17.031 6.812 7.07 1 97.31 342 LYS A C 1
ATOM 2739 O O . LYS A 1 342 ? -17.312 6.391 5.949 1 97.31 342 LYS A O 1
ATOM 2744 N N . GLN A 1 343 ? -16.594 8.039 7.316 1 98.31 343 GLN A N 1
ATOM 2745 C CA . GLN A 1 343 ? -16.328 8.977 6.23 1 98.31 343 GLN A CA 1
ATOM 2746 C C . GLN A 1 343 ? -15 9.695 6.445 1 98.31 343 GLN A C 1
ATOM 2748 O O . GLN A 1 343 ? -14.477 9.727 7.562 1 98.31 343 GLN A O 1
ATOM 2753 N N . MET A 1 344 ? -14.43 10.211 5.359 1 98.69 344 MET A N 1
ATOM 2754 C CA . MET A 1 344 ? -13.188 10.961 5.488 1 98.69 344 MET A CA 1
ATOM 2755 C C . MET A 1 344 ? -13.07 12.016 4.395 1 98.69 344 MET A C 1
ATOM 2757 O O . MET A 1 344 ? -13.617 11.852 3.305 1 98.69 344 MET A O 1
ATOM 2761 N N . LEU A 1 345 ? -12.461 13.102 4.703 1 98.88 345 LEU A N 1
ATOM 2762 C CA . LEU A 1 345 ? -12.023 14.109 3.742 1 98.88 345 LEU A CA 1
ATOM 2763 C C . LEU A 1 345 ? -10.516 14.031 3.529 1 98.88 345 LEU A C 1
ATOM 2765 O O . LEU A 1 345 ? -9.758 13.844 4.484 1 98.88 345 LEU A O 1
ATOM 2769 N N . ILE A 1 346 ? -10.125 14.109 2.318 1 98.94 346 ILE A N 1
ATOM 2770 C CA . ILE A 1 346 ? -8.711 14.203 1.976 1 98.94 346 ILE A CA 1
ATOM 2771 C C . ILE A 1 346 ? -8.43 15.555 1.321 1 98.94 346 ILE A C 1
ATOM 2773 O O . ILE A 1 346 ? -8.984 15.867 0.265 1 98.94 346 ILE A O 1
ATOM 2777 N N . GLY A 1 347 ? -7.617 16.344 1.982 1 98.81 347 GLY A N 1
ATOM 2778 C CA . GLY A 1 347 ? -7.16 17.594 1.399 1 98.81 347 GLY A CA 1
ATOM 2779 C C . GLY A 1 347 ? -5.859 17.469 0.633 1 98.81 347 GLY A C 1
ATOM 2780 O O . GLY A 1 347 ? -5.066 16.562 0.905 1 98.81 347 GLY A O 1
ATOM 2781 N N . THR A 1 348 ? -5.641 18.359 -0.336 1 98.06 348 THR A N 1
ATOM 2782 C CA . THR A 1 348 ? -4.434 18.344 -1.156 1 98.06 348 THR A CA 1
ATOM 2783 C C . THR A 1 348 ? -3.686 19.656 -1.051 1 98.06 348 THR A C 1
ATOM 2785 O O . THR A 1 348 ? -4.258 20.672 -0.634 1 98.06 348 THR A O 1
ATOM 2788 N N . VAL A 1 349 ? -2.441 19.641 -1.464 1 96.31 349 VAL A N 1
ATOM 2789 C CA . VAL A 1 349 ? -1.616 20.844 -1.344 1 96.31 349 VAL A CA 1
ATOM 2790 C C . VAL A 1 349 ? -2.129 21.922 -2.297 1 96.31 349 VAL A C 1
ATOM 2792 O O . VAL A 1 349 ? -2.359 23.062 -1.89 1 96.31 349 VAL A O 1
ATOM 2795 N N . PHE A 1 350 ? -2.479 21.531 -3.588 1 93.56 350 PHE A N 1
ATOM 2796 C CA . PHE A 1 350 ? -2.74 22.609 -4.539 1 93.56 350 PHE A CA 1
ATOM 2797 C C . PHE A 1 350 ? -3.967 22.297 -5.387 1 93.56 350 PHE A C 1
ATOM 2799 O O . PHE A 1 350 ? -4.309 23.047 -6.301 1 93.56 350 PHE A O 1
ATOM 2806 N N . ARG A 1 351 ? -4.645 21.234 -5.125 1 94.12 351 ARG A N 1
ATOM 2807 C CA . ARG A 1 351 ? -5.723 20.828 -6.023 1 94.12 351 ARG A CA 1
ATOM 2808 C C . ARG A 1 351 ? -7.082 20.953 -5.336 1 94.12 351 ARG A C 1
ATOM 2810 O O . ARG A 1 351 ? -7.555 22.062 -5.086 1 94.12 351 ARG A O 1
ATOM 2817 N N . ASP A 1 352 ? -7.668 19.797 -4.996 1 95.94 352 ASP A N 1
ATOM 2818 C CA . ASP A 1 352 ? -9.062 19.75 -4.555 1 95.94 352 ASP A CA 1
ATOM 2819 C C . ASP A 1 352 ? -9.195 18.984 -3.246 1 95.94 352 ASP A C 1
ATOM 2821 O O . ASP A 1 352 ? -8.227 18.844 -2.5 1 95.94 352 ASP A O 1
ATOM 2825 N N . VAL A 1 353 ? -10.43 18.734 -2.895 1 98.5 353 VAL A N 1
ATOM 2826 C CA . VAL A 1 353 ? -10.758 17.922 -1.726 1 98.5 353 VAL A CA 1
ATOM 2827 C C . VAL A 1 353 ? -11.516 16.672 -2.162 1 98.5 353 VAL A C 1
ATOM 2829 O O . VAL A 1 353 ? -12.391 16.734 -3.031 1 98.5 353 VAL A O 1
ATOM 2832 N N . THR A 1 354 ? -11.156 15.57 -1.654 1 98.75 354 THR A N 1
ATOM 2833 C CA . THR A 1 354 ? -11.836 14.297 -1.895 1 98.75 354 THR A CA 1
ATOM 2834 C C . THR A 1 354 ? -12.641 13.883 -0.671 1 98.75 354 THR A C 1
ATOM 2836 O O . THR A 1 354 ? -12.172 14 0.462 1 98.75 354 THR A O 1
ATOM 2839 N N . HIS A 1 355 ? -13.883 13.5 -0.842 1 98.81 355 HIS A N 1
ATOM 2840 C CA . HIS A 1 355 ? -14.75 12.914 0.171 1 98.81 355 HIS A CA 1
ATOM 2841 C C . HIS A 1 355 ? -14.961 11.422 -0.078 1 98.81 355 HIS A C 1
ATOM 2843 O O . HIS A 1 355 ? -15.43 11.031 -1.15 1 98.81 355 HIS A O 1
ATOM 2849 N N . CYS A 1 356 ? -14.641 10.562 0.884 1 98.56 356 CYS A N 1
ATOM 2850 C CA . CYS A 1 356 ? -14.766 9.117 0.717 1 98.56 356 CYS A CA 1
ATOM 2851 C C . CYS A 1 356 ? -15.672 8.523 1.789 1 98.56 356 CYS A C 1
ATOM 2853 O O . CYS A 1 356 ? -15.648 8.961 2.941 1 98.56 356 CYS A O 1
ATOM 2855 N N . ASP A 1 357 ? -16.406 7.543 1.402 1 97.94 357 ASP A N 1
ATOM 2856 C CA . ASP A 1 357 ? -16.984 6.609 2.361 1 97.94 357 ASP A CA 1
ATOM 2857 C C . ASP A 1 357 ? -15.977 5.523 2.748 1 97.94 357 ASP A C 1
ATOM 2859 O O . ASP A 1 357 ? -15.156 5.109 1.927 1 97.94 357 ASP A O 1
ATOM 2863 N N . ILE A 1 358 ? -16.031 5.121 3.936 1 97.94 358 ILE A N 1
ATOM 2864 C CA . ILE A 1 358 ? -15.219 4.004 4.41 1 97.94 358 ILE A CA 1
ATOM 2865 C C . ILE A 1 358 ? -16.109 2.809 4.727 1 97.94 358 ILE A C 1
ATOM 2867 O O . ILE A 1 358 ? -16.75 2.76 5.785 1 97.94 358 ILE A O 1
ATOM 2871 N N . ASN A 1 359 ? -16.094 1.838 3.863 1 95.88 359 ASN A N 1
ATOM 2872 C CA . ASN A 1 359 ? -17.031 0.713 3.955 1 95.88 359 ASN A CA 1
ATOM 2873 C C . ASN A 1 359 ? -16.312 -0.559 4.41 1 95.88 359 ASN A C 1
ATOM 2875 O O . ASN A 1 359 ? -16.812 -1.664 4.199 1 95.88 359 ASN A O 1
ATOM 2879 N N . ILE A 1 360 ? -15.188 -0.406 4.945 1 95.25 360 ILE A N 1
ATOM 2880 C CA . ILE A 1 360 ? -14.43 -1.555 5.434 1 95.25 360 ILE A CA 1
ATOM 2881 C C . ILE A 1 360 ? -13.992 -1.312 6.875 1 95.25 360 ILE A C 1
ATOM 2883 O O . ILE A 1 360 ? -13.93 -0.166 7.328 1 95.25 360 ILE A O 1
ATOM 2887 N N . SER A 1 361 ? -13.703 -2.396 7.539 1 94 361 SER A N 1
ATOM 2888 C CA . SER A 1 361 ? -13.141 -2.271 8.883 1 94 361 SER A CA 1
ATOM 2889 C C . SER A 1 361 ? -11.672 -1.892 8.836 1 94 361 SER A C 1
ATOM 2891 O O . SER A 1 361 ? -10.922 -2.391 7.996 1 94 361 SER A O 1
ATOM 2893 N N . LEU A 1 362 ? -11.305 -0.988 9.688 1 95.44 362 LEU A N 1
ATOM 2894 C CA . LEU A 1 362 ? -9.898 -0.598 9.773 1 95.44 362 LEU A CA 1
ATOM 2895 C C . LEU A 1 362 ? -9.211 -1.295 10.945 1 95.44 362 LEU A C 1
ATOM 2897 O O . LEU A 1 362 ? -8 -1.164 11.133 1 95.44 362 LEU A O 1
ATOM 2901 N N . ASP A 1 363 ? -9.984 -2.039 11.695 1 92.56 363 ASP A N 1
ATOM 2902 C CA . ASP A 1 363 ? -9.453 -2.84 12.797 1 92.56 363 ASP A CA 1
ATOM 2903 C C . ASP A 1 363 ? -9.594 -4.332 12.5 1 92.56 363 ASP A C 1
ATOM 2905 O O . ASP A 1 363 ? -10.695 -4.824 12.25 1 92.56 363 ASP A O 1
ATOM 2909 N N . PHE A 1 364 ? -8.453 -4.961 12.297 1 84.5 364 PHE A N 1
ATOM 2910 C CA . PHE A 1 364 ? -8.492 -6.383 11.984 1 84.5 364 PHE A CA 1
ATOM 2911 C C . PHE A 1 364 ? -7.398 -7.133 12.727 1 84.5 364 PHE A C 1
ATOM 2913 O O . PHE A 1 364 ? -6.402 -6.539 13.141 1 84.5 364 PHE A O 1
ATOM 2920 N N . MET B 1 1 ? 47 3.506 -15.477 1 68.62 1 MET B N 1
ATOM 2921 C CA . MET B 1 1 ? 46.125 2.461 -15.969 1 68.62 1 MET B CA 1
ATOM 2922 C C . MET B 1 1 ? 45.5 1.684 -14.812 1 68.62 1 MET B C 1
ATOM 2924 O O . MET B 1 1 ? 44.281 1.511 -14.758 1 68.62 1 MET B O 1
ATOM 2928 N N . LEU B 1 2 ? 46.25 1.383 -13.859 1 77.69 2 LEU B N 1
ATOM 2929 C CA . LEU B 1 2 ? 45.781 0.623 -12.719 1 77.69 2 LEU B CA 1
ATOM 2930 C C . LEU B 1 2 ? 44.812 1.454 -11.891 1 77.69 2 LEU B C 1
ATOM 2932 O O . LEU B 1 2 ? 43.781 0.938 -11.414 1 77.69 2 LEU B O 1
ATOM 2936 N N . LYS B 1 3 ? 45.062 2.674 -11.844 1 73.44 3 LYS B N 1
ATOM 2937 C CA . LYS B 1 3 ? 44.219 3.557 -11.055 1 73.44 3 LYS B CA 1
ATOM 2938 C C . LYS B 1 3 ? 42.844 3.711 -11.703 1 73.44 3 LYS B C 1
ATOM 2940 O O . LYS B 1 3 ? 41.812 3.691 -11.008 1 73.44 3 LYS B O 1
ATOM 2945 N N . ILE B 1 4 ? 42.875 3.824 -12.914 1 78.62 4 ILE B N 1
ATOM 2946 C CA . ILE B 1 4 ? 41.594 3.953 -13.648 1 78.62 4 ILE B CA 1
ATOM 2947 C C . ILE B 1 4 ? 40.812 2.664 -13.523 1 78.62 4 ILE B C 1
ATOM 2949 O O . ILE B 1 4 ? 39.594 2.703 -13.32 1 78.62 4 ILE B O 1
ATOM 2953 N N . ILE B 1 5 ? 41.5 1.621 -13.547 1 78 5 ILE B N 1
ATOM 2954 C CA . ILE B 1 5 ? 40.844 0.32 -13.43 1 78 5 ILE B CA 1
ATOM 2955 C C . ILE B 1 5 ? 40.25 0.169 -12.031 1 78 5 ILE B C 1
ATOM 2957 O O . ILE B 1 5 ? 39.125 -0.314 -11.883 1 78 5 ILE B O 1
ATOM 2961 N N . LEU B 1 6 ? 40.906 0.563 -11.078 1 77.25 6 LEU B N 1
ATOM 2962 C CA . LEU B 1 6 ? 40.438 0.478 -9.695 1 77.25 6 LEU B CA 1
ATOM 2963 C C . LEU B 1 6 ? 39.219 1.362 -9.492 1 77.25 6 LEU B C 1
ATOM 2965 O O . LEU B 1 6 ? 38.25 0.957 -8.836 1 77.25 6 LEU B O 1
ATOM 2969 N N . VAL B 1 7 ? 39.312 2.486 -10.094 1 75.81 7 VAL B N 1
ATOM 2970 C CA . VAL B 1 7 ? 38.188 3.398 -9.977 1 75.81 7 VAL B CA 1
ATOM 2971 C C . VAL B 1 7 ? 36.969 2.807 -10.688 1 75.81 7 VAL B C 1
ATOM 2973 O O . VAL B 1 7 ? 35.844 2.863 -10.164 1 75.81 7 VAL B O 1
ATOM 2976 N N . ALA B 1 8 ? 37.188 2.338 -11.781 1 75.94 8 ALA B N 1
ATOM 2977 C CA . ALA B 1 8 ? 36.125 1.701 -12.523 1 75.94 8 ALA B CA 1
ATOM 2978 C C . ALA B 1 8 ? 35.562 0.508 -11.758 1 75.94 8 ALA B C 1
ATOM 2980 O O . ALA B 1 8 ? 34.344 0.305 -11.719 1 75.94 8 ALA B O 1
ATOM 2981 N N . PHE B 1 9 ? 36.406 -0.198 -11.195 1 79.81 9 PHE B N 1
ATOM 2982 C CA . PHE B 1 9 ? 36 -1.355 -10.406 1 79.81 9 PHE B CA 1
ATOM 2983 C C . PHE B 1 9 ? 35.188 -0.921 -9.188 1 79.81 9 PHE B C 1
ATOM 2985 O O . PHE B 1 9 ? 34.156 -1.523 -8.859 1 79.81 9 PHE B O 1
ATOM 2992 N N . LEU B 1 10 ? 35.688 0.044 -8.555 1 78.12 10 LEU B N 1
ATOM 2993 C CA . LEU B 1 10 ? 34.969 0.561 -7.395 1 78.12 10 LEU B CA 1
ATOM 2994 C C . LEU B 1 10 ? 33.594 1.102 -7.789 1 78.12 10 LEU B C 1
ATOM 2996 O O . LEU B 1 10 ? 32.625 0.891 -7.078 1 78.12 10 LEU B O 1
ATOM 3000 N N . ALA B 1 11 ? 33.594 1.776 -8.875 1 76.94 11 ALA B N 1
ATOM 3001 C CA . ALA B 1 11 ? 32.312 2.279 -9.375 1 76.94 11 ALA B CA 1
ATOM 3002 C C . ALA B 1 11 ? 31.359 1.133 -9.664 1 76.94 11 ALA B C 1
ATOM 3004 O O . ALA B 1 11 ? 30.172 1.22 -9.352 1 76.94 11 ALA B O 1
ATOM 3005 N N . PHE B 1 12 ? 31.922 0.195 -10.188 1 77 12 PHE B N 1
ATOM 3006 C CA . PHE B 1 12 ? 31.109 -0.983 -10.484 1 77 12 PHE B CA 1
ATOM 3007 C C . PHE B 1 12 ? 30.594 -1.623 -9.203 1 77 12 PHE B C 1
ATOM 3009 O O . PHE B 1 12 ? 29.422 -2.01 -9.125 1 77 12 PHE B O 1
ATOM 3016 N N . LEU B 1 13 ? 31.375 -1.711 -8.25 1 78.38 13 LEU B N 1
ATOM 3017 C CA . LEU B 1 13 ? 30.984 -2.314 -6.98 1 78.38 13 LEU B CA 1
ATOM 3018 C C . LEU B 1 13 ? 29.891 -1.492 -6.305 1 78.38 13 LEU B C 1
ATOM 3020 O O . LEU B 1 13 ? 28.953 -2.051 -5.715 1 78.38 13 LEU B O 1
ATOM 3024 N N . VAL B 1 14 ? 30.047 -0.259 -6.426 1 78.31 14 VAL B N 1
ATOM 3025 C CA . VAL B 1 14 ? 29.062 0.627 -5.824 1 78.31 14 VAL B CA 1
ATOM 3026 C C . VAL B 1 14 ? 27.719 0.485 -6.555 1 78.31 14 VAL B C 1
ATOM 3028 O O . VAL B 1 14 ? 26.672 0.332 -5.922 1 78.31 14 VAL B O 1
ATOM 3031 N N . GLN B 1 15 ? 27.812 0.5 -7.816 1 77.81 15 GLN B N 1
ATOM 3032 C CA . GLN B 1 15 ? 26.594 0.328 -8.617 1 77.81 15 GLN B CA 1
ATOM 3033 C C . GLN B 1 15 ? 25.938 -1.014 -8.32 1 77.81 15 GLN B C 1
ATOM 3035 O O . GLN B 1 15 ? 24.703 -1.09 -8.188 1 77.81 15 GLN B O 1
ATOM 3040 N N . TYR B 1 16 ? 26.703 -1.909 -8.234 1 78.38 16 TYR B N 1
ATOM 3041 C CA . TYR B 1 16 ? 26.203 -3.254 -7.973 1 78.38 16 TYR B CA 1
ATOM 3042 C C . TYR B 1 16 ? 25.562 -3.336 -6.59 1 78.38 16 TYR B C 1
ATOM 3044 O O . TYR B 1 16 ? 24.484 -3.924 -6.43 1 78.38 16 TYR B O 1
ATOM 3052 N N . SER B 1 17 ? 26.234 -2.814 -5.641 1 79.25 17 SER B N 1
ATOM 3053 C CA . SER B 1 17 ? 25.688 -2.814 -4.285 1 79.25 17 SER B CA 1
ATOM 3054 C C . SER B 1 17 ? 24.344 -2.092 -4.23 1 79.25 17 SER B C 1
ATOM 3056 O O . SER B 1 17 ? 23.422 -2.541 -3.551 1 79.25 17 SER B O 1
ATOM 3058 N N . PHE B 1 18 ? 24.266 -1.094 -4.965 1 79.38 18 PHE B N 1
ATOM 3059 C CA . PHE B 1 18 ? 23.016 -0.333 -5.004 1 79.38 18 PHE B CA 1
ATOM 3060 C C . PHE B 1 18 ? 21.906 -1.147 -5.656 1 79.38 18 PHE B C 1
ATOM 3062 O O . PHE B 1 18 ? 20.781 -1.177 -5.16 1 79.38 18 PHE B O 1
ATOM 3069 N N . LYS B 1 19 ? 22.234 -1.786 -6.66 1 79.31 19 LYS B N 1
ATOM 3070 C CA . LYS B 1 19 ? 21.266 -2.629 -7.348 1 79.31 19 LYS B CA 1
ATOM 3071 C C . LYS B 1 19 ? 20.766 -3.744 -6.438 1 79.31 19 LYS B C 1
ATOM 3073 O O . LYS B 1 19 ? 19.562 -4.051 -6.422 1 79.31 19 LYS B O 1
ATOM 3078 N N . VAL B 1 20 ? 21.641 -4.27 -5.688 1 80.19 20 VAL B N 1
ATOM 3079 C CA . VAL B 1 20 ? 21.281 -5.352 -4.773 1 80.19 20 VAL B CA 1
ATOM 3080 C C . VAL B 1 20 ? 20.344 -4.824 -3.686 1 80.19 20 VAL B C 1
ATOM 3082 O O . VAL B 1 20 ? 19.359 -5.473 -3.338 1 80.19 20 VAL B O 1
ATOM 3085 N N . LEU B 1 21 ? 20.672 -3.666 -3.213 1 82.44 21 LEU B N 1
ATOM 3086 C CA . LEU B 1 21 ? 19.859 -3.082 -2.156 1 82.44 21 LEU B CA 1
ATOM 3087 C C . LEU B 1 21 ? 18.453 -2.773 -2.664 1 82.44 21 LEU B C 1
ATOM 3089 O O . LEU B 1 21 ? 17.469 -2.994 -1.955 1 82.44 21 LEU B O 1
ATOM 3093 N N . LEU B 1 22 ? 18.359 -2.336 -3.859 1 83.06 22 LEU B N 1
ATOM 3094 C CA . LEU B 1 22 ? 17.047 -2.057 -4.445 1 83.06 22 LEU B CA 1
ATOM 3095 C C . LEU B 1 22 ? 16.297 -3.352 -4.707 1 83.06 22 LEU B C 1
ATOM 3097 O O . LEU B 1 22 ? 15.086 -3.43 -4.449 1 83.06 22 LEU B O 1
ATOM 3101 N N . THR B 1 23 ? 17.016 -4.363 -5.129 1 82.25 23 THR B N 1
ATOM 3102 C CA . THR B 1 23 ? 16.391 -5.652 -5.402 1 82.25 23 THR B CA 1
ATOM 3103 C C . THR B 1 23 ? 15.844 -6.27 -4.117 1 82.25 23 THR B C 1
ATOM 3105 O O . THR B 1 23 ? 14.781 -6.895 -4.129 1 82.25 23 THR B O 1
ATOM 3108 N N . LEU B 1 24 ? 16.5 -5.988 -3.055 1 87.38 24 LEU B N 1
ATOM 3109 C CA . LEU B 1 24 ? 16.109 -6.57 -1.776 1 87.38 24 LEU B CA 1
ATOM 3110 C C . LEU B 1 24 ? 15.055 -5.711 -1.093 1 87.38 24 LEU B C 1
ATOM 3112 O O . LEU B 1 24 ? 14.555 -6.066 -0.023 1 87.38 24 LEU B O 1
ATOM 3116 N N . ASP B 1 25 ? 14.727 -4.668 -1.64 1 90.56 25 ASP B N 1
ATOM 3117 C CA . ASP B 1 25 ? 13.656 -3.801 -1.16 1 90.56 25 ASP B CA 1
ATOM 3118 C C . ASP B 1 25 ? 13.938 -3.316 0.26 1 90.56 25 ASP B C 1
ATOM 3120 O O . ASP B 1 25 ? 13.055 -3.361 1.122 1 90.56 25 ASP B O 1
ATOM 3124 N N . VAL B 1 26 ? 15.102 -2.818 0.533 1 87.06 26 VAL B N 1
ATOM 3125 C CA . VAL B 1 26 ? 15.531 -2.5 1.89 1 87.06 26 VAL B CA 1
ATOM 3126 C C . VAL B 1 26 ? 14.82 -1.239 2.375 1 87.06 26 VAL B C 1
ATOM 3128 O O . VAL B 1 26 ? 14.742 -0.987 3.58 1 87.06 26 VAL B O 1
ATOM 3131 N N . HIS B 1 27 ? 14.266 -0.398 1.507 1 89.94 27 HIS B N 1
ATOM 3132 C CA . HIS B 1 27 ? 13.609 0.84 1.908 1 89.94 27 HIS B CA 1
ATOM 3133 C C . HIS B 1 27 ? 12.109 0.792 1.605 1 89.94 27 HIS B C 1
ATOM 3135 O O . HIS B 1 27 ? 11.5 1.823 1.315 1 89.94 27 HIS B O 1
ATOM 3141 N N . LYS B 1 28 ? 11.602 -0.405 1.633 1 93.38 28 LYS B N 1
ATOM 3142 C CA . LYS B 1 28 ? 10.164 -0.59 1.443 1 93.38 28 LYS B CA 1
ATOM 3143 C C . LYS B 1 28 ? 9.523 -1.227 2.674 1 93.38 28 LYS B C 1
ATOM 3145 O O . LYS B 1 28 ? 10.195 -1.927 3.436 1 93.38 28 LYS B O 1
ATOM 3150 N N . ARG B 1 29 ? 8.312 -0.86 2.826 1 93 29 ARG B N 1
ATOM 3151 C CA . ARG B 1 29 ? 7.488 -1.537 3.82 1 93 29 ARG B CA 1
ATOM 3152 C C . ARG B 1 29 ? 6.078 -1.777 3.287 1 93 29 ARG B C 1
ATOM 3154 O O . ARG B 1 29 ? 5.727 -1.298 2.207 1 93 29 ARG B O 1
ATOM 3161 N N . THR B 1 30 ? 5.379 -2.551 4.039 1 94.69 30 THR B N 1
ATOM 3162 C CA . THR B 1 30 ? 3.986 -2.812 3.703 1 94.69 30 THR B CA 1
ATOM 3163 C C . THR B 1 30 ? 3.053 -2.17 4.727 1 94.69 30 THR B C 1
ATOM 3165 O O . THR B 1 30 ? 3.346 -2.16 5.922 1 94.69 30 THR B O 1
ATOM 3168 N N . TYR B 1 31 ? 1.995 -1.606 4.234 1 97.56 31 TYR B N 1
ATOM 3169 C CA . TYR B 1 31 ? 0.939 -1.037 5.062 1 97.56 31 TYR B CA 1
ATOM 3170 C C . TYR B 1 31 ? -0.32 -1.894 5.004 1 97.56 31 TYR B C 1
ATOM 3172 O O . TYR B 1 31 ? -0.827 -2.193 3.922 1 97.56 31 TYR B O 1
ATOM 3180 N N . ASN B 1 32 ? -0.851 -2.246 6.156 1 97.88 32 ASN B N 1
ATOM 3181 C CA . ASN B 1 32 ? -1.936 -3.221 6.207 1 97.88 32 ASN B CA 1
ATOM 3182 C C . ASN B 1 32 ? -3.238 -2.639 5.668 1 97.88 32 ASN B C 1
ATOM 3184 O O . ASN B 1 32 ? -3.551 -1.473 5.914 1 97.88 32 ASN B O 1
ATOM 3188 N N . HIS B 1 33 ? -3.961 -3.361 4.871 1 96.88 33 HIS B N 1
ATOM 3189 C CA . HIS B 1 33 ? -5.367 -3.117 4.574 1 96.88 33 HIS B CA 1
ATOM 3190 C C . HIS B 1 33 ? -6.055 -4.383 4.074 1 96.88 33 HIS B C 1
ATOM 3192 O O . HIS B 1 33 ? -5.391 -5.297 3.574 1 96.88 33 HIS B O 1
ATOM 3198 N N . ARG B 1 34 ? -7.324 -4.48 4.254 1 97.75 34 ARG B N 1
ATOM 3199 C CA . ARG B 1 34 ? -8.18 -5.598 3.854 1 97.75 34 ARG B CA 1
ATOM 3200 C C . ARG B 1 34 ? -9.375 -5.105 3.045 1 97.75 34 ARG B C 1
ATOM 3202 O O . ARG B 1 34 ? -9.93 -4.043 3.328 1 97.75 34 ARG B O 1
ATOM 3209 N N . PRO B 1 35 ? -9.766 -5.879 2.076 1 97.62 35 PRO B N 1
ATOM 3210 C CA . PRO B 1 35 ? -10.922 -5.473 1.27 1 97.62 35 PRO B CA 1
ATOM 3211 C C . PRO B 1 35 ? -12.25 -5.793 1.946 1 97.62 35 PRO B C 1
ATOM 3213 O O . PRO B 1 35 ? -13.305 -5.367 1.47 1 97.62 35 PRO B O 1
ATOM 3216 N N . GLY B 1 36 ? -12.281 -6.477 2.953 1 97.44 36 GLY B N 1
ATOM 3217 C CA . GLY B 1 36 ? -13.344 -7.035 3.773 1 97.44 36 GLY B CA 1
ATOM 3218 C C . GLY B 1 36 ? -12.844 -8.023 4.812 1 97.44 36 GLY B C 1
ATOM 3219 O O . GLY B 1 36 ? -11.641 -8.109 5.066 1 97.44 36 GLY B O 1
ATOM 3220 N N . PRO B 1 37 ? -13.781 -8.742 5.449 1 97.19 37 PRO B N 1
ATOM 3221 C CA . PRO B 1 37 ? -13.328 -9.727 6.441 1 97.19 37 PRO B CA 1
ATOM 3222 C C . PRO B 1 37 ? -12.469 -10.828 5.828 1 97.19 37 PRO B C 1
ATOM 3224 O O . PRO B 1 37 ? -12.773 -11.328 4.742 1 97.19 37 PRO B O 1
ATOM 3227 N N . CYS B 1 38 ? -11.398 -11.156 6.473 1 98.12 38 CYS B N 1
ATOM 3228 C CA . CYS B 1 38 ? -10.5 -12.234 6.074 1 98.12 38 CYS B CA 1
ATOM 3229 C C . CYS B 1 38 ? -10.289 -13.227 7.215 1 98.12 38 CYS B C 1
ATOM 3231 O O . CYS B 1 38 ? -10.195 -12.828 8.375 1 98.12 38 CYS B O 1
ATOM 3233 N N . ARG B 1 39 ? -10.211 -14.477 6.859 1 97.88 39 ARG B N 1
ATOM 3234 C CA . ARG B 1 39 ? -9.984 -15.5 7.875 1 97.88 39 ARG B CA 1
ATOM 3235 C C . ARG B 1 39 ? -9.133 -16.641 7.332 1 97.88 39 ARG B C 1
ATOM 3237 O O . ARG B 1 39 ? -9.062 -16.844 6.117 1 97.88 39 ARG B O 1
ATOM 3244 N N . LYS B 1 40 ? -8.492 -17.359 8.195 1 98.06 40 LYS B N 1
ATOM 3245 C CA . LYS B 1 40 ? -7.746 -18.562 7.832 1 98.06 40 LYS B CA 1
ATOM 3246 C C . LYS B 1 40 ? -8.688 -19.734 7.598 1 98.06 40 LYS B C 1
ATOM 3248 O O . LYS B 1 40 ? -9.664 -19.906 8.328 1 98.06 40 LYS B O 1
ATOM 3253 N N . ILE B 1 41 ? -8.305 -20.469 6.598 1 97.12 41 ILE B N 1
ATOM 3254 C CA . ILE B 1 41 ? -9.109 -21.672 6.398 1 97.12 41 ILE B CA 1
ATOM 3255 C C . ILE B 1 41 ? -8.453 -22.859 7.113 1 97.12 41 ILE B C 1
ATOM 3257 O O . ILE B 1 41 ? -7.227 -22.906 7.254 1 97.12 41 ILE B O 1
ATOM 3261 N N . GLU B 1 42 ? -9.258 -23.797 7.57 1 97.31 42 GLU B N 1
ATOM 3262 C CA . GLU B 1 42 ? -8.758 -25.016 8.211 1 97.31 42 GLU B CA 1
ATOM 3263 C C . GLU B 1 42 ? -8.273 -26.016 7.18 1 97.31 42 GLU B C 1
ATOM 3265 O O . GLU B 1 42 ? -8.797 -26.078 6.066 1 97.31 42 GLU B O 1
ATOM 3270 N N . GLY B 1 43 ? -7.27 -26.844 7.594 1 95.5 43 GLY B N 1
ATOM 3271 C CA . GLY B 1 43 ? -6.816 -27.953 6.75 1 95.5 43 GLY B CA 1
ATOM 3272 C C . GLY B 1 43 ? -5.379 -27.797 6.293 1 95.5 43 GLY B C 1
ATOM 3273 O O . GLY B 1 43 ? -4.527 -28.625 6.617 1 95.5 43 GLY B O 1
ATOM 3274 N N . VAL B 1 44 ? -5.133 -26.703 5.617 1 94.94 44 VAL B N 1
ATOM 3275 C CA . VAL B 1 44 ? -3.814 -26.484 5.031 1 94.94 44 VAL B CA 1
ATOM 3276 C C . VAL B 1 44 ? -2.9 -25.812 6.043 1 94.94 44 VAL B C 1
ATOM 3278 O O . VAL B 1 44 ? -3.16 -24.672 6.457 1 94.94 44 VAL B O 1
ATOM 3281 N N . VAL B 1 45 ? -1.751 -26.453 6.355 1 91.75 45 VAL B N 1
ATOM 3282 C CA . VAL B 1 45 ? -0.917 -25.875 7.398 1 91.75 45 VAL B CA 1
ATOM 3283 C C . VAL B 1 45 ? 0.543 -25.859 6.949 1 91.75 45 VAL B C 1
ATOM 3285 O O . VAL B 1 45 ? 1.41 -25.328 7.648 1 91.75 45 VAL B O 1
ATOM 3288 N N . ASN B 1 46 ? 0.804 -26.5 5.754 1 92 46 ASN B N 1
ATOM 3289 C CA . ASN B 1 46 ? 2.186 -26.578 5.289 1 92 46 ASN B CA 1
ATOM 3290 C C . ASN B 1 46 ? 2.369 -25.875 3.947 1 92 46 ASN B C 1
ATOM 3292 O O . ASN B 1 46 ? 3.072 -26.375 3.07 1 92 46 ASN B O 1
ATOM 3296 N N . GLY B 1 47 ? 1.61 -24.797 3.832 1 93.56 47 GLY B N 1
ATOM 3297 C CA . GLY B 1 47 ? 1.758 -24.031 2.604 1 93.56 47 GLY B CA 1
ATOM 3298 C C . GLY B 1 47 ? 0.667 -24.312 1.589 1 93.56 47 GLY B C 1
ATOM 3299 O O . GLY B 1 47 ? 0.044 -25.375 1.62 1 93.56 47 GLY B O 1
ATOM 3300 N N . SER B 1 48 ? 0.487 -23.469 0.81 1 95.94 48 SER B N 1
ATOM 3301 C CA . SER B 1 48 ? -0.441 -23.438 -0.316 1 95.94 48 SER B CA 1
ATOM 3302 C C . SER B 1 48 ? 0.112 -22.625 -1.473 1 95.94 48 SER B C 1
ATOM 3304 O O . SER B 1 48 ? -0.526 -21.656 -1.921 1 95.94 48 SER B O 1
ATOM 3306 N N . GLU B 1 49 ? 1.188 -23.078 -1.911 1 95.06 49 GLU B N 1
ATOM 3307 C CA . GLU B 1 49 ? 2.008 -22.266 -2.807 1 95.06 49 GLU B CA 1
ATOM 3308 C C . GLU B 1 49 ? 1.256 -21.922 -4.09 1 95.06 49 GLU B C 1
ATOM 3310 O O . GLU B 1 49 ? 1.458 -20.859 -4.672 1 95.06 49 GLU B O 1
ATOM 3315 N N . ASP B 1 50 ? 0.398 -22.844 -4.492 1 98.5 50 ASP B N 1
ATOM 3316 C CA . ASP B 1 50 ? -0.397 -22.516 -5.668 1 98.5 50 ASP B CA 1
ATOM 3317 C C . ASP B 1 50 ? -1.819 -23.047 -5.543 1 98.5 50 ASP B C 1
ATOM 3319 O O . ASP B 1 50 ? -2.057 -24.031 -4.828 1 98.5 50 ASP B O 1
ATOM 3323 N N . ILE B 1 51 ? -2.738 -22.359 -6.148 1 98.88 51 ILE B N 1
ATOM 3324 C CA . ILE B 1 51 ? -4.164 -22.672 -6.156 1 98.88 51 ILE B CA 1
ATOM 3325 C C . ILE B 1 51 ? -4.723 -22.5 -7.566 1 98.88 51 ILE B C 1
ATOM 3327 O O . ILE B 1 51 ? -4.426 -21.5 -8.234 1 98.88 51 ILE B O 1
ATOM 3331 N N . THR B 1 52 ? -5.453 -23.422 -8.047 1 98.81 52 THR B N 1
ATOM 3332 C CA . THR B 1 52 ? -6.207 -23.234 -9.281 1 98.81 52 THR B CA 1
ATOM 3333 C C . THR B 1 52 ? -7.699 -23.422 -9.031 1 98.81 52 THR B C 1
ATOM 3335 O O . THR B 1 52 ? -8.102 -24.266 -8.219 1 98.81 52 THR B O 1
ATOM 3338 N N . ILE B 1 53 ? -8.477 -22.625 -9.672 1 98.44 53 ILE B N 1
ATOM 3339 C CA . ILE B 1 53 ? -9.922 -22.656 -9.492 1 98.44 53 ILE B CA 1
ATOM 3340 C C . ILE B 1 53 ? -10.594 -23.219 -10.742 1 98.44 53 ILE B C 1
ATOM 3342 O O . ILE B 1 53 ? -10.352 -22.734 -11.852 1 98.44 53 ILE B O 1
ATOM 3346 N N . SER B 1 54 ? -11.398 -24.234 -10.609 1 97.44 54 SER B N 1
ATOM 3347 C CA . SER B 1 54 ? -12.359 -24.641 -11.633 1 97.44 54 SER B CA 1
ATOM 3348 C C . SER B 1 54 ? -13.711 -23.984 -11.414 1 97.44 54 SER B C 1
ATOM 3350 O O . SER B 1 54 ? -14.5 -24.422 -10.578 1 97.44 54 SER B O 1
ATOM 3352 N N . TYR B 1 55 ? -13.992 -22.984 -12.156 1 95.88 55 TYR B N 1
ATOM 3353 C CA . TYR B 1 55 ? -15.242 -22.25 -11.992 1 95.88 55 TYR B CA 1
ATOM 3354 C C . TYR B 1 55 ? -16.438 -23.141 -12.305 1 95.88 55 TYR B C 1
ATOM 3356 O O . TYR B 1 55 ? -17.484 -23.016 -11.672 1 95.88 55 TYR B O 1
ATOM 3364 N N . GLU B 1 56 ? -16.266 -24.031 -13.266 1 93.19 56 GLU B N 1
ATOM 3365 C CA . GLU B 1 56 ? -17.344 -24.938 -13.672 1 93.19 56 GLU B CA 1
ATOM 3366 C C . GLU B 1 56 ? -17.797 -25.812 -12.508 1 93.19 56 GLU B C 1
ATOM 3368 O O . GLU B 1 56 ? -18.984 -26.094 -12.352 1 93.19 56 GLU B O 1
ATOM 3373 N N . LYS B 1 57 ? -16.844 -26.203 -11.734 1 95.38 57 LYS B N 1
ATOM 3374 C CA . LYS B 1 57 ? -17.156 -27.125 -10.641 1 95.38 57 LYS B CA 1
ATOM 3375 C C . LYS B 1 57 ? -17.281 -26.359 -9.32 1 95.38 57 LYS B C 1
ATOM 3377 O O . LYS B 1 57 ? -17.656 -26.938 -8.297 1 95.38 57 LYS B O 1
ATOM 3382 N N . ASN B 1 58 ? -16.922 -25.062 -9.32 1 96.75 58 ASN B N 1
ATOM 3383 C CA . ASN B 1 58 ? -16.859 -24.25 -8.109 1 96.75 58 ASN B CA 1
ATOM 3384 C C . ASN B 1 58 ? -15.938 -24.875 -7.066 1 96.75 58 ASN B C 1
ATOM 3386 O O . ASN B 1 58 ? -16.328 -25 -5.898 1 96.75 58 ASN B O 1
ATOM 3390 N N . LEU B 1 59 ? -14.766 -25.312 -7.516 1 98.06 59 LEU B N 1
ATOM 3391 C CA . LEU B 1 59 ? -13.781 -25.938 -6.641 1 98.06 59 LEU B CA 1
ATOM 3392 C C . LEU B 1 59 ? -12.414 -25.266 -6.805 1 98.06 59 LEU B C 1
ATOM 3394 O O . LEU B 1 59 ? -12.031 -24.891 -7.91 1 98.06 59 LEU B O 1
ATOM 3398 N N . ALA B 1 60 ? -11.758 -25.156 -5.73 1 98.69 60 ALA B N 1
ATOM 3399 C CA . ALA B 1 60 ? -10.336 -24.797 -5.746 1 98.69 60 ALA B CA 1
ATOM 3400 C C . ALA B 1 60 ? -9.469 -26.016 -5.418 1 98.69 60 ALA B C 1
ATOM 3402 O O . ALA B 1 60 ? -9.805 -26.797 -4.539 1 98.69 60 ALA B O 1
ATOM 3403 N N . PHE B 1 61 ? -8.438 -26.203 -6.164 1 98.88 61 PHE B N 1
ATOM 3404 C CA . PHE B 1 61 ? -7.43 -27.219 -5.891 1 98.88 61 PHE B CA 1
ATOM 3405 C C . PHE B 1 61 ? -6.137 -26.578 -5.398 1 98.88 61 PHE B C 1
ATOM 3407 O O . PHE B 1 61 ? -5.668 -25.594 -5.969 1 98.88 61 PHE B O 1
ATOM 3414 N N . ILE B 1 62 ? -5.578 -27.141 -4.348 1 98.69 62 ILE B N 1
ATOM 3415 C CA . ILE B 1 62 ? -4.48 -26.5 -3.627 1 98.69 62 ILE B CA 1
ATOM 3416 C C . ILE B 1 62 ? -3.332 -27.5 -3.457 1 98.69 62 ILE B C 1
ATOM 3418 O O . ILE B 1 62 ? -3.543 -28.625 -3.027 1 98.69 62 ILE B O 1
ATOM 3422 N N . THR B 1 63 ? -2.139 -27.078 -3.805 1 97.62 63 THR B N 1
ATOM 3423 C CA . THR B 1 63 ? -0.944 -27.859 -3.492 1 97.62 63 THR B CA 1
ATOM 3424 C C . THR B 1 63 ? -0.386 -27.469 -2.127 1 97.62 63 THR B C 1
ATOM 3426 O O . THR B 1 63 ? -0.434 -26.297 -1.741 1 97.62 63 THR B O 1
ATOM 3429 N N . SER B 1 64 ? 0.164 -28.422 -1.426 1 95.56 64 SER B N 1
ATOM 3430 C CA . SER B 1 64 ? 0.729 -28.172 -0.105 1 95.56 64 SER B CA 1
ATOM 3431 C C . SER B 1 64 ? 1.933 -29.062 0.163 1 95.56 64 SER B C 1
ATOM 3433 O O . SER B 1 64 ? 1.972 -30.203 -0.288 1 95.56 64 SER B O 1
ATOM 3435 N N . GLY B 1 65 ? 2.854 -28.484 0.893 1 90.25 65 GLY B N 1
ATOM 3436 C CA . GLY B 1 65 ? 4.008 -29.266 1.304 1 90.25 65 GLY B CA 1
ATOM 3437 C C . GLY B 1 65 ? 5.195 -29.125 0.368 1 90.25 65 GLY B C 1
ATOM 3438 O O . GLY B 1 65 ? 5.883 -30.094 0.069 1 90.25 65 GLY B O 1
ATOM 3439 N N . LEU B 1 66 ? 5.387 -27.938 -0.085 1 87.31 66 LEU B N 1
ATOM 3440 C CA . LEU B 1 66 ? 6.5 -27.625 -0.976 1 87.31 66 LEU B CA 1
ATOM 3441 C C . LEU B 1 66 ? 7.836 -27.812 -0.268 1 87.31 66 LEU B C 1
ATOM 3443 O O . LEU B 1 66 ? 8 -27.406 0.885 1 87.31 66 LEU B O 1
ATOM 3447 N N . VAL B 1 67 ? 8.648 -28.594 -0.902 1 74.44 67 VAL B N 1
ATOM 3448 C CA . VAL B 1 67 ? 10.047 -28.719 -0.49 1 74.44 67 VAL B CA 1
ATOM 3449 C C . VAL B 1 67 ? 10.961 -28.344 -1.652 1 74.44 67 VAL B C 1
ATOM 3451 O O . VAL B 1 67 ? 11 -29.031 -2.668 1 74.44 67 VAL B O 1
ATOM 3454 N N . PHE B 1 68 ? 11.391 -27.172 -1.718 1 60.84 68 PHE B N 1
ATOM 3455 C CA . PHE B 1 68 ? 12.078 -26.656 -2.893 1 60.84 68 PHE B CA 1
ATOM 3456 C C . PHE B 1 68 ? 13.57 -26.953 -2.814 1 60.84 68 PHE B C 1
ATOM 3458 O O . PHE B 1 68 ? 14.203 -27.25 -3.83 1 60.84 68 PHE B O 1
ATOM 3465 N N . LEU B 1 69 ? 14.406 -26.453 -1.839 1 58.28 69 LEU B N 1
ATOM 3466 C CA . LEU B 1 69 ? 15.852 -26.625 -1.85 1 58.28 69 LEU B CA 1
ATOM 3467 C C . LEU B 1 69 ? 16.297 -27.578 -0.75 1 58.28 69 LEU B C 1
ATOM 3469 O O . LEU B 1 69 ? 15.594 -27.766 0.243 1 58.28 69 LEU B O 1
ATOM 3473 N N . HIS B 1 70 ? 17.266 -28.562 -1.162 1 51.06 70 HIS B N 1
ATOM 3474 C CA . HIS B 1 70 ? 17.828 -29.625 -0.336 1 51.06 70 HIS B CA 1
ATOM 3475 C C . HIS B 1 70 ? 18.219 -29.109 1.039 1 51.06 70 HIS B C 1
ATOM 3477 O O . HIS B 1 70 ? 19.125 -28.281 1.152 1 51.06 70 HIS B O 1
ATOM 3483 N N . SER B 1 71 ? 17.406 -28.641 1.784 1 48.31 71 SER B N 1
ATOM 3484 C CA . SER B 1 71 ? 18.047 -28.469 3.086 1 48.31 71 SER B CA 1
ATOM 3485 C C . SER B 1 71 ? 18.047 -29.766 3.875 1 48.31 71 SER B C 1
ATOM 3487 O O . SER B 1 71 ? 17.141 -30.594 3.709 1 48.31 71 SER B O 1
ATOM 3489 N N . GLU B 1 72 ? 19.266 -30.172 4.234 1 43.94 72 GLU B N 1
ATOM 3490 C CA . GLU B 1 72 ? 19.5 -31.328 5.102 1 43.94 72 GLU B CA 1
ATOM 3491 C C . GLU B 1 72 ? 18.312 -31.562 6.039 1 43.94 72 GLU B C 1
ATOM 3493 O O . GLU B 1 72 ? 17.953 -32.719 6.316 1 43.94 72 GLU B O 1
ATOM 3498 N N . SER B 1 73 ? 18.109 -30.547 6.867 1 43.19 73 SER B N 1
ATOM 3499 C CA . SER B 1 73 ? 17.25 -30.719 8.031 1 43.19 73 SER B CA 1
ATOM 3500 C C . SER B 1 73 ? 15.805 -30.969 7.621 1 43.19 73 SER B C 1
ATOM 3502 O O . SER B 1 73 ? 14.953 -31.25 8.469 1 43.19 73 SER B O 1
ATOM 3504 N N . SER B 1 74 ? 15.5 -30.547 6.52 1 42.53 74 SER B N 1
ATOM 3505 C CA . SER B 1 74 ? 14.07 -30.656 6.262 1 42.53 74 SER B CA 1
ATOM 3506 C C . SER B 1 74 ? 13.664 -32.125 6.031 1 42.53 74 SER B C 1
ATOM 3508 O O . SER B 1 74 ? 12.633 -32.375 5.422 1 42.53 74 SER B O 1
ATOM 3510 N N . LYS B 1 75 ? 14.688 -33 6.277 1 43.66 75 LYS B N 1
ATOM 3511 C CA . LYS B 1 75 ? 14.297 -34.406 6.328 1 43.66 75 LYS B CA 1
ATOM 3512 C C . LYS B 1 75 ? 12.906 -34.562 6.945 1 43.66 75 LYS B C 1
ATOM 3514 O O . LYS B 1 75 ? 12.5 -35.656 7.293 1 43.66 75 LYS B O 1
ATOM 3519 N N . THR B 1 76 ? 12.477 -33.344 7.512 1 43.34 76 THR B N 1
ATOM 3520 C CA . THR B 1 76 ? 11.211 -33.562 8.203 1 43.34 76 THR B CA 1
ATOM 3521 C C . THR B 1 76 ? 10.18 -34.188 7.262 1 43.34 76 THR B C 1
ATOM 3523 O O . THR B 1 76 ? 10.32 -34.094 6.039 1 43.34 76 THR B O 1
ATOM 3526 N N . GLU B 1 77 ? 9.008 -34.562 7.82 1 50.5 77 GLU B N 1
ATOM 3527 C CA . GLU B 1 77 ? 7.746 -35.312 7.832 1 50.5 77 GLU B CA 1
ATOM 3528 C C . GLU B 1 77 ? 6.758 -34.719 6.832 1 50.5 77 GLU B C 1
ATOM 3530 O O . GLU B 1 77 ? 5.621 -35.188 6.723 1 50.5 77 GLU B O 1
ATOM 3535 N N . ASN B 1 78 ? 7.074 -33.625 6.133 1 54.22 78 ASN B N 1
ATOM 3536 C CA . ASN B 1 78 ? 5.852 -33.125 5.504 1 54.22 78 ASN B CA 1
ATOM 3537 C C . ASN B 1 78 ? 5.609 -33.781 4.152 1 54.22 78 ASN B C 1
ATOM 3539 O O . ASN B 1 78 ? 6.453 -33.719 3.256 1 54.22 78 ASN B O 1
ATOM 3543 N N . ASN B 1 79 ? 4.793 -34.688 4.039 1 73.56 79 ASN B N 1
ATOM 3544 C CA . ASN B 1 79 ? 4.289 -35.281 2.805 1 73.56 79 ASN B CA 1
ATOM 3545 C C . ASN B 1 79 ? 3.502 -34.25 1.979 1 73.56 79 ASN B C 1
ATOM 3547 O O . ASN B 1 79 ? 2.854 -33.375 2.533 1 73.56 79 ASN B O 1
ATOM 3551 N N . GLY B 1 80 ? 3.975 -34.125 0.664 1 90.38 80 GLY B N 1
ATOM 3552 C CA . GLY B 1 80 ? 3.162 -33.344 -0.275 1 90.38 80 GLY B CA 1
ATOM 3553 C C . GLY B 1 80 ? 1.702 -33.781 -0.267 1 90.38 80 GLY B C 1
ATOM 3554 O O . GLY B 1 80 ? 1.387 -34.969 -0.178 1 90.38 80 GLY B O 1
ATOM 3555 N N . GLU B 1 81 ? 0.866 -32.812 -0.163 1 94.62 81 GLU B N 1
ATOM 3556 C CA . GLU B 1 81 ? -0.572 -33.031 -0.087 1 94.62 81 GLU B CA 1
ATOM 3557 C C . GLU B 1 81 ? -1.326 -32.219 -1.122 1 94.62 81 GLU B C 1
ATOM 3559 O O . GLU B 1 81 ? -0.808 -31.203 -1.619 1 94.62 81 GLU B O 1
ATOM 3564 N N . MET B 1 82 ? -2.475 -32.75 -1.441 1 97.5 82 MET B N 1
ATOM 3565 C CA . MET B 1 82 ? -3.434 -32.031 -2.277 1 97.5 82 MET B CA 1
ATOM 3566 C C . MET B 1 82 ? -4.727 -31.766 -1.512 1 97.5 82 MET B C 1
ATOM 3568 O O . MET B 1 82 ? -5.191 -32.625 -0.753 1 97.5 82 MET B O 1
ATOM 3572 N N . PHE B 1 83 ? -5.242 -30.578 -1.705 1 98.31 83 PHE B N 1
ATOM 3573 C CA . PHE B 1 83 ? -6.492 -30.219 -1.045 1 98.31 83 PHE B CA 1
ATOM 3574 C C . PHE B 1 83 ? -7.52 -29.734 -2.059 1 98.31 83 PHE B C 1
ATOM 3576 O O . PHE B 1 83 ? -7.156 -29.25 -3.131 1 98.31 83 PHE B O 1
ATOM 3583 N N . VAL B 1 84 ? -8.766 -29.922 -1.742 1 98.25 84 VAL B N 1
ATOM 3584 C CA . VAL B 1 84 ? -9.891 -29.328 -2.469 1 98.25 84 VAL B CA 1
ATOM 3585 C C . VAL B 1 84 ? -10.703 -28.438 -1.534 1 98.25 84 VAL B C 1
ATOM 3587 O O . VAL B 1 84 ? -10.867 -28.75 -0.354 1 98.25 84 VAL B O 1
ATOM 3590 N N . TYR B 1 85 ? -11.102 -27.312 -1.988 1 98.31 85 TYR B N 1
ATOM 3591 C CA . TYR B 1 85 ? -11.922 -26.344 -1.265 1 98.31 85 TYR B CA 1
ATOM 3592 C C . TYR B 1 85 ? -13.18 -26 -2.051 1 98.31 85 TYR B C 1
ATOM 3594 O O . TYR B 1 85 ? -13.094 -25.547 -3.191 1 98.31 85 TYR B O 1
ATOM 3602 N N . ASP B 1 86 ? -14.352 -26.297 -1.476 1 97.5 86 ASP B N 1
ATOM 3603 C CA . ASP B 1 86 ? -15.633 -26 -2.107 1 97.5 86 ASP B CA 1
ATOM 3604 C C . ASP B 1 86 ? -15.961 -24.516 -2.031 1 97.5 86 ASP B C 1
ATOM 3606 O O . ASP B 1 86 ? -16.156 -23.969 -0.942 1 97.5 86 ASP B O 1
ATOM 3610 N N . LEU B 1 87 ? -16.094 -23.891 -3.115 1 97.88 87 LEU B N 1
ATOM 3611 C CA . LEU B 1 87 ? -16.266 -22.438 -3.18 1 97.88 87 LEU B CA 1
ATOM 3612 C C . LEU B 1 87 ? -17.719 -22.047 -3.029 1 97.88 87 LEU B C 1
ATOM 3614 O O . LEU B 1 87 ? -18.047 -20.875 -2.842 1 97.88 87 LEU B O 1
ATOM 3618 N N . SER B 1 88 ? -18.594 -23.016 -3.131 1 95.44 88 SER B N 1
ATOM 3619 C CA . SER B 1 88 ? -20.016 -22.75 -3.078 1 95.44 88 SER B CA 1
ATOM 3620 C C . SER B 1 88 ? -20.516 -22.641 -1.637 1 95.44 88 SER B C 1
ATOM 3622 O O . SER B 1 88 ? -21.609 -22.156 -1.385 1 95.44 88 SER B O 1
ATOM 3624 N N . GLN B 1 89 ? -19.656 -23.172 -0.788 1 92.5 89 GLN B N 1
ATOM 3625 C CA . GLN B 1 89 ? -20 -23.172 0.631 1 92.5 89 GLN B CA 1
ATOM 3626 C C . GLN B 1 89 ? -18.953 -22.406 1.446 1 92.5 89 GLN B C 1
ATOM 3628 O O . GLN B 1 89 ? -17.766 -22.391 1.101 1 92.5 89 GLN B O 1
ATOM 3633 N N . ARG B 1 90 ? -19.328 -21.75 2.385 1 92.88 90 ARG B N 1
ATOM 3634 C CA . ARG B 1 90 ? -18.406 -21.047 3.275 1 92.88 90 ARG B CA 1
ATOM 3635 C C . ARG B 1 90 ? -18.078 -21.891 4.496 1 92.88 90 ARG B C 1
ATOM 3637 O O . ARG B 1 90 ? -18.297 -21.469 5.633 1 92.88 90 ARG B O 1
ATOM 3644 N N . THR B 1 91 ? -17.516 -23 4.219 1 93.5 91 THR B N 1
ATOM 3645 C CA . THR B 1 91 ? -17.172 -23.906 5.309 1 93.5 91 THR B CA 1
ATOM 3646 C C . THR B 1 91 ? -15.859 -23.469 5.969 1 93.5 91 THR B C 1
ATOM 3648 O O . THR B 1 91 ? -15.586 -23.844 7.109 1 93.5 91 THR B O 1
ATOM 3651 N N . TYR B 1 92 ? -15.07 -22.844 5.184 1 97.75 92 TYR B N 1
ATOM 3652 C CA . TYR B 1 92 ? -13.734 -22.406 5.574 1 97.75 92 TYR B CA 1
ATOM 3653 C C . TYR B 1 92 ? -12.867 -23.578 5.984 1 97.75 92 TYR B C 1
ATOM 3655 O O . TYR B 1 92 ? -12.078 -23.484 6.934 1 97.75 92 TYR B O 1
ATOM 3663 N N . LYS B 1 93 ? -13.07 -24.672 5.297 1 97.88 93 LYS B N 1
ATOM 3664 C CA . LYS B 1 93 ? -12.297 -25.891 5.516 1 97.88 93 LYS B CA 1
ATOM 3665 C C . LYS B 1 93 ? -11.914 -26.547 4.191 1 97.88 93 LYS B C 1
ATOM 3667 O O . LYS B 1 93 ? -12.789 -26.891 3.393 1 97.88 93 LYS B O 1
ATOM 3672 N N . ALA B 1 94 ? -10.617 -26.703 3.963 1 97.94 94 ALA B N 1
ATOM 3673 C CA . ALA B 1 94 ? -10.141 -27.453 2.801 1 97.94 94 ALA B CA 1
ATOM 3674 C C . ALA B 1 94 ? -10.008 -28.938 3.119 1 97.94 94 ALA B C 1
ATOM 3676 O O . ALA B 1 94 ? -9.586 -29.312 4.219 1 97.94 94 ALA B O 1
ATOM 3677 N N . GLU B 1 95 ? -10.328 -29.734 2.211 1 97.19 95 GLU B N 1
ATOM 3678 C CA . GLU B 1 95 ? -10.297 -31.188 2.393 1 97.19 95 GLU B CA 1
ATOM 3679 C C . GLU B 1 95 ? -9.086 -31.797 1.688 1 97.19 95 GLU B C 1
ATOM 3681 O O . GLU B 1 95 ? -8.867 -31.547 0.501 1 97.19 95 GLU B O 1
ATOM 3686 N N . ARG B 1 96 ? -8.398 -32.594 2.432 1 97.12 96 ARG B N 1
ATOM 3687 C CA . ARG B 1 96 ? -7.297 -33.344 1.818 1 97.12 96 ARG B CA 1
ATOM 3688 C C . ARG B 1 96 ? -7.816 -34.406 0.883 1 97.12 96 ARG B C 1
ATOM 3690 O O . ARG B 1 96 ? -8.758 -35.125 1.224 1 97.12 96 ARG B O 1
ATOM 3697 N N . ILE B 1 97 ? -7.207 -34.5 -0.268 1 97.19 97 ILE B N 1
ATOM 3698 C CA . ILE B 1 97 ? -7.617 -35.5 -1.238 1 97.19 97 ILE B CA 1
ATOM 3699 C C . ILE B 1 97 ? -6.434 -36.406 -1.57 1 97.19 97 ILE B C 1
ATOM 3701 O O . ILE B 1 97 ? -5.379 -35.938 -1.995 1 97.19 97 ILE B O 1
ATOM 3705 N N . PRO B 1 98 ? -6.648 -37.719 -1.454 1 96.31 98 PRO B N 1
ATOM 3706 C CA . PRO B 1 98 ? -5.535 -38.625 -1.728 1 96.31 98 PRO B CA 1
ATOM 3707 C C . PRO B 1 98 ? -5.234 -38.75 -3.219 1 96.31 98 PRO B C 1
ATOM 3709 O O . PRO B 1 98 ? -6.148 -38.719 -4.043 1 96.31 98 PRO B O 1
ATOM 3712 N N . VAL B 1 99 ? -4.023 -38.938 -3.506 1 96.62 99 VAL B N 1
ATOM 3713 C CA . VAL B 1 99 ? -3.564 -39.281 -4.848 1 96.62 99 VAL B CA 1
ATOM 3714 C C . VAL B 1 99 ? -3.41 -40.781 -4.977 1 96.62 99 VAL B C 1
ATOM 3716 O O . VAL B 1 99 ? -2.707 -41.406 -4.18 1 96.62 99 VAL B O 1
ATOM 3719 N N . LYS B 1 100 ? -4.07 -41.312 -6.016 1 96.38 100 LYS B N 1
ATOM 3720 C CA . LYS B 1 100 ? -4.074 -42.781 -6.188 1 96.38 100 LYS B CA 1
ATOM 3721 C C . LYS B 1 100 ? -3.283 -43.188 -7.426 1 96.38 100 LYS B C 1
ATOM 3723 O O . LYS B 1 100 ? -3.225 -42.438 -8.406 1 96.38 100 LYS B O 1
ATOM 3728 N N . ASN B 1 101 ? -2.648 -44.375 -7.32 1 94.81 101 ASN B N 1
ATOM 3729 C CA . ASN B 1 101 ? -1.998 -45.062 -8.43 1 94.81 101 ASN B CA 1
ATOM 3730 C C . ASN B 1 101 ? -0.755 -44.312 -8.898 1 94.81 101 ASN B C 1
ATOM 3732 O O . ASN B 1 101 ? -0.426 -44.312 -10.086 1 94.81 101 ASN B O 1
ATOM 3736 N N . LEU B 1 102 ? -0.246 -43.531 -8.031 1 92.94 102 LEU B N 1
ATOM 3737 C CA . LEU B 1 102 ? 1.02 -42.875 -8.344 1 92.94 102 LEU B CA 1
ATOM 3738 C C . LEU B 1 102 ? 2.184 -43.844 -8.203 1 92.94 102 LEU B C 1
ATOM 3740 O O . LEU B 1 102 ? 2.314 -44.531 -7.18 1 92.94 102 LEU B O 1
ATOM 3744 N N . GLU B 1 103 ? 3.01 -44 -9.141 1 85.38 103 GLU B N 1
ATOM 3745 C CA . GLU B 1 103 ? 4.129 -44.938 -9.125 1 85.38 103 GLU B CA 1
ATOM 3746 C C . GLU B 1 103 ? 5.273 -44.406 -8.258 1 85.38 103 GLU B C 1
ATOM 3748 O O . GLU B 1 103 ? 5.914 -45.188 -7.543 1 85.38 103 GLU B O 1
ATOM 3753 N N . ASP B 1 104 ? 5.516 -43.219 -8.344 1 83.81 104 ASP B N 1
ATOM 3754 C CA . ASP B 1 104 ? 6.605 -42.594 -7.582 1 83.81 104 ASP B CA 1
ATOM 3755 C C . ASP B 1 104 ? 6.289 -42.594 -6.09 1 83.81 104 ASP B C 1
ATOM 3757 O O . ASP B 1 104 ? 5.133 -42.438 -5.695 1 83.81 104 ASP B O 1
ATOM 3761 N N . SER B 1 105 ? 7.297 -42.719 -5.363 1 76 105 SER B N 1
ATOM 3762 C CA . SER B 1 105 ? 7.129 -42.75 -3.916 1 76 105 SER B CA 1
ATOM 3763 C C . SER B 1 105 ? 7.047 -41.375 -3.318 1 76 105 SER B C 1
ATOM 3765 O O . SER B 1 105 ? 6.547 -41.188 -2.207 1 76 105 SER B O 1
ATOM 3767 N N . GLU B 1 106 ? 7.594 -40.469 -4.016 1 85.06 106 GLU B N 1
ATOM 3768 C CA . GLU B 1 106 ? 7.609 -39.094 -3.488 1 85.06 106 GLU B CA 1
ATOM 3769 C C . GLU B 1 106 ? 6.672 -38.188 -4.273 1 85.06 106 GLU B C 1
ATOM 3771 O O . GLU B 1 106 ? 6.566 -38.312 -5.496 1 85.06 106 GLU B O 1
ATOM 3776 N N . PHE B 1 107 ? 5.957 -37.375 -3.574 1 90.88 107 PHE B N 1
ATOM 3777 C CA . PHE B 1 107 ? 5.027 -36.406 -4.141 1 90.88 107 PHE B CA 1
ATOM 3778 C C . PHE B 1 107 ? 5.133 -35.062 -3.41 1 90.88 107 PHE B C 1
ATOM 3780 O O . PHE B 1 107 ? 4.41 -34.812 -2.445 1 90.88 107 PHE B O 1
ATOM 3787 N N . LEU B 1 108 ? 6.035 -34.25 -3.889 1 91.69 108 LEU B N 1
ATOM 3788 C CA . LEU B 1 108 ? 6.207 -32.906 -3.326 1 91.69 108 LEU B CA 1
ATOM 3789 C C . LEU B 1 108 ? 5.703 -31.844 -4.293 1 91.69 108 LEU B C 1
ATOM 3791 O O . LEU B 1 108 ? 6.461 -31.344 -5.129 1 91.69 108 LEU B O 1
ATOM 3795 N N . PRO B 1 109 ? 4.449 -31.469 -4.156 1 95.44 109 PRO B N 1
ATOM 3796 C CA . PRO B 1 109 ? 3.791 -30.625 -5.16 1 95.44 109 PRO B CA 1
ATOM 3797 C C . PRO B 1 109 ? 4.172 -29.156 -5.035 1 95.44 109 PRO B C 1
ATOM 3799 O O . PRO B 1 109 ? 4.484 -28.688 -3.939 1 95.44 109 PRO B O 1
ATOM 3802 N N . HIS B 1 110 ? 4.199 -28.406 -6.117 1 96.12 110 HIS B N 1
ATOM 3803 C CA . HIS B 1 110 ? 4.512 -27 -6.27 1 96.12 110 HIS B CA 1
ATOM 3804 C C . HIS B 1 110 ? 3.455 -26.281 -7.105 1 96.12 110 HIS B C 1
ATOM 3806 O O . HIS B 1 110 ? 2.293 -26.188 -6.703 1 96.12 110 HIS B O 1
ATOM 3812 N N . GLY B 1 111 ? 3.691 -25.844 -8.297 1 98.19 111 GLY B N 1
ATOM 3813 C CA . GLY B 1 111 ? 2.723 -25.203 -9.172 1 98.19 111 GLY B CA 1
ATOM 3814 C C . GLY B 1 111 ? 1.607 -26.125 -9.609 1 98.19 111 GLY B C 1
ATOM 3815 O O . GLY B 1 111 ? 1.808 -27.344 -9.719 1 98.19 111 GLY B O 1
ATOM 3816 N N . ILE B 1 112 ? 0.479 -25.562 -9.914 1 98.81 112 ILE B N 1
ATOM 3817 C CA . ILE B 1 112 ? -0.676 -26.359 -10.312 1 98.81 112 ILE B CA 1
ATOM 3818 C C . ILE B 1 112 ? -1.496 -25.594 -11.344 1 98.81 112 ILE B C 1
ATOM 3820 O O . ILE B 1 112 ? -1.55 -24.359 -11.32 1 98.81 112 ILE B O 1
ATOM 3824 N N . SER B 1 113 ? -2.088 -26.281 -12.227 1 98.81 113 SER B N 1
ATOM 3825 C CA . SER B 1 113 ? -3.1 -25.781 -13.156 1 98.81 113 SER B CA 1
ATOM 3826 C C . SER B 1 113 ? -4.109 -26.875 -13.5 1 98.81 113 SER B C 1
ATOM 3828 O O . SER B 1 113 ? -3.998 -28 -13.023 1 98.81 113 SER B O 1
ATOM 3830 N N . HIS B 1 114 ? -5.156 -26.5 -14.219 1 98.69 114 HIS B N 1
ATOM 3831 C CA . HIS B 1 114 ? -6.145 -27.531 -14.547 1 98.69 114 HIS B CA 1
ATOM 3832 C C . HIS B 1 114 ? -6.664 -27.359 -15.969 1 98.69 114 HIS B C 1
ATOM 3834 O O . HIS B 1 114 ? -6.469 -26.297 -16.578 1 98.69 114 HIS B O 1
ATOM 3840 N N . TRP B 1 115 ? -7.145 -28.375 -16.484 1 98 115 TRP B N 1
ATOM 3841 C CA . TRP B 1 115 ? -7.887 -28.453 -17.734 1 98 115 TRP B CA 1
ATOM 3842 C C . TRP B 1 115 ? -9.156 -29.281 -17.562 1 98 115 TRP B C 1
ATOM 3844 O O . TRP B 1 115 ? -9.133 -30.359 -16.953 1 98 115 TRP B O 1
ATOM 3854 N N . VAL B 1 116 ? -10.25 -28.766 -18.031 1 97.62 116 VAL B N 1
ATOM 3855 C CA . VAL B 1 116 ? -11.5 -29.516 -17.938 1 97.62 116 VAL B CA 1
ATOM 3856 C C . VAL B 1 116 ? -11.711 -30.328 -19.219 1 97.62 116 VAL B C 1
ATOM 3858 O O . VAL B 1 116 ? -11.805 -29.75 -20.312 1 97.62 116 VAL B O 1
ATOM 3861 N N . LEU B 1 117 ? -11.867 -31.609 -19.094 1 97.56 117 LEU B N 1
ATOM 3862 C CA . LEU B 1 117 ? -12.07 -32.5 -20.234 1 97.56 117 LEU B CA 1
ATOM 3863 C C . LEU B 1 117 ? -13.492 -32.375 -20.766 1 97.56 117 LEU B C 1
ATOM 3865 O O . LEU B 1 117 ? -14.352 -31.766 -20.125 1 97.56 117 LEU B O 1
ATOM 3869 N N . LYS B 1 118 ? -13.727 -33 -21.938 1 96.12 118 LYS B N 1
ATOM 3870 C CA . LYS B 1 118 ? -15.023 -32.906 -22.609 1 96.12 118 LYS B CA 1
ATOM 3871 C C . LYS B 1 118 ? -16.125 -33.531 -21.734 1 96.12 118 LYS B C 1
ATOM 3873 O O . LYS B 1 118 ? -17.266 -33.062 -21.766 1 96.12 118 LYS B O 1
ATOM 3878 N N . ASP B 1 119 ? -15.805 -34.5 -20.938 1 96 119 ASP B N 1
ATOM 3879 C CA . ASP B 1 119 ? -16.812 -35.156 -20.125 1 96 119 ASP B CA 1
ATOM 3880 C C . ASP B 1 119 ? -17 -34.469 -18.781 1 96 119 ASP B C 1
ATOM 3882 O O . ASP B 1 119 ? -17.719 -34.969 -17.906 1 96 119 ASP B O 1
ATOM 3886 N N . GLY B 1 120 ? -16.266 -33.406 -18.578 1 96 120 GLY B N 1
ATOM 3887 C CA . GLY B 1 120 ? -16.438 -32.594 -17.375 1 96 120 GLY B CA 1
ATOM 3888 C C . GLY B 1 120 ? -15.398 -32.906 -16.312 1 96 120 GLY B C 1
ATOM 3889 O O . GLY B 1 120 ? -15.32 -32.25 -15.289 1 96 120 GLY B O 1
ATOM 3890 N N . THR B 1 121 ? -14.555 -33.906 -16.547 1 97.5 121 THR B N 1
ATOM 3891 C CA . THR B 1 121 ? -13.516 -34.25 -15.594 1 97.5 121 THR B CA 1
ATOM 3892 C C . THR B 1 121 ? -12.469 -33.156 -15.484 1 97.5 121 THR B C 1
ATOM 3894 O O . THR B 1 121 ? -12.016 -32.625 -16.5 1 97.5 121 THR B O 1
ATOM 3897 N N . VAL B 1 122 ? -12.188 -32.812 -14.266 1 98.5 122 VAL B N 1
ATOM 3898 C CA . VAL B 1 122 ? -11.094 -31.844 -14.055 1 98.5 122 VAL B CA 1
ATOM 3899 C C . VAL B 1 122 ? -9.758 -32.594 -14.039 1 98.5 122 VAL B C 1
ATOM 3901 O O . VAL B 1 122 ? -9.523 -33.438 -13.188 1 98.5 122 VAL B O 1
ATOM 3904 N N . ARG B 1 123 ? -8.938 -32.281 -14.992 1 98.81 123 ARG B N 1
ATOM 3905 C CA . ARG B 1 123 ? -7.566 -32.812 -15.055 1 98.81 123 ARG B CA 1
ATOM 3906 C C . ARG B 1 123 ? -6.582 -31.781 -14.492 1 98.81 123 ARG B C 1
ATOM 3908 O O . ARG B 1 123 ? -6.57 -30.625 -14.914 1 98.81 123 ARG B O 1
ATOM 3915 N N . LEU B 1 124 ? -5.789 -32.25 -13.555 1 98.81 124 LEU B N 1
ATOM 3916 C CA . LEU B 1 124 ? -4.816 -31.375 -12.906 1 98.81 124 LEU B CA 1
ATOM 3917 C C . LEU B 1 124 ? -3.412 -31.641 -13.438 1 98.81 124 LEU B C 1
ATOM 3919 O O . LEU B 1 124 ? -3.051 -32.781 -13.711 1 98.81 124 LEU B O 1
ATOM 3923 N N . PHE B 1 125 ? -2.725 -30.594 -13.633 1 98.88 125 PHE B N 1
ATOM 3924 C CA . PHE B 1 125 ? -1.292 -30.609 -13.906 1 98.88 125 PHE B CA 1
ATOM 3925 C C . PHE B 1 125 ? -0.517 -30.062 -12.711 1 98.88 125 PHE B C 1
ATOM 3927 O O . PHE B 1 125 ? -0.752 -28.938 -12.266 1 98.88 125 PHE B O 1
ATOM 3934 N N . VAL B 1 126 ? 0.422 -30.875 -12.164 1 98.5 126 VAL B N 1
ATOM 3935 C CA . VAL B 1 126 ? 1.088 -30.5 -10.922 1 98.5 126 VAL B CA 1
ATOM 3936 C C . VAL B 1 126 ? 2.6 -30.625 -11.086 1 98.5 126 VAL B C 1
ATOM 3938 O O . VAL B 1 126 ? 3.094 -31.656 -11.547 1 98.5 126 VAL B O 1
ATOM 3941 N N . VAL B 1 127 ? 3.299 -29.578 -10.773 1 97.69 127 VAL B N 1
ATOM 3942 C CA . VAL B 1 127 ? 4.746 -29.703 -10.633 1 97.69 127 VAL B CA 1
ATOM 3943 C C . VAL B 1 127 ? 5.074 -30.562 -9.406 1 97.69 127 VAL B C 1
ATOM 3945 O O . VAL B 1 127 ? 4.551 -30.312 -8.312 1 97.69 127 VAL B O 1
ATOM 3948 N N . VAL B 1 128 ? 5.941 -31.516 -9.57 1 94.81 128 VAL B N 1
ATOM 3949 C CA . VAL B 1 128 ? 6.32 -32.375 -8.445 1 94.81 128 VAL B CA 1
ATOM 3950 C C . VAL B 1 128 ? 7.84 -32.469 -8.367 1 94.81 128 VAL B C 1
ATOM 3952 O O . VAL B 1 128 ? 8.5 -32.75 -9.375 1 94.81 128 VAL B O 1
ATOM 3955 N N . HIS B 1 129 ? 8.289 -32.25 -7.203 1 91.12 129 HIS B N 1
ATOM 3956 C CA . HIS B 1 129 ? 9.703 -32.438 -6.918 1 91.12 129 HIS B CA 1
ATOM 3957 C C . HIS B 1 129 ? 9.961 -33.719 -6.129 1 91.12 129 HIS B C 1
ATOM 3959 O O . HIS B 1 129 ? 9.039 -34.281 -5.539 1 91.12 129 HIS B O 1
ATOM 3965 N N . SER B 1 130 ? 11.195 -34.125 -6.211 1 84.19 130 SER B N 1
ATOM 3966 C CA . SER B 1 130 ? 11.672 -35.219 -5.359 1 84.19 130 SER B CA 1
ATOM 3967 C C . SER B 1 130 ? 12.828 -34.781 -4.477 1 84.19 130 SER B C 1
ATOM 3969 O O . SER B 1 130 ? 13.414 -33.719 -4.715 1 84.19 130 SER B O 1
ATOM 3971 N N . LYS B 1 131 ? 13.125 -35.5 -3.527 1 77.56 131 LYS B N 1
ATOM 3972 C CA . LYS B 1 131 ? 14.219 -35.188 -2.613 1 77.56 131 LYS B CA 1
ATOM 3973 C C . LYS B 1 131 ? 15.562 -35.188 -3.336 1 77.56 131 LYS B C 1
ATOM 3975 O O . LYS B 1 131 ? 16.5 -34.531 -2.928 1 77.56 131 LYS B O 1
ATOM 3980 N N . ASP B 1 132 ? 15.656 -35.969 -4.395 1 77.31 132 ASP B N 1
ATOM 3981 C CA . ASP B 1 132 ? 16.891 -36.062 -5.172 1 77.31 132 ASP B CA 1
ATOM 3982 C C . ASP B 1 132 ? 16.922 -35 -6.27 1 77.31 132 ASP B C 1
ATOM 3984 O O . ASP B 1 132 ? 17.688 -35.125 -7.23 1 77.31 132 ASP B O 1
ATOM 3988 N N . PHE B 1 133 ? 15.977 -34.062 -6.168 1 81.44 133 PHE B N 1
ATOM 3989 C CA . PHE B 1 133 ? 15.922 -32.906 -7.051 1 81.44 133 PHE B CA 1
ATOM 3990 C C . PHE B 1 133 ? 15.555 -33.312 -8.469 1 81.44 133 PHE B C 1
ATOM 3992 O O . PHE B 1 133 ? 16.156 -32.844 -9.438 1 81.44 133 PHE B O 1
ATOM 3999 N N . LYS B 1 134 ? 14.828 -34.312 -8.562 1 86.38 134 LYS B N 1
ATOM 4000 C CA . LYS B 1 134 ? 14.172 -34.625 -9.828 1 86.38 134 LYS B CA 1
ATOM 4001 C C . LYS B 1 134 ? 12.805 -33.969 -9.93 1 86.38 134 LYS B C 1
ATOM 4003 O O . LYS B 1 134 ? 12.148 -33.719 -8.914 1 86.38 134 LYS B O 1
ATOM 4008 N N . HIS B 1 135 ? 12.5 -33.656 -11.164 1 92.56 135 HIS B N 1
ATOM 4009 C CA . HIS B 1 135 ? 11.281 -32.875 -11.359 1 92.56 135 HIS B CA 1
ATOM 4010 C C . HIS B 1 135 ? 10.398 -33.531 -12.43 1 92.56 135 HIS B C 1
ATOM 4012 O O . HIS B 1 135 ? 10.906 -34.125 -13.375 1 92.56 135 HIS B O 1
ATOM 4018 N N . SER B 1 136 ? 9.156 -33.406 -12.266 1 95.88 136 SER B N 1
ATOM 4019 C CA . SER B 1 136 ? 8.188 -33.906 -13.227 1 95.88 136 SER B CA 1
ATOM 4020 C C . SER B 1 136 ? 6.891 -33.125 -13.195 1 95.88 136 SER B C 1
ATOM 4022 O O . SER B 1 136 ? 6.672 -32.312 -12.281 1 95.88 136 SER B O 1
ATOM 4024 N N . ILE B 1 137 ? 6.148 -33.219 -14.242 1 98.25 137 ILE B N 1
ATOM 4025 C CA . ILE B 1 137 ? 4.75 -32.812 -14.25 1 98.25 137 ILE B CA 1
ATOM 4026 C C . ILE B 1 137 ? 3.844 -34.031 -14.133 1 98.25 137 ILE B C 1
ATOM 4028 O O . ILE B 1 137 ? 3.867 -34.906 -14.984 1 98.25 137 ILE B O 1
ATOM 4032 N N . VAL B 1 138 ? 3.117 -34.062 -13.031 1 97.94 138 VAL B N 1
ATOM 4033 C CA . VAL B 1 138 ? 2.203 -35.156 -12.781 1 97.94 138 VAL B CA 1
ATOM 4034 C C . VAL B 1 138 ? 0.782 -34.75 -13.164 1 97.94 138 VAL B C 1
ATOM 4036 O O . VAL B 1 138 ? 0.281 -33.719 -12.719 1 97.94 138 VAL B O 1
ATOM 4039 N N . ILE B 1 139 ? 0.155 -35.562 -13.969 1 98.62 139 ILE B N 1
ATOM 4040 C CA . ILE B 1 139 ? -1.214 -35.312 -14.414 1 98.62 139 ILE B CA 1
ATOM 4041 C C . ILE B 1 139 ? -2.178 -36.219 -13.625 1 98.62 139 ILE B C 1
ATOM 4043 O O . ILE B 1 139 ? -1.992 -37.406 -13.547 1 98.62 139 ILE B O 1
ATOM 4047 N N . LEU B 1 140 ? -3.176 -35.594 -13.031 1 98.62 140 LEU B N 1
ATOM 4048 C CA . LEU B 1 140 ? -4.148 -36.25 -12.18 1 98.62 140 LEU B CA 1
ATOM 4049 C C . LEU B 1 140 ? -5.574 -35.938 -12.617 1 98.62 140 LEU B C 1
ATOM 4051 O O . LEU B 1 140 ? -5.871 -34.781 -12.977 1 98.62 140 LEU B O 1
ATOM 4055 N N . ASP B 1 141 ? -6.426 -36.938 -12.57 1 98.75 141 ASP B N 1
ATOM 4056 C CA . ASP B 1 141 ? -7.848 -36.719 -12.805 1 98.75 141 ASP B CA 1
ATOM 4057 C C . ASP B 1 141 ? -8.625 -36.719 -11.484 1 98.75 141 ASP B C 1
ATOM 4059 O O . ASP B 1 141 ? -8.469 -37.625 -10.68 1 98.75 141 ASP B O 1
ATOM 4063 N N . TYR B 1 142 ? -9.398 -35.75 -11.312 1 98.62 142 TYR B N 1
ATOM 4064 C CA . TYR B 1 142 ? -10.219 -35.656 -10.109 1 98.62 142 TYR B CA 1
ATOM 4065 C C . TYR B 1 142 ? -11.461 -36.531 -10.242 1 98.62 142 TYR B C 1
ATOM 4067 O O . TYR B 1 142 ? -12.266 -36.344 -11.148 1 98.62 142 TYR B O 1
ATOM 4075 N N . ASP B 1 143 ? -11.547 -37.5 -9.383 1 97.94 143 ASP B N 1
ATOM 4076 C CA . ASP B 1 143 ? -12.742 -38.344 -9.234 1 97.94 143 ASP B CA 1
ATOM 4077 C C . ASP B 1 143 ? -13.688 -37.75 -8.188 1 97.94 143 ASP B C 1
ATOM 4079 O O . ASP B 1 143 ? -13.531 -38.031 -6.988 1 97.94 143 ASP B O 1
ATOM 4083 N N . GLU B 1 144 ? -14.68 -37.094 -8.648 1 95 144 GLU B N 1
ATOM 4084 C CA . GLU B 1 144 ? -15.578 -36.344 -7.773 1 95 144 GLU B CA 1
ATOM 4085 C C . GLU B 1 144 ? -16.375 -37.281 -6.875 1 95 144 GLU B C 1
ATOM 4087 O O . GLU B 1 144 ? -16.641 -36.969 -5.715 1 95 144 GLU B O 1
ATOM 4092 N N . LYS B 1 145 ? -16.812 -38.281 -7.352 1 95.25 145 LYS B N 1
ATOM 4093 C CA . LYS B 1 145 ? -17.641 -39.25 -6.621 1 95.25 145 LYS B CA 1
ATOM 4094 C C . LYS B 1 145 ? -16.875 -39.844 -5.441 1 95.25 145 LYS B C 1
ATOM 4096 O O . LYS B 1 145 ? -17.391 -39.906 -4.328 1 95.25 145 LYS B O 1
ATOM 4101 N N . ASN B 1 146 ? -15.633 -40.219 -5.68 1 96.88 146 ASN B N 1
ATOM 4102 C CA . ASN B 1 146 ? -14.844 -40.906 -4.656 1 96.88 146 ASN B CA 1
ATOM 4103 C C . ASN B 1 146 ? -13.93 -39.938 -3.916 1 96.88 146 ASN B C 1
ATOM 4105 O O . ASN B 1 146 ? -13.281 -40.312 -2.939 1 96.88 146 ASN B O 1
ATOM 4109 N N . ARG B 1 147 ? -13.836 -38.719 -4.41 1 96.31 147 ARG B N 1
ATOM 4110 C CA . ARG B 1 147 ? -13.016 -37.656 -3.811 1 96.31 147 ARG B CA 1
ATOM 4111 C C . ARG B 1 147 ? -11.547 -38.094 -3.748 1 96.31 147 ARG B C 1
ATOM 4113 O O . ARG B 1 147 ? -10.93 -38.062 -2.682 1 96.31 147 ARG B O 1
ATOM 4120 N N . VAL B 1 148 ? -11.055 -38.5 -4.863 1 97.88 148 VAL B N 1
ATOM 4121 C CA . VAL B 1 148 ? -9.656 -38.875 -5.004 1 97.88 148 VAL B CA 1
ATOM 4122 C C . VAL B 1 148 ? -9.086 -38.281 -6.301 1 97.88 148 VAL B C 1
ATOM 4124 O O . VAL B 1 148 ? -9.844 -37.875 -7.18 1 97.88 148 VAL B O 1
ATOM 4127 N N . LEU B 1 149 ? -7.828 -38.219 -6.379 1 98.5 149 LEU B N 1
ATOM 4128 C CA . LEU B 1 149 ? -7.109 -37.875 -7.605 1 98.5 149 LEU B CA 1
ATOM 4129 C C . LEU B 1 149 ? -6.453 -39.125 -8.203 1 98.5 149 LEU B C 1
ATOM 4131 O O . LEU B 1 149 ? -5.609 -39.75 -7.559 1 98.5 149 LEU B O 1
ATOM 4135 N N . ASN B 1 150 ? -6.824 -39.438 -9.406 1 98.31 150 ASN B N 1
ATOM 4136 C CA . ASN B 1 150 ? -6.258 -40.594 -10.078 1 98.31 150 ASN B CA 1
ATOM 4137 C C . ASN B 1 150 ? -5.09 -40.219 -10.984 1 98.31 150 ASN B C 1
ATOM 4139 O O . ASN B 1 150 ? -5.223 -39.344 -11.828 1 98.31 150 ASN B O 1
ATOM 4143 N N . HIS B 1 151 ? -4 -40.938 -10.797 1 98.12 151 HIS B N 1
ATOM 4144 C CA . HIS B 1 151 ? -2.83 -40.688 -11.633 1 98.12 151 HIS B CA 1
ATOM 4145 C C . HIS B 1 151 ? -3.111 -41.062 -13.086 1 98.12 151 HIS B C 1
ATOM 4147 O O . HIS B 1 151 ? -3.646 -42.125 -13.375 1 98.12 151 HIS B O 1
ATOM 4153 N N . VAL B 1 152 ? -2.783 -40.125 -13.922 1 97.75 152 VAL B N 1
ATOM 4154 C CA . VAL B 1 152 ? -2.945 -40.375 -15.352 1 97.75 152 VAL B CA 1
ATOM 4155 C C . VAL B 1 152 ? -1.585 -40.656 -15.992 1 97.75 152 VAL B C 1
ATOM 4157 O O . VAL B 1 152 ? -1.399 -41.656 -16.641 1 97.75 152 VAL B O 1
ATOM 4160 N N . ARG B 1 153 ? -0.667 -39.688 -15.797 1 96.19 153 ARG B N 1
ATOM 4161 C CA . ARG B 1 153 ? 0.674 -39.812 -16.359 1 96.19 153 ARG B CA 1
ATOM 4162 C C . ARG B 1 153 ? 1.657 -38.906 -15.641 1 96.19 153 ARG B C 1
ATOM 4164 O O . ARG B 1 153 ? 1.255 -37.906 -15.031 1 96.19 153 ARG B O 1
ATOM 4171 N N . THR B 1 154 ? 2.885 -39.344 -15.633 1 97.31 154 THR B N 1
ATOM 4172 C CA . THR B 1 154 ? 4 -38.531 -15.18 1 97.31 154 THR B CA 1
ATOM 4173 C C . THR B 1 154 ? 4.938 -38.188 -16.344 1 97.31 154 THR B C 1
ATOM 4175 O O . THR B 1 154 ? 5.406 -39.094 -17.047 1 97.31 154 THR B O 1
ATOM 4178 N N . ILE B 1 155 ? 5.168 -36.938 -16.578 1 97.75 155 ILE B N 1
ATOM 4179 C CA . ILE B 1 155 ? 6.027 -36.5 -17.672 1 97.75 155 ILE B CA 1
ATOM 4180 C C . ILE B 1 155 ? 7.332 -35.938 -17.125 1 97.75 155 ILE B C 1
ATOM 4182 O O . ILE B 1 155 ? 7.312 -35.062 -16.25 1 97.75 155 ILE B O 1
ATOM 4186 N N . ARG B 1 156 ? 8.367 -36.438 -17.609 1 96.06 156 ARG B N 1
ATOM 4187 C CA . ARG B 1 156 ? 9.711 -35.969 -17.312 1 96.06 156 ARG B CA 1
ATOM 4188 C C . ARG B 1 156 ? 10.414 -35.5 -18.578 1 96.06 156 ARG B C 1
ATOM 4190 O O . ARG B 1 156 ? 10.211 -36.062 -19.656 1 96.06 156 ARG B O 1
ATOM 4197 N N . ASP B 1 157 ? 11.125 -34.469 -18.406 1 96.06 157 ASP B N 1
ATOM 4198 C CA . ASP B 1 157 ? 11.859 -33.906 -19.531 1 96.06 157 ASP B CA 1
ATOM 4199 C C . ASP B 1 157 ? 13.102 -33.125 -19.062 1 96.06 157 ASP B C 1
ATOM 4201 O O . ASP B 1 157 ? 13.086 -32.5 -18 1 96.06 157 ASP B O 1
ATOM 4205 N N . ASP B 1 158 ? 14.172 -33.188 -19.828 1 93.56 158 ASP B N 1
ATOM 4206 C CA . ASP B 1 158 ? 15.422 -32.531 -19.484 1 93.56 158 ASP B CA 1
ATOM 4207 C C . ASP B 1 158 ? 15.258 -31.031 -19.406 1 93.56 158 ASP B C 1
ATOM 4209 O O . ASP B 1 158 ? 16.062 -30.328 -18.781 1 93.56 158 ASP B O 1
ATOM 4213 N N . LYS B 1 159 ? 14.211 -30.531 -20.031 1 95.38 159 LYS B N 1
ATOM 4214 C CA . LYS B 1 159 ? 13.992 -29.094 -20.047 1 95.38 159 LYS B CA 1
ATOM 4215 C C . LYS B 1 159 ? 13.242 -28.641 -18.797 1 95.38 159 LYS B C 1
ATOM 4217 O O . LYS B 1 159 ? 13.086 -27.438 -18.562 1 95.38 159 LYS B O 1
ATOM 4222 N N . PHE B 1 160 ? 12.766 -29.578 -18 1 94.94 160 PHE B N 1
ATOM 4223 C CA . PHE B 1 160 ? 12.188 -29.266 -16.703 1 94.94 160 PHE B CA 1
ATOM 4224 C C . PHE B 1 160 ? 13.266 -29.188 -15.633 1 94.94 160 PHE B C 1
ATOM 4226 O O . PHE B 1 160 ? 13.406 -30.109 -14.828 1 94.94 160 PHE B O 1
ATOM 4233 N N . VAL B 1 161 ? 13.977 -28.203 -15.539 1 90.06 161 VAL B N 1
ATOM 4234 C CA . VAL B 1 161 ? 15.195 -28.109 -14.742 1 90.06 161 VAL B CA 1
ATOM 4235 C C . VAL B 1 161 ? 14.836 -27.797 -13.289 1 90.06 161 VAL B C 1
ATOM 4237 O O . VAL B 1 161 ? 15.273 -28.5 -12.375 1 90.06 161 VAL B O 1
ATOM 4240 N N . ARG B 1 162 ? 14.062 -26.766 -13.078 1 90.81 162 ARG B N 1
ATOM 4241 C CA . ARG B 1 162 ? 13.539 -26.359 -11.781 1 90.81 162 ARG B CA 1
ATOM 4242 C C . ARG B 1 162 ? 12.156 -25.734 -11.922 1 90.81 162 ARG B C 1
ATOM 4244 O O . ARG B 1 162 ? 11.984 -24.531 -11.656 1 90.81 162 ARG B O 1
ATOM 4251 N N . PRO B 1 163 ? 11.234 -26.625 -12.297 1 95 163 PRO B N 1
ATOM 4252 C CA . PRO B 1 163 ? 9.898 -26.109 -12.57 1 95 163 PRO B CA 1
ATOM 4253 C C . PRO B 1 163 ? 9.25 -25.469 -11.344 1 95 163 PRO B C 1
ATOM 4255 O O . PRO B 1 163 ? 9.273 -26.047 -10.258 1 95 163 PRO B O 1
ATOM 4258 N N . ASN B 1 164 ? 8.812 -24.25 -11.523 1 95.75 164 ASN B N 1
ATOM 4259 C CA . ASN B 1 164 ? 8.109 -23.516 -10.477 1 95.75 164 ASN B CA 1
ATOM 4260 C C . ASN B 1 164 ? 6.602 -23.547 -10.68 1 95.75 164 ASN B C 1
ATOM 4262 O O . ASN B 1 164 ? 5.848 -23.828 -9.75 1 95.75 164 ASN B O 1
ATOM 4266 N N . ASP B 1 165 ? 6.242 -23.281 -11.867 1 98.44 165 ASP B N 1
ATOM 4267 C CA . ASP B 1 165 ? 4.82 -23.219 -12.195 1 98.44 165 ASP B CA 1
ATOM 4268 C C . ASP B 1 165 ? 4.523 -24 -13.477 1 98.44 165 ASP B C 1
ATOM 4270 O O . ASP B 1 165 ? 5.43 -24.297 -14.25 1 98.44 165 ASP B O 1
ATOM 4274 N N . VAL B 1 166 ? 3.219 -24.391 -13.578 1 98.81 166 VAL B N 1
ATOM 4275 C CA . VAL B 1 166 ? 2.723 -25.109 -14.75 1 98.81 166 VAL B CA 1
ATOM 4276 C C . VAL B 1 166 ? 1.367 -24.547 -15.164 1 98.81 166 VAL B C 1
ATOM 4278 O O . VAL B 1 166 ? 0.573 -24.125 -14.32 1 98.81 166 VAL B O 1
ATOM 4281 N N . LEU B 1 167 ? 1.141 -24.469 -16.469 1 98.88 167 LEU B N 1
ATOM 4282 C CA . LEU B 1 167 ? -0.119 -23.984 -17.031 1 98.88 167 LEU B CA 1
ATOM 4283 C C . LEU B 1 167 ? -0.614 -24.906 -18.141 1 98.88 167 LEU B C 1
ATOM 4285 O O . LEU B 1 167 ? 0 -24.984 -19.203 1 98.88 167 LEU B O 1
ATOM 4289 N N . ALA B 1 168 ? -1.721 -25.531 -17.859 1 98.5 168 ALA B N 1
ATOM 4290 C CA . ALA B 1 168 ? -2.32 -26.422 -18.859 1 98.5 168 ALA B CA 1
ATOM 4291 C C . ALA B 1 168 ? -2.773 -25.625 -20.078 1 98.5 168 ALA B C 1
ATOM 4293 O O . ALA B 1 168 ? -3.348 -24.547 -19.953 1 98.5 168 ALA B O 1
ATOM 4294 N N . THR B 1 169 ? -2.496 -26.156 -21.266 1 97.62 169 THR B N 1
ATOM 4295 C CA . THR B 1 169 ? -2.947 -25.547 -22.516 1 97.62 169 THR B CA 1
ATOM 4296 C C . THR B 1 169 ? -3.818 -26.516 -23.312 1 97.62 169 THR B C 1
ATOM 4298 O O . THR B 1 169 ? -4.309 -26.188 -24.391 1 97.62 169 THR B O 1
ATOM 4301 N N . GLY B 1 170 ? -4.016 -27.641 -22.844 1 96.44 170 GLY B N 1
ATOM 4302 C CA . GLY B 1 170 ? -4.82 -28.719 -23.406 1 96.44 170 GLY B CA 1
ATOM 4303 C C . GLY B 1 170 ? -4.812 -29.969 -22.547 1 96.44 170 GLY B C 1
ATOM 4304 O O . GLY B 1 170 ? -4.309 -29.938 -21.422 1 96.44 170 GLY B O 1
ATOM 4305 N N . GLU B 1 171 ? -5.309 -31.047 -23.094 1 96.88 171 GLU B N 1
ATOM 4306 C CA . GLU B 1 171 ? -5.43 -32.281 -22.344 1 96.88 171 GLU B CA 1
ATOM 4307 C C . GLU B 1 171 ? -4.059 -32.875 -22.047 1 96.88 171 GLU B C 1
ATOM 4309 O O . GLU B 1 171 ? -3.887 -33.594 -21.062 1 96.88 171 GLU B O 1
ATOM 4314 N N . ASN B 1 172 ? -3.117 -32.562 -22.938 1 96.38 172 ASN B N 1
ATOM 4315 C CA . ASN B 1 172 ? -1.805 -33.188 -22.781 1 96.38 172 ASN B CA 1
ATOM 4316 C C . ASN B 1 172 ? -0.682 -32.188 -23.016 1 96.38 172 ASN B C 1
ATOM 4318 O O . ASN B 1 172 ? 0.455 -32.562 -23.297 1 96.38 172 ASN B O 1
ATOM 4322 N N . SER B 1 173 ? -1.019 -30.984 -23.047 1 97.94 173 SER B N 1
ATOM 4323 C CA . SER B 1 173 ? -0.028 -29.938 -23.297 1 97.94 173 SER B CA 1
ATOM 4324 C C . SER B 1 173 ? -0.041 -28.891 -22.203 1 97.94 173 SER B C 1
ATOM 4326 O O . SER B 1 173 ? -1.066 -28.672 -21.547 1 97.94 173 SER B O 1
ATOM 4328 N N . PHE B 1 174 ? 1.108 -28.266 -22 1 98.69 174 PHE B N 1
ATOM 4329 C CA . PHE B 1 174 ? 1.213 -27.297 -20.906 1 98.69 174 PHE B CA 1
ATOM 4330 C C . PHE B 1 174 ? 2.48 -26.469 -21.047 1 98.69 174 PHE B C 1
ATOM 4332 O O . PHE B 1 174 ? 3.398 -26.828 -21.781 1 98.69 174 PHE B O 1
ATOM 4339 N N . PHE B 1 175 ? 2.461 -25.297 -20.406 1 98.75 175 PHE B N 1
ATOM 4340 C CA . PHE B 1 175 ? 3.664 -24.5 -20.156 1 98.75 175 PHE B CA 1
ATOM 4341 C C . PHE B 1 175 ? 4.316 -24.891 -18.844 1 98.75 175 PHE B C 1
ATOM 4343 O O . PHE B 1 175 ? 3.633 -25.312 -17.906 1 98.75 175 PHE B O 1
ATOM 4350 N N . VAL B 1 176 ? 5.652 -24.766 -18.75 1 98.5 176 VAL B N 1
ATOM 4351 C CA . VAL B 1 176 ? 6.418 -24.891 -17.516 1 98.5 176 VAL B CA 1
ATOM 4352 C C . VAL B 1 176 ? 7.355 -23.688 -17.359 1 98.5 176 VAL B C 1
ATOM 4354 O O . VAL B 1 176 ? 8.062 -23.328 -18.312 1 98.5 176 VAL B O 1
ATOM 4357 N N . SER B 1 177 ? 7.289 -23.031 -16.234 1 98.25 177 SER B N 1
ATOM 4358 C CA . SER B 1 177 ? 8.289 -22.016 -15.914 1 98.25 177 SER B CA 1
ATOM 4359 C C . SER B 1 177 ? 9.359 -22.578 -14.984 1 98.25 177 SER B C 1
ATOM 4361 O O . SER B 1 177 ? 9.047 -23.156 -13.953 1 98.25 177 SER B O 1
ATOM 4363 N N . ASN B 1 178 ? 10.609 -22.438 -15.375 1 94.94 178 ASN B N 1
ATOM 4364 C CA . ASN B 1 178 ? 11.766 -22.75 -14.539 1 94.94 178 ASN B CA 1
ATOM 4365 C C . ASN B 1 178 ? 12.312 -21.5 -13.852 1 94.94 178 ASN B C 1
ATOM 4367 O O . ASN B 1 178 ? 12.672 -20.531 -14.508 1 94.94 178 ASN B O 1
ATOM 4371 N N . ASP B 1 179 ? 12.398 -21.547 -12.547 1 90.31 179 ASP B N 1
ATOM 4372 C CA . ASP B 1 179 ? 12.781 -20.312 -11.844 1 90.31 179 ASP B CA 1
ATOM 4373 C C . ASP B 1 179 ? 14.297 -20.234 -11.664 1 90.31 179 ASP B C 1
ATOM 4375 O O . ASP B 1 179 ? 14.805 -19.266 -11.109 1 90.31 179 ASP B O 1
ATOM 4379 N N . GLY B 1 180 ? 15.031 -21.109 -12.117 1 83.25 180 GLY B N 1
ATOM 4380 C CA . GLY B 1 180 ? 16.484 -21.156 -12.062 1 83.25 180 GLY B CA 1
ATOM 4381 C C . GLY B 1 180 ? 17.062 -22.422 -12.648 1 83.25 180 GLY B C 1
ATOM 4382 O O . GLY B 1 180 ? 16.359 -23.219 -13.258 1 83.25 180 GLY B O 1
ATOM 4383 N N . GLY B 1 181 ? 18.453 -22.453 -12.555 1 73.12 181 GLY B N 1
ATOM 4384 C CA . GLY B 1 181 ? 19.125 -23.609 -13.117 1 73.12 181 GLY B CA 1
ATOM 4385 C C . GLY B 1 181 ? 19.984 -24.359 -12.102 1 73.12 181 GLY B C 1
ATOM 4386 O O . GLY B 1 181 ? 20.391 -25.5 -12.336 1 73.12 181 GLY B O 1
ATOM 4387 N N . CYS B 1 182 ? 20.156 -23.656 -11.031 1 69.31 182 CYS B N 1
ATOM 4388 C CA . CYS B 1 182 ? 21.094 -24.234 -10.078 1 69.31 182 CYS B CA 1
ATOM 4389 C C . CYS B 1 182 ? 20.391 -25.141 -9.078 1 69.31 182 CYS B C 1
ATOM 4391 O O . CYS B 1 182 ? 19.234 -24.891 -8.727 1 69.31 182 CYS B O 1
ATOM 4393 N N . HIS B 1 183 ? 21.109 -26.141 -8.695 1 66.5 183 HIS B N 1
ATOM 4394 C CA . HIS B 1 183 ? 20.531 -27.156 -7.824 1 66.5 183 HIS B CA 1
ATOM 4395 C C . HIS B 1 183 ? 20.953 -26.953 -6.375 1 66.5 183 HIS B C 1
ATOM 4397 O O . HIS B 1 183 ? 20.406 -27.578 -5.465 1 66.5 183 HIS B O 1
ATOM 4403 N N . SER B 1 184 ? 21.906 -26.047 -6.215 1 63 184 SER B N 1
ATOM 4404 C CA . SER B 1 184 ? 22.391 -25.828 -4.859 1 63 184 SER B CA 1
ATOM 4405 C C . SER B 1 184 ? 22 -24.453 -4.34 1 63 184 SER B C 1
ATOM 4407 O O . SER B 1 184 ? 21.766 -23.531 -5.129 1 63 184 SER B O 1
ATOM 4409 N N . ASN B 1 185 ? 21.859 -24.406 -2.99 1 64.81 185 ASN B N 1
ATOM 4410 C CA . ASN B 1 185 ? 21.562 -23.141 -2.344 1 64.81 185 ASN B CA 1
ATOM 4411 C C . ASN B 1 185 ? 22.594 -22.062 -2.709 1 64.81 185 ASN B C 1
ATOM 4413 O O . ASN B 1 185 ? 22.234 -20.922 -2.996 1 64.81 185 ASN B O 1
ATOM 4417 N N . ILE B 1 186 ? 23.719 -22.484 -2.643 1 63.59 186 ILE B N 1
ATOM 4418 C CA . ILE B 1 186 ? 24.797 -21.547 -2.936 1 63.59 186 ILE B CA 1
ATOM 4419 C C . ILE B 1 186 ? 24.703 -21.078 -4.387 1 63.59 186 ILE B C 1
ATOM 4421 O O . ILE B 1 186 ? 24.891 -19.906 -4.684 1 63.59 186 ILE B O 1
ATOM 4425 N N . GLY B 1 187 ? 24.406 -22.047 -5.191 1 65.5 187 GLY B N 1
ATOM 4426 C CA . GLY B 1 187 ? 24.234 -21.703 -6.594 1 65.5 187 GLY B CA 1
ATOM 4427 C C . GLY B 1 187 ? 23.094 -20.719 -6.824 1 65.5 187 GLY B C 1
ATOM 4428 O O . GLY B 1 187 ? 23.234 -19.781 -7.617 1 65.5 187 GLY B O 1
ATOM 4429 N N . ASN B 1 188 ? 22.094 -20.969 -6.117 1 66.69 188 ASN B N 1
ATOM 4430 C CA . ASN B 1 188 ? 20.938 -20.094 -6.242 1 66.69 188 ASN B CA 1
ATOM 4431 C C . ASN B 1 188 ? 21.25 -18.672 -5.793 1 66.69 188 ASN B C 1
ATOM 4433 O O . ASN B 1 188 ? 20.875 -17.703 -6.457 1 66.69 188 ASN B O 1
ATOM 4437 N N . ILE B 1 189 ? 21.938 -18.562 -4.691 1 68.12 189 ILE B N 1
ATOM 4438 C CA . ILE B 1 189 ? 22.328 -17.266 -4.172 1 68.12 189 ILE B CA 1
ATOM 4439 C C . ILE B 1 189 ? 23.234 -16.547 -5.188 1 68.12 189 ILE B C 1
ATOM 4441 O O . ILE B 1 189 ? 23.094 -15.344 -5.41 1 68.12 189 ILE B O 1
ATOM 4445 N N . LEU B 1 190 ? 24.047 -17.359 -5.777 1 68.81 190 LEU B N 1
ATOM 4446 C CA . LEU B 1 190 ? 24.953 -16.797 -6.777 1 68.81 190 LEU B CA 1
ATOM 4447 C C . LEU B 1 190 ? 24.188 -16.312 -7.996 1 68.81 190 LEU B C 1
ATOM 4449 O O . LEU B 1 190 ? 24.516 -15.266 -8.562 1 68.81 190 LEU B O 1
ATOM 4453 N N . GLU B 1 191 ? 23.234 -17.062 -8.344 1 70.56 191 GLU B N 1
ATOM 4454 C CA . GLU B 1 191 ? 22.406 -16.641 -9.469 1 70.56 191 GLU B CA 1
ATOM 4455 C C . GLU B 1 191 ? 21.703 -15.32 -9.18 1 70.56 191 GLU B C 1
ATOM 4457 O O . GLU B 1 191 ? 21.703 -14.414 -10.023 1 70.56 191 GLU B O 1
ATOM 4462 N N . ILE B 1 192 ? 21.219 -15.25 -8.031 1 67.12 192 ILE B N 1
ATOM 4463 C CA . ILE B 1 192 ? 20.5 -14.047 -7.637 1 67.12 192 ILE B CA 1
ATOM 4464 C C . ILE B 1 192 ? 21.484 -12.867 -7.559 1 67.12 192 ILE B C 1
ATOM 4466 O O . ILE B 1 192 ? 21.188 -11.781 -8.07 1 67.12 192 ILE B O 1
ATOM 4470 N N . ALA B 1 193 ? 22.609 -13.117 -7.008 1 67.69 193 ALA B N 1
ATOM 4471 C CA . ALA B 1 193 ? 23.594 -12.07 -6.777 1 67.69 193 ALA B CA 1
ATOM 4472 C C . ALA B 1 193 ? 24.203 -11.594 -8.094 1 67.69 193 ALA B C 1
ATOM 4474 O O . ALA B 1 193 ? 24.5 -10.406 -8.258 1 67.69 193 ALA B O 1
ATOM 4475 N N . THR B 1 194 ? 24.359 -12.508 -9.062 1 70.06 194 THR B N 1
ATOM 4476 C CA . THR B 1 194 ? 25.062 -12.172 -10.289 1 70.06 194 THR B CA 1
ATOM 4477 C C . THR B 1 194 ? 24.094 -11.703 -11.367 1 70.06 194 THR B C 1
ATOM 4479 O O . THR B 1 194 ? 24.484 -11.039 -12.32 1 70.06 194 THR B O 1
ATOM 4482 N N . GLY B 1 195 ? 22.922 -12.125 -11.188 1 69.75 195 GLY B N 1
ATOM 4483 C CA . GLY B 1 195 ? 21.938 -11.812 -12.219 1 69.75 195 GLY B CA 1
ATOM 4484 C C . GLY B 1 195 ? 21.969 -12.797 -13.375 1 69.75 195 GLY B C 1
ATOM 4485 O O . GLY B 1 195 ? 21.234 -12.633 -14.352 1 69.75 195 GLY B O 1
ATOM 4486 N N . PHE B 1 196 ? 22.875 -13.734 -13.312 1 73.44 196 PHE B N 1
ATOM 4487 C CA . PHE B 1 196 ? 22.922 -14.758 -14.344 1 73.44 196 PHE B CA 1
ATOM 4488 C C . PHE B 1 196 ? 21.891 -15.852 -14.062 1 73.44 196 PHE B C 1
ATOM 4490 O O . PHE B 1 196 ? 22.219 -16.891 -13.492 1 73.44 196 PHE B O 1
ATOM 4497 N N . HIS B 1 197 ? 20.703 -15.539 -14.586 1 78.31 197 HIS B N 1
ATOM 4498 C CA . HIS B 1 197 ? 19.594 -16.438 -14.328 1 78.31 197 HIS B CA 1
ATOM 4499 C C . HIS B 1 197 ? 19.562 -17.578 -15.336 1 78.31 197 HIS B C 1
ATOM 4501 O O . HIS B 1 197 ? 19.828 -17.375 -16.516 1 78.31 197 HIS B O 1
ATOM 4507 N N . LYS B 1 198 ? 19.328 -18.766 -14.898 1 80.62 198 LYS B N 1
ATOM 4508 C CA . LYS B 1 198 ? 19.281 -19.938 -15.758 1 80.62 198 LYS B CA 1
ATOM 4509 C C . LYS B 1 198 ? 17.859 -20.469 -15.883 1 80.62 198 LYS B C 1
ATOM 4511 O O . LYS B 1 198 ? 17.656 -21.609 -16.297 1 80.62 198 LYS B O 1
ATOM 4516 N N . GLY B 1 199 ? 16.938 -19.719 -15.5 1 90.75 199 GLY B N 1
ATOM 4517 C CA . GLY B 1 199 ? 15.547 -20.109 -15.656 1 90.75 199 GLY B CA 1
ATOM 4518 C C . GLY B 1 199 ? 15.07 -20.062 -17.094 1 90.75 199 GLY B C 1
ATOM 4519 O O . GLY B 1 199 ? 15.844 -19.703 -18 1 90.75 199 GLY B O 1
ATOM 4520 N N . SER B 1 200 ? 13.875 -20.578 -17.344 1 95.44 200 SER B N 1
ATOM 4521 C CA . SER B 1 200 ? 13.352 -20.672 -18.703 1 95.44 200 SER B CA 1
ATOM 4522 C C . SER B 1 200 ? 11.836 -20.859 -18.688 1 95.44 200 SER B C 1
ATOM 4524 O O . SER B 1 200 ? 11.234 -21.078 -17.641 1 95.44 200 SER B O 1
ATOM 4526 N N . LEU B 1 201 ? 11.289 -20.641 -19.828 1 98 201 LEU B N 1
ATOM 4527 C CA . LEU B 1 201 ? 9.898 -20.969 -20.141 1 98 201 LEU B CA 1
ATOM 4528 C C . LEU B 1 201 ? 9.828 -22.031 -21.219 1 98 201 LEU B C 1
ATOM 4530 O O . LEU B 1 201 ? 10.453 -21.906 -22.281 1 98 201 LEU B O 1
ATOM 4534 N N . VAL B 1 202 ? 9.078 -23.094 -20.906 1 98 202 VAL B N 1
ATOM 4535 C CA . VAL B 1 202 ? 9 -24.25 -21.797 1 98 202 VAL B CA 1
ATOM 4536 C C . VAL B 1 202 ? 7.539 -24.562 -22.109 1 98 202 VAL B C 1
ATOM 4538 O O . VAL B 1 202 ? 6.688 -24.5 -21.219 1 98 202 VAL B O 1
ATOM 4541 N N . HIS B 1 203 ? 7.277 -24.859 -23.375 1 98.62 203 HIS B N 1
ATOM 4542 C CA . HIS B 1 203 ? 5.98 -25.422 -23.734 1 98.62 203 HIS B CA 1
ATOM 4543 C C . HIS B 1 203 ? 6.117 -26.891 -24.156 1 98.62 203 HIS B C 1
ATOM 4545 O O . HIS B 1 203 ? 6.949 -27.219 -25 1 98.62 203 HIS B O 1
ATOM 4551 N N . TYR B 1 204 ? 5.406 -27.734 -23.469 1 98.5 204 TYR B N 1
ATOM 4552 C CA . TYR B 1 204 ? 5.25 -29.141 -23.859 1 98.5 204 TYR B CA 1
ATOM 4553 C C . TYR B 1 204 ? 3.986 -29.328 -24.688 1 98.5 204 TYR B C 1
ATOM 4555 O O . TYR B 1 204 ? 2.873 -29.125 -24.203 1 98.5 204 TYR B O 1
ATOM 4563 N N . ASP B 1 205 ? 4.078 -29.812 -25.922 1 97.44 205 ASP B N 1
ATOM 4564 C CA . ASP B 1 205 ? 2.953 -29.844 -26.859 1 97.44 205 ASP B CA 1
ATOM 4565 C C . ASP B 1 205 ? 2.24 -31.188 -26.828 1 97.44 205 ASP B C 1
ATOM 4567 O O . ASP B 1 205 ? 1.388 -31.469 -27.672 1 97.44 205 ASP B O 1
ATOM 4571 N N . GLY B 1 206 ? 2.561 -32.031 -25.922 1 96.69 206 GLY B N 1
ATOM 4572 C CA . GLY B 1 206 ? 2.016 -33.375 -25.828 1 96.69 206 GLY B CA 1
ATOM 4573 C C . GLY B 1 206 ? 3.012 -34.438 -26.219 1 96.69 206 GLY B C 1
ATOM 4574 O O . GLY B 1 206 ? 2.836 -35.625 -25.875 1 96.69 206 GLY B O 1
ATOM 4575 N N . LYS B 1 207 ? 4.039 -34 -26.859 1 95.88 207 LYS B N 1
ATOM 4576 C CA . LYS B 1 207 ? 5.059 -34.938 -27.328 1 95.88 207 LYS B CA 1
ATOM 4577 C C . LYS B 1 207 ? 6.461 -34.375 -27.109 1 95.88 207 LYS B C 1
ATOM 4579 O O . LYS B 1 207 ? 7.352 -35.094 -26.625 1 95.88 207 LYS B O 1
ATOM 4584 N N . ASN B 1 208 ? 6.594 -33.156 -27.406 1 96.12 208 ASN B N 1
ATOM 4585 C CA . ASN B 1 208 ? 7.906 -32.5 -27.344 1 96.12 208 ASN B CA 1
ATOM 4586 C C . ASN B 1 208 ? 7.867 -31.234 -26.5 1 96.12 208 ASN B C 1
ATOM 4588 O O . ASN B 1 208 ? 6.836 -30.562 -26.422 1 96.12 208 ASN B O 1
ATOM 4592 N N . SER B 1 209 ? 9.055 -30.984 -25.906 1 97.38 209 SER B N 1
ATOM 4593 C CA . SER B 1 209 ? 9.234 -29.734 -25.156 1 97.38 209 SER B CA 1
ATOM 4594 C C . SER B 1 209 ? 9.953 -28.688 -26 1 97.38 209 SER B C 1
ATOM 4596 O O . SER B 1 209 ? 10.93 -29 -26.688 1 97.38 209 SER B O 1
ATOM 4598 N N . HIS B 1 210 ? 9.477 -27.422 -25.938 1 97 210 HIS B N 1
ATOM 4599 C CA . HIS B 1 210 ? 10.047 -26.297 -26.688 1 97 210 HIS B CA 1
ATOM 4600 C C . HIS B 1 210 ? 10.398 -25.141 -25.75 1 97 210 HIS B C 1
ATOM 4602 O O . HIS B 1 210 ? 9.547 -24.656 -25.016 1 97 210 HIS B O 1
ATOM 4608 N N . TYR B 1 211 ? 11.68 -24.719 -25.797 1 96.56 211 TYR B N 1
ATOM 4609 C CA . TYR B 1 211 ? 12.031 -23.5 -25.078 1 96.56 211 TYR B CA 1
ATOM 4610 C C . TYR B 1 211 ? 11.391 -22.281 -25.734 1 96.56 211 TYR B C 1
ATOM 4612 O O . TYR B 1 211 ? 11.484 -22.094 -26.938 1 96.56 211 TYR B O 1
ATOM 4620 N N . LEU B 1 212 ? 10.773 -21.5 -24.953 1 97.62 212 LEU B N 1
ATOM 4621 C CA . LEU B 1 212 ? 10.227 -20.234 -25.422 1 97.62 212 LEU B CA 1
ATOM 4622 C C . LEU B 1 212 ? 11.047 -19.062 -24.922 1 97.62 212 LEU B C 1
ATOM 4624 O O . LEU B 1 212 ? 11.133 -18.016 -25.594 1 97.62 212 LEU B O 1
ATOM 4628 N N . LEU B 1 213 ? 11.484 -19.047 -23.719 1 96.25 213 LEU B N 1
ATOM 4629 C CA . LEU B 1 213 ? 12.445 -18.141 -23.109 1 96.25 213 LEU B CA 1
ATOM 4630 C C . LEU B 1 213 ? 13.578 -18.922 -22.438 1 96.25 213 LEU B C 1
ATOM 4632 O O . LEU B 1 213 ? 13.359 -20 -21.906 1 96.25 213 LEU B O 1
ATOM 4636 N N . GLU B 1 214 ? 14.766 -18.328 -22.469 1 93.62 214 GLU B N 1
ATOM 4637 C CA . GLU B 1 214 ? 15.93 -18.875 -21.766 1 93.62 214 GLU B CA 1
ATOM 4638 C C . GLU B 1 214 ? 16.672 -17.781 -21.016 1 93.62 214 GLU B C 1
ATOM 4640 O O . GLU B 1 214 ? 16.438 -16.594 -21.219 1 93.62 214 GLU B O 1
ATOM 4645 N N . ASN B 1 215 ? 17.453 -18.219 -20.047 1 88.69 215 ASN B N 1
ATOM 4646 C CA . ASN B 1 215 ? 18.344 -17.328 -19.297 1 88.69 215 ASN B CA 1
ATOM 4647 C C . ASN B 1 215 ? 17.562 -16.203 -18.609 1 88.69 215 ASN B C 1
ATOM 4649 O O . ASN B 1 215 ? 17.891 -15.031 -18.75 1 88.69 215 ASN B O 1
ATOM 4653 N N . THR B 1 216 ? 16.547 -16.531 -17.984 1 88.06 216 THR B N 1
ATOM 4654 C CA . THR B 1 216 ? 15.68 -15.617 -17.234 1 88.06 216 THR B CA 1
ATOM 4655 C C . THR B 1 216 ? 15.273 -16.219 -15.898 1 88.06 216 THR B C 1
ATOM 4657 O O . THR B 1 216 ? 15.734 -17.312 -15.539 1 88.06 216 THR B O 1
ATOM 4660 N N . ALA B 1 217 ? 14.609 -15.5 -15.102 1 86.94 217 ALA B N 1
ATOM 4661 C CA . ALA B 1 217 ? 14.023 -15.977 -13.852 1 86.94 217 ALA B CA 1
ATOM 4662 C C . ALA B 1 217 ? 12.5 -15.875 -13.883 1 86.94 217 ALA B C 1
ATOM 4664 O O . ALA B 1 217 ? 11.922 -14.875 -13.453 1 86.94 217 ALA B O 1
ATOM 4665 N N . THR B 1 218 ? 11.914 -16.938 -14.336 1 93.81 218 THR B N 1
ATOM 4666 C CA . THR B 1 218 ? 10.461 -16.969 -14.461 1 93.81 218 THR B CA 1
ATOM 4667 C C . THR B 1 218 ? 9.828 -17.594 -13.227 1 93.81 218 THR B C 1
ATOM 4669 O O . THR B 1 218 ? 10.469 -18.391 -12.531 1 93.81 218 THR B O 1
ATOM 4672 N N . ASN B 1 219 ? 8.656 -17.203 -12.961 1 96.12 219 ASN B N 1
ATOM 4673 C CA . ASN B 1 219 ? 7.875 -17.75 -11.859 1 96.12 219 ASN B CA 1
ATOM 4674 C C . ASN B 1 219 ? 6.438 -18.047 -12.281 1 96.12 219 ASN B C 1
ATOM 4676 O O . ASN B 1 219 ? 6.195 -18.906 -13.125 1 96.12 219 ASN B O 1
ATOM 4680 N N . GLY B 1 220 ? 5.488 -17.25 -11.867 1 98.56 220 GLY B N 1
ATOM 4681 C CA . GLY B 1 220 ? 4.102 -17.469 -12.25 1 98.56 220 GLY B CA 1
ATOM 4682 C C . GLY B 1 220 ? 3.854 -17.281 -13.734 1 98.56 220 GLY B C 1
ATOM 4683 O O . GLY B 1 220 ? 4.426 -16.375 -14.352 1 98.56 220 GLY B O 1
ATOM 4684 N N . ILE B 1 221 ? 2.996 -18.141 -14.289 1 98.88 221 ILE B N 1
ATOM 4685 C CA . ILE B 1 221 ? 2.602 -18.062 -15.688 1 98.88 221 ILE B CA 1
ATOM 4686 C C . ILE B 1 221 ? 1.102 -18.312 -15.82 1 98.88 221 ILE B C 1
ATOM 4688 O O . ILE B 1 221 ? 0.54 -19.141 -15.094 1 98.88 221 ILE B O 1
ATOM 4692 N N . ILE B 1 222 ? 0.511 -17.594 -16.719 1 98.88 222 ILE B N 1
ATOM 4693 C CA . ILE B 1 222 ? -0.906 -17.828 -16.984 1 98.88 222 ILE B CA 1
ATOM 4694 C C . ILE B 1 222 ? -1.277 -17.25 -18.344 1 98.88 222 ILE B C 1
ATOM 4696 O O . ILE B 1 222 ? -0.574 -16.375 -18.875 1 98.88 222 ILE B O 1
ATOM 4700 N N . LEU B 1 223 ? -2.299 -17.766 -18.938 1 98.56 223 LEU B N 1
ATOM 4701 C CA . LEU B 1 223 ? -2.855 -17.234 -20.172 1 98.56 223 LEU B CA 1
ATOM 4702 C C . LEU B 1 223 ? -4.117 -16.422 -19.891 1 98.56 223 LEU B C 1
ATOM 4704 O O . LEU B 1 223 ? -4.863 -16.719 -18.953 1 98.56 223 LEU B O 1
ATOM 4708 N N . SER B 1 224 ? -4.309 -15.406 -20.75 1 98.12 224 SER B N 1
ATOM 4709 C CA . SER B 1 224 ? -5.605 -14.742 -20.75 1 98.12 224 SER B CA 1
ATOM 4710 C C . SER B 1 224 ? -6.73 -15.719 -21.062 1 98.12 224 SER B C 1
ATOM 4712 O O . SER B 1 224 ? -6.477 -16.859 -21.469 1 98.12 224 SER B O 1
ATOM 4714 N N . ASN B 1 225 ? -7.953 -15.266 -20.812 1 96.38 225 ASN B N 1
ATOM 4715 C CA . ASN B 1 225 ? -9.102 -16.156 -20.984 1 96.38 225 ASN B CA 1
ATOM 4716 C C . ASN B 1 225 ? -9.227 -16.609 -22.438 1 96.38 225 ASN B C 1
ATOM 4718 O O . ASN B 1 225 ? -9.664 -17.734 -22.703 1 96.38 225 ASN B O 1
ATOM 4722 N N . ASP B 1 226 ? -8.867 -15.758 -23.422 1 95.12 226 ASP B N 1
ATOM 4723 C CA . ASP B 1 226 ? -8.961 -16.109 -24.828 1 95.12 226 ASP B CA 1
ATOM 4724 C C . ASP B 1 226 ? -7.746 -16.922 -25.281 1 95.12 226 ASP B C 1
ATOM 4726 O O . ASP B 1 226 ? -7.629 -17.281 -26.453 1 95.12 226 ASP B O 1
ATOM 4730 N 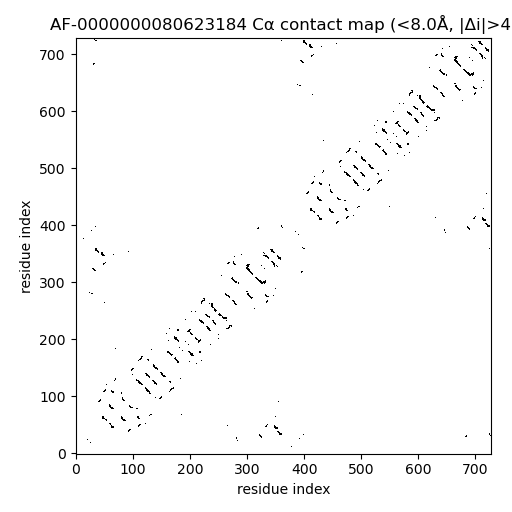N . LYS B 1 227 ? -6.758 -17.141 -24.375 1 95.69 227 LYS B N 1
ATOM 4731 C CA . LYS B 1 227 ? -5.59 -18 -24.562 1 95.69 227 LYS B CA 1
ATOM 4732 C C . LYS B 1 227 ? -4.609 -17.406 -25.562 1 95.69 227 LYS B C 1
ATOM 4734 O O . LYS B 1 227 ? -3.762 -18.109 -26.109 1 95.69 227 LYS B O 1
ATOM 4739 N N . LYS B 1 228 ? -4.672 -16.125 -25.703 1 95.94 228 LYS B N 1
ATOM 4740 C CA . LYS B 1 228 ? -3.812 -15.484 -26.703 1 95.94 228 LYS B CA 1
ATOM 4741 C C . LYS B 1 228 ? -2.648 -14.758 -26.031 1 95.94 228 LYS B C 1
ATOM 4743 O O . LYS B 1 228 ? -1.608 -14.531 -26.656 1 95.94 228 LYS B O 1
ATOM 4748 N N . THR B 1 229 ? -2.893 -14.281 -24.875 1 98.31 229 THR B N 1
ATOM 4749 C CA . THR B 1 229 ? -1.878 -13.5 -24.172 1 98.31 229 THR B CA 1
ATOM 4750 C C . THR B 1 229 ? -1.284 -14.305 -23.016 1 98.31 229 THR B C 1
ATOM 4752 O O . THR B 1 229 ? -2.018 -14.812 -22.172 1 98.31 229 THR B O 1
ATOM 4755 N N . LEU B 1 230 ? 0.012 -14.445 -23 1 98.75 230 LEU B N 1
ATOM 4756 C CA . LEU B 1 230 ? 0.74 -15.133 -21.938 1 98.75 230 LEU B CA 1
ATOM 4757 C C . LEU B 1 230 ? 1.382 -14.133 -20.984 1 98.75 230 LEU B C 1
ATOM 4759 O O . LEU B 1 230 ? 2.092 -13.219 -21.422 1 98.75 230 LEU B O 1
ATOM 4763 N N . TYR B 1 231 ? 1.057 -14.195 -19.75 1 98.88 231 TYR B N 1
ATOM 4764 C CA . TYR B 1 231 ? 1.696 -13.414 -18.703 1 98.88 231 TYR B CA 1
ATOM 4765 C C . TYR B 1 231 ? 2.756 -14.234 -17.969 1 98.88 231 TYR B C 1
ATOM 4767 O O . TYR B 1 231 ? 2.52 -15.391 -17.625 1 98.88 231 TYR B O 1
ATOM 4775 N N . VAL B 1 232 ? 3.916 -13.664 -17.781 1 98.81 232 VAL B N 1
ATOM 4776 C CA . VAL B 1 232 ? 5.027 -14.328 -17.094 1 98.81 232 VAL B CA 1
ATOM 4777 C C . VAL B 1 232 ? 5.578 -13.414 -16 1 98.81 232 VAL B C 1
ATOM 4779 O O . VAL B 1 232 ? 5.906 -12.25 -16.266 1 98.81 232 VAL B O 1
ATOM 4782 N N . SER B 1 233 ? 5.645 -13.883 -14.828 1 98.5 233 SER B N 1
ATOM 4783 C CA . SER B 1 233 ? 6.258 -13.117 -13.75 1 98.5 233 SER B CA 1
ATOM 4784 C C . SER B 1 233 ? 7.777 -13.258 -13.766 1 98.5 233 SER B C 1
ATOM 4786 O O . SER B 1 233 ? 8.305 -14.375 -13.82 1 98.5 233 SER B O 1
ATOM 4788 N N . PHE B 1 234 ? 8.453 -12.18 -13.789 1 95.12 234 PHE B N 1
ATOM 4789 C CA . PHE B 1 234 ? 9.891 -12.125 -13.562 1 95.12 234 PHE B CA 1
ATOM 4790 C C . PHE B 1 234 ? 10.195 -11.594 -12.164 1 95.12 234 PHE B C 1
ATOM 4792 O O . PHE B 1 234 ? 10.398 -10.391 -11.984 1 95.12 234 PHE B O 1
ATOM 4799 N N . ILE B 1 235 ? 10.266 -12.461 -11.242 1 90.81 235 ILE B N 1
ATOM 4800 C CA . ILE B 1 235 ? 10.148 -12.188 -9.812 1 90.81 235 ILE B CA 1
ATOM 4801 C C . ILE B 1 235 ? 11.289 -11.266 -9.375 1 90.81 235 ILE B C 1
ATOM 4803 O O . ILE B 1 235 ? 11.055 -10.281 -8.656 1 90.81 235 ILE B O 1
ATOM 4807 N N . TYR B 1 236 ? 12.547 -11.398 -9.812 1 86.81 236 TYR B N 1
ATOM 4808 C CA . TYR B 1 236 ? 13.672 -10.602 -9.336 1 86.81 236 TYR B CA 1
ATOM 4809 C C . TYR B 1 236 ? 13.727 -9.258 -10.055 1 86.81 236 TYR B C 1
ATOM 4811 O O . TYR B 1 236 ? 14.289 -8.289 -9.539 1 86.81 236 TYR B O 1
ATOM 4819 N N . GLU B 1 237 ? 13.156 -9.25 -11.219 1 89.94 237 GLU B N 1
ATOM 4820 C CA . GLU B 1 237 ? 13.07 -7.988 -11.945 1 89.94 237 GLU B CA 1
ATOM 4821 C C . GLU B 1 237 ? 11.867 -7.168 -11.484 1 89.94 237 GLU B C 1
ATOM 4823 O O . GLU B 1 237 ? 11.758 -5.98 -11.797 1 89.94 237 GLU B O 1
ATOM 4828 N N . GLU B 1 238 ? 11 -7.816 -10.758 1 94.69 238 GLU B N 1
ATOM 4829 C CA . GLU B 1 238 ? 9.773 -7.176 -10.305 1 94.69 238 GLU B CA 1
ATOM 4830 C C . GLU B 1 238 ? 8.984 -6.598 -11.484 1 94.69 238 GLU B C 1
ATOM 4832 O O . GLU B 1 238 ? 8.578 -5.434 -11.445 1 94.69 238 GLU B O 1
ATOM 4837 N N . THR B 1 239 ? 8.836 -7.469 -12.5 1 97 239 THR B N 1
ATOM 4838 C CA . THR B 1 239 ? 8.078 -7.117 -13.695 1 97 239 THR B CA 1
ATOM 4839 C C . THR B 1 239 ? 7.191 -8.281 -14.133 1 97 239 THR B C 1
ATOM 4841 O O . THR B 1 239 ? 7.426 -9.43 -13.742 1 97 239 THR B O 1
ATOM 4844 N N . ILE B 1 240 ? 6.16 -7.988 -14.836 1 98.56 240 ILE B N 1
ATOM 4845 C CA . ILE B 1 240 ? 5.316 -8.969 -15.516 1 98.56 240 ILE B CA 1
ATOM 4846 C C . ILE B 1 240 ? 5.488 -8.836 -17.031 1 98.56 240 ILE B C 1
ATOM 4848 O O . ILE B 1 240 ? 5.211 -7.777 -17.594 1 98.56 240 ILE B O 1
ATOM 4852 N N . GLY B 1 241 ? 5.992 -9.883 -17.625 1 98.69 241 GLY B N 1
ATOM 4853 C CA . GLY B 1 241 ? 6.039 -9.93 -19.078 1 98.69 241 GLY B CA 1
ATOM 4854 C C . GLY B 1 241 ? 4.703 -10.281 -19.703 1 98.69 241 GLY B C 1
ATOM 4855 O O . GLY B 1 241 ? 3.979 -11.141 -19.188 1 98.69 241 GLY B O 1
ATOM 4856 N N . VAL B 1 242 ? 4.402 -9.562 -20.75 1 98.81 242 VAL B N 1
ATOM 4857 C CA . VAL B 1 242 ? 3.191 -9.805 -21.531 1 98.81 242 VAL B CA 1
ATOM 4858 C C . VAL B 1 242 ? 3.566 -10.242 -22.953 1 98.81 242 VAL B C 1
ATOM 4860 O O . VAL B 1 242 ? 4.262 -9.516 -23.672 1 98.81 242 VAL B O 1
ATOM 4863 N N . PHE B 1 243 ? 3.094 -11.398 -23.344 1 98.75 243 PHE B N 1
ATOM 4864 C CA . PHE B 1 243 ? 3.498 -11.969 -24.625 1 98.75 243 PHE B CA 1
ATOM 4865 C C . PHE B 1 243 ? 2.281 -12.391 -25.438 1 98.75 243 PHE B C 1
ATOM 4867 O O . PHE B 1 243 ? 1.315 -12.922 -24.875 1 98.75 243 PHE B O 1
ATOM 4874 N N . ASP B 1 244 ? 2.395 -12.172 -26.719 1 98.25 244 ASP B N 1
ATOM 4875 C CA . ASP B 1 244 ? 1.503 -12.883 -27.625 1 98.25 244 ASP B CA 1
ATOM 4876 C C . ASP B 1 244 ? 1.925 -14.344 -27.781 1 98.25 244 ASP B C 1
ATOM 4878 O O . ASP B 1 244 ? 3.105 -14.641 -27.984 1 98.25 244 ASP B O 1
ATOM 4882 N N . TRP B 1 245 ? 0.968 -15.234 -27.641 1 97.88 245 TRP B N 1
ATOM 4883 C CA . TRP B 1 245 ? 1.222 -16.672 -27.75 1 97.88 245 TRP B CA 1
ATOM 4884 C C . TRP B 1 245 ? 0.691 -17.219 -29.078 1 97.88 245 TRP B C 1
ATOM 4886 O O . TRP B 1 245 ? -0.494 -17.078 -29.375 1 97.88 245 TRP B O 1
ATOM 4896 N N . ASN B 1 246 ? 1.592 -17.781 -29.875 1 94.88 246 ASN B N 1
ATOM 4897 C CA . ASN B 1 246 ? 1.241 -18.469 -31.109 1 94.88 246 ASN B CA 1
ATOM 4898 C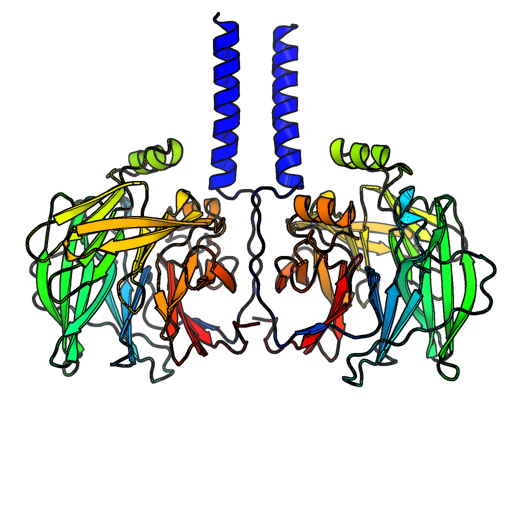 C . ASN B 1 246 ? 1.415 -19.984 -30.984 1 94.88 246 ASN B C 1
ATOM 4900 O O . ASN B 1 246 ? 2.525 -20.5 -31.125 1 94.88 246 ASN B O 1
ATOM 4904 N N . VAL B 1 247 ? 0.356 -20.688 -30.781 1 88.81 247 VAL B N 1
ATOM 4905 C CA . VAL B 1 247 ? 0.397 -22.125 -30.531 1 88.81 247 VAL B CA 1
ATOM 4906 C C . VAL B 1 247 ? 0.948 -22.859 -31.75 1 88.81 247 VAL B C 1
ATOM 4908 O O . VAL B 1 247 ? 1.74 -23.781 -31.609 1 88.81 247 VAL B O 1
ATOM 4911 N N . GLY B 1 248 ? 0.527 -22.531 -32.938 1 90.38 248 GLY B N 1
ATOM 4912 C CA . GLY B 1 248 ? 0.957 -23.188 -34.156 1 90.38 248 GLY B CA 1
ATOM 4913 C C . GLY B 1 248 ? 2.459 -23.141 -34.375 1 90.38 248 GLY B C 1
ATOM 4914 O O . GLY B 1 248 ? 3.074 -24.141 -34.719 1 90.38 248 GLY B O 1
ATOM 4915 N N . LYS B 1 249 ? 3.047 -22.031 -34.031 1 93.06 249 LYS B N 1
ATOM 4916 C CA . LYS B 1 249 ? 4.473 -21.828 -34.281 1 93.06 249 LYS B CA 1
ATOM 4917 C C . LYS B 1 249 ? 5.297 -22.141 -33.031 1 93.06 249 LYS B C 1
ATOM 4919 O O . LYS B 1 249 ? 6.527 -22.156 -33.094 1 93.06 249 LYS B O 1
ATOM 4924 N N . GLN B 1 250 ? 4.617 -22.359 -31.938 1 93.31 250 GLN B N 1
ATOM 4925 C CA . GLN B 1 250 ? 5.301 -22.562 -30.656 1 93.31 250 GLN B CA 1
ATOM 4926 C C . GLN B 1 250 ? 6.25 -21.406 -30.359 1 93.31 250 GLN B C 1
ATOM 4928 O O . GLN B 1 250 ? 7.422 -21.625 -30.047 1 93.31 250 GLN B O 1
ATOM 4933 N N . GLU B 1 251 ? 5.699 -20.203 -30.516 1 96 251 GLU B N 1
ATOM 4934 C CA . GLU B 1 251 ? 6.492 -19 -30.281 1 96 251 GLU B CA 1
ATOM 4935 C C . GLU B 1 251 ? 5.707 -17.969 -29.484 1 96 251 GLU B C 1
ATOM 4937 O O . GLU B 1 251 ? 4.473 -17.984 -29.469 1 96 251 GLU B O 1
ATOM 4942 N N . ILE B 1 252 ? 6.527 -17.141 -28.781 1 97.94 252 ILE B N 1
ATOM 4943 C CA . ILE B 1 252 ? 5.918 -16 -28.109 1 97.94 252 ILE B CA 1
ATOM 4944 C C . ILE B 1 252 ? 6.574 -14.711 -28.594 1 97.94 252 ILE B C 1
ATOM 4946 O O . ILE B 1 252 ? 7.73 -14.719 -29.016 1 97.94 252 ILE B O 1
ATOM 4950 N N . ARG B 1 253 ? 5.797 -13.625 -28.609 1 97.88 253 ARG B N 1
ATOM 4951 C CA . ARG B 1 253 ? 6.289 -12.289 -28.953 1 97.88 253 ARG B CA 1
ATOM 4952 C C . ARG B 1 253 ? 5.965 -11.297 -27.828 1 97.88 253 ARG B C 1
ATOM 4954 O O . ARG B 1 253 ? 4.809 -11.164 -27.422 1 97.88 253 ARG B O 1
ATOM 4961 N N . GLU B 1 254 ? 6.938 -10.617 -27.391 1 97.94 254 GLU B N 1
ATOM 4962 C CA . GLU B 1 254 ? 6.742 -9.656 -26.312 1 97.94 254 GLU B CA 1
ATOM 4963 C C . GLU B 1 254 ? 5.871 -8.484 -26.766 1 97.94 254 GLU B C 1
ATOM 4965 O O . GLU B 1 254 ? 6.121 -7.895 -27.812 1 97.94 254 GLU B O 1
ATOM 4970 N N . VAL B 1 255 ? 4.867 -8.203 -26.016 1 98.31 255 VAL B N 1
ATOM 4971 C CA . VAL B 1 255 ? 3.965 -7.078 -26.25 1 98.31 255 VAL B CA 1
ATOM 4972 C C . VAL B 1 255 ? 4.332 -5.914 -25.328 1 98.31 255 VAL B C 1
ATOM 4974 O O . VAL B 1 255 ? 4.414 -4.766 -25.781 1 98.31 255 VAL B O 1
ATOM 4977 N N . SER B 1 256 ? 4.5 -6.188 -24.078 1 98.31 256 SER B N 1
ATOM 4978 C CA . SER B 1 256 ? 4.844 -5.18 -23.078 1 98.31 256 SER B CA 1
ATOM 4979 C C . SER B 1 256 ? 5.461 -5.816 -21.844 1 98.31 256 SER B C 1
ATOM 4981 O O . SER B 1 256 ? 5.543 -7.043 -21.75 1 98.31 256 SER B O 1
ATOM 4983 N N . LYS B 1 257 ? 5.996 -5.012 -21.031 1 98.06 257 LYS B N 1
ATOM 4984 C CA . LYS B 1 257 ? 6.52 -5.359 -19.703 1 98.06 257 LYS B CA 1
ATOM 4985 C C . LYS B 1 257 ? 6.039 -4.375 -18.656 1 98.06 257 LYS B C 1
ATOM 4987 O O . LYS B 1 257 ? 6.336 -3.18 -18.719 1 98.06 257 LYS B O 1
ATOM 4992 N N . ILE B 1 258 ? 5.309 -4.871 -17.688 1 98.19 258 ILE B N 1
ATOM 4993 C CA . ILE B 1 258 ? 4.73 -4.02 -16.656 1 98.19 258 ILE B CA 1
ATOM 4994 C C . ILE B 1 258 ? 5.656 -3.988 -15.438 1 98.19 258 ILE B C 1
ATOM 4996 O O . ILE B 1 258 ? 5.949 -5.027 -14.844 1 98.19 258 ILE B O 1
ATOM 5000 N N . GLU B 1 259 ? 6.16 -2.807 -15.062 1 96.75 259 GLU B N 1
ATOM 5001 C CA . GLU B 1 259 ? 6.945 -2.637 -13.844 1 96.75 259 GLU B CA 1
ATOM 5002 C C . GLU B 1 259 ? 6.051 -2.631 -12.609 1 96.75 259 GLU B C 1
ATOM 5004 O O . GLU B 1 259 ? 5.242 -1.718 -12.422 1 96.75 259 GLU B O 1
ATOM 5009 N N . THR B 1 260 ? 6.254 -3.584 -11.734 1 97.38 260 THR B N 1
ATOM 5010 C CA . THR B 1 260 ? 5.391 -3.707 -10.57 1 97.38 260 THR B CA 1
ATOM 5011 C C . THR B 1 260 ? 6.098 -3.188 -9.32 1 97.38 260 THR B C 1
ATOM 5013 O O . THR B 1 260 ? 5.445 -2.789 -8.352 1 97.38 260 THR B O 1
ATOM 5016 N N . LEU B 1 261 ? 7.43 -3.24 -9.266 1 96.38 261 LEU B N 1
ATOM 5017 C CA . LEU B 1 261 ? 8.266 -2.896 -8.125 1 96.38 261 LEU B CA 1
ATOM 5018 C C . LEU B 1 261 ? 7.895 -3.732 -6.902 1 96.38 261 LEU B C 1
ATOM 5020 O O . LEU B 1 261 ? 8 -3.264 -5.766 1 96.38 261 LEU B O 1
ATOM 5024 N N . THR B 1 262 ? 7.336 -4.781 -7.062 1 97.31 262 THR B N 1
ATOM 5025 C CA . THR B 1 262 ? 7.086 -5.863 -6.117 1 97.31 262 THR B CA 1
ATOM 5026 C C . THR B 1 262 ? 7.23 -7.219 -6.797 1 97.31 262 THR B C 1
ATOM 5028 O O . THR B 1 262 ? 7.016 -7.344 -8 1 97.31 262 THR B O 1
ATOM 5031 N N . ALA B 1 263 ? 7.645 -8.195 -6.113 1 96.94 263 ALA B N 1
ATOM 5032 C CA . ALA B 1 263 ? 7.922 -9.516 -6.684 1 96.94 263 ALA B CA 1
ATOM 5033 C C . ALA B 1 263 ? 6.66 -10.367 -6.738 1 96.94 263 ALA B C 1
ATOM 5035 O O . ALA B 1 263 ? 6.359 -11.102 -5.793 1 96.94 263 ALA B O 1
ATOM 5036 N N . CYS B 1 264 ? 6.031 -10.336 -7.879 1 98.56 264 CYS B N 1
ATOM 5037 C CA . CYS B 1 264 ? 4.816 -11.125 -8.055 1 98.56 264 CYS B CA 1
ATOM 5038 C C . CYS B 1 264 ? 5.148 -12.602 -8.227 1 98.56 264 CYS B C 1
ATOM 5040 O O . CYS B 1 264 ? 6.043 -12.961 -9 1 98.56 264 CYS B O 1
ATOM 5042 N N . ASP B 1 265 ? 4.414 -13.445 -7.535 1 98.19 265 ASP B N 1
ATOM 5043 C CA . ASP B 1 265 ? 4.707 -14.875 -7.523 1 98.19 265 ASP B CA 1
ATOM 5044 C C . ASP B 1 265 ? 3.844 -15.617 -8.539 1 98.19 265 ASP B C 1
ATOM 5046 O O . ASP B 1 265 ? 4.07 -15.523 -9.742 1 98.19 265 ASP B O 1
ATOM 5050 N N . ASN B 1 266 ? 2.709 -16.219 -8.148 1 98.81 266 ASN B N 1
ATOM 5051 C CA . ASN B 1 266 ? 1.856 -16.938 -9.094 1 98.81 266 ASN B CA 1
ATOM 5052 C C . ASN B 1 266 ? 0.643 -16.109 -9.492 1 98.81 266 ASN B C 1
ATOM 5054 O O . ASN B 1 266 ? 0.388 -15.055 -8.906 1 98.81 266 ASN B O 1
ATOM 5058 N N . PHE B 1 267 ? -0.045 -16.578 -10.562 1 98.88 267 PHE B N 1
ATOM 5059 C CA . PHE B 1 267 ? -1.081 -15.766 -11.18 1 98.88 267 PHE B CA 1
ATOM 5060 C C . PHE B 1 267 ? -2.428 -16.469 -11.148 1 98.88 267 PHE B C 1
ATOM 5062 O O . PHE B 1 267 ? -2.484 -17.703 -10.992 1 98.88 267 PHE B O 1
ATOM 5069 N N . HIS B 1 268 ? -3.424 -15.703 -11.281 1 98.81 268 HIS B N 1
ATOM 5070 C CA . HIS B 1 268 ? -4.809 -16.078 -11.539 1 98.81 268 HIS B CA 1
ATOM 5071 C C . HIS B 1 268 ? -5.48 -15.094 -12.492 1 98.81 268 HIS B C 1
ATOM 5073 O O . HIS B 1 268 ? -5.207 -13.891 -12.445 1 98.81 268 HIS B O 1
ATOM 5079 N N . VAL B 1 269 ? -6.23 -15.594 -13.414 1 98.69 269 VAL B N 1
ATOM 5080 C CA . VAL B 1 269 ? -7.062 -14.734 -14.25 1 98.69 269 VAL B CA 1
ATOM 5081 C C . VAL B 1 269 ? -8.539 -14.961 -13.914 1 98.69 269 VAL B C 1
ATOM 5083 O O . VAL B 1 269 ? -9.016 -16.094 -13.914 1 98.69 269 VAL B O 1
ATOM 5086 N N . ASP B 1 270 ? -9.211 -13.859 -13.617 1 98.12 270 ASP B N 1
ATOM 5087 C CA . ASP B 1 270 ? -10.609 -14.008 -13.219 1 98.12 270 ASP B CA 1
ATOM 5088 C C . ASP B 1 270 ? -11.531 -14.047 -14.438 1 98.12 270 ASP B C 1
ATOM 5090 O O . ASP B 1 270 ? -11.062 -14.062 -15.578 1 98.12 270 ASP B O 1
ATOM 5094 N N . GLU B 1 271 ? -12.805 -14.117 -14.203 1 95.56 271 GLU B N 1
ATOM 5095 C CA . GLU B 1 271 ? -13.797 -14.289 -15.266 1 95.56 271 GLU B CA 1
ATOM 5096 C C . GLU B 1 271 ? -13.852 -13.062 -16.172 1 95.56 271 GLU B C 1
ATOM 5098 O O . GLU B 1 271 ? -14.227 -13.156 -17.344 1 95.56 271 GLU B O 1
ATOM 5103 N N . ASP B 1 272 ? -13.461 -11.875 -15.719 1 96.44 272 ASP B N 1
ATOM 5104 C CA . ASP B 1 272 ? -13.453 -10.641 -16.484 1 96.44 272 ASP B CA 1
ATOM 5105 C C . ASP B 1 272 ? -12.086 -10.406 -17.125 1 96.44 272 ASP B C 1
ATOM 5107 O O . ASP B 1 272 ? -11.812 -9.32 -17.641 1 96.44 272 ASP B O 1
ATOM 5111 N N . ASP B 1 273 ? -11.211 -11.352 -17.031 1 97.5 273 ASP B N 1
ATOM 5112 C CA . ASP B 1 273 ? -9.891 -11.383 -17.656 1 97.5 273 ASP B CA 1
ATOM 5113 C C . ASP B 1 273 ? -8.93 -10.445 -16.938 1 97.5 273 ASP B C 1
ATOM 5115 O O . ASP B 1 273 ? -7.973 -9.945 -17.547 1 97.5 273 ASP B O 1
ATOM 5119 N N . ASN B 1 274 ? -9.227 -10.086 -15.703 1 98.56 274 ASN B N 1
ATOM 5120 C CA . ASN B 1 274 ? -8.234 -9.398 -14.883 1 98.56 274 ASN B CA 1
ATOM 5121 C C . ASN B 1 274 ? -7.18 -10.367 -14.344 1 98.56 274 ASN B C 1
ATOM 5123 O O . ASN B 1 274 ? -7.5 -11.492 -13.969 1 98.56 274 ASN B O 1
ATOM 5127 N N . LEU B 1 275 ? -5.984 -9.891 -14.312 1 98.81 275 LEU B N 1
ATOM 5128 C CA . LEU B 1 275 ? -4.883 -10.68 -13.773 1 98.81 275 LEU B CA 1
ATOM 5129 C C . LEU B 1 275 ? -4.719 -10.43 -12.273 1 98.81 275 LEU B C 1
ATOM 5131 O O . LEU B 1 275 ? -4.77 -9.281 -11.828 1 98.81 275 LEU B O 1
ATOM 5135 N N . TRP B 1 276 ? -4.602 -11.492 -11.508 1 98.94 276 TRP B N 1
ATOM 5136 C CA . TRP B 1 276 ? -4.379 -11.422 -10.07 1 98.94 276 TRP B CA 1
ATOM 5137 C C . TRP B 1 276 ? -3.041 -12.055 -9.695 1 98.94 276 TRP B C 1
ATOM 5139 O O . TRP B 1 276 ? -2.611 -13.023 -10.32 1 98.94 276 TRP B O 1
ATOM 5149 N N . SER B 1 277 ? -2.396 -11.516 -8.656 1 98.88 277 SER B N 1
ATOM 5150 C CA . SER B 1 277 ? -1.185 -12.133 -8.117 1 98.88 277 SER B CA 1
ATOM 5151 C C . SER B 1 277 ? -1.008 -11.805 -6.641 1 98.88 277 SER B C 1
ATOM 5153 O O . SER B 1 277 ? -1.438 -10.75 -6.176 1 98.88 277 SER B O 1
ATOM 5155 N N . ALA B 1 278 ? -0.501 -12.703 -5.898 1 98.88 278 ALA B N 1
ATOM 5156 C CA . ALA B 1 278 ? 0.137 -12.375 -4.625 1 98.88 278 ALA B CA 1
ATOM 5157 C C . ALA B 1 278 ? 1.624 -12.086 -4.812 1 98.88 278 ALA B C 1
ATOM 5159 O O . ALA B 1 278 ? 2.295 -12.758 -5.605 1 98.88 278 ALA B O 1
ATOM 5160 N N . CYS B 1 279 ? 2.082 -11.094 -4.145 1 98.75 279 CYS B N 1
ATOM 5161 C CA . CYS B 1 279 ? 3.439 -10.609 -4.375 1 98.75 279 CYS B CA 1
ATOM 5162 C C . CYS B 1 279 ? 4.203 -10.484 -3.062 1 98.75 279 CYS B C 1
ATOM 5164 O O . CYS B 1 279 ? 3.6 -10.406 -1.991 1 98.75 279 CYS B O 1
ATOM 5166 N N . HIS B 1 280 ? 5.531 -10.531 -3.199 1 98.12 280 HIS B N 1
ATOM 5167 C CA . HIS B 1 280 ? 6.473 -10.266 -2.117 1 98.12 280 HIS B CA 1
ATOM 5168 C C . HIS B 1 280 ? 7.027 -8.852 -2.209 1 98.12 280 HIS B C 1
ATOM 5170 O O . HIS B 1 280 ? 8.031 -8.609 -2.887 1 98.12 280 HIS B O 1
ATOM 5176 N N . PRO B 1 281 ? 6.426 -7.922 -1.457 1 97.69 281 PRO B N 1
ATOM 5177 C CA . PRO B 1 281 ? 6.805 -6.516 -1.614 1 97.69 281 PRO B CA 1
ATOM 5178 C C . PRO B 1 281 ? 8.164 -6.195 -0.993 1 97.69 281 PRO B C 1
ATOM 5180 O O . PRO B 1 281 ? 8.773 -5.172 -1.316 1 97.69 281 PRO B O 1
ATOM 5183 N N . VAL B 1 282 ? 8.625 -7.027 -0.085 1 96.56 282 VAL B N 1
ATOM 5184 C CA . VAL B 1 282 ? 9.906 -6.859 0.585 1 96.56 282 VAL B CA 1
ATOM 5185 C C . VAL B 1 282 ? 10.711 -8.156 0.496 1 96.56 282 VAL B C 1
ATOM 5187 O O . VAL B 1 282 ? 10.625 -9.008 1.386 1 96.56 282 VAL B O 1
ATOM 5190 N N . LEU B 1 283 ? 11.602 -8.195 -0.452 1 94.31 283 LEU B N 1
ATOM 5191 C CA . LEU B 1 283 ? 12.273 -9.445 -0.788 1 94.31 283 LEU B CA 1
ATOM 5192 C C . LEU B 1 283 ? 13.242 -9.859 0.314 1 94.31 283 LEU B C 1
ATOM 5194 O O . LEU B 1 283 ? 13.445 -11.047 0.555 1 94.31 283 LEU B O 1
ATOM 5198 N N . LYS B 1 284 ? 13.852 -8.859 0.987 1 92.5 284 LYS B N 1
ATOM 5199 C CA . LYS B 1 284 ? 14.75 -9.234 2.076 1 92.5 284 LYS B CA 1
ATOM 5200 C C . LYS B 1 284 ? 14.016 -10.031 3.148 1 92.5 284 LYS B C 1
ATOM 5202 O O . LYS B 1 284 ? 14.562 -10.992 3.693 1 92.5 284 LYS B O 1
ATOM 5207 N N . ASP B 1 285 ? 12.812 -9.648 3.436 1 95 285 ASP B N 1
ATOM 5208 C CA . ASP B 1 285 ? 12.023 -10.367 4.434 1 95 285 ASP B CA 1
ATOM 5209 C C . ASP B 1 285 ? 11.555 -11.711 3.898 1 95 285 ASP B C 1
ATOM 5211 O O . ASP B 1 285 ? 11.5 -12.695 4.637 1 95 285 ASP B O 1
ATOM 5215 N N . ALA B 1 286 ? 11.219 -11.719 2.648 1 94.56 286 ALA B N 1
ATOM 5216 C CA . ALA B 1 286 ? 10.844 -12.984 2.021 1 94.56 286 ALA B CA 1
ATOM 5217 C C . ALA B 1 286 ? 11.984 -13.992 2.088 1 94.56 286 ALA B C 1
ATOM 5219 O O . ALA B 1 286 ? 11.773 -15.164 2.42 1 94.56 286 ALA B O 1
ATOM 5220 N N . ALA B 1 287 ? 13.148 -13.547 1.777 1 90.12 287 ALA B N 1
ATOM 5221 C CA . ALA B 1 287 ? 14.328 -14.414 1.8 1 90.12 287 ALA B CA 1
ATOM 5222 C C . ALA B 1 287 ? 14.547 -15 3.191 1 90.12 287 ALA B C 1
ATOM 5224 O O . ALA B 1 287 ? 14.828 -16.203 3.332 1 90.12 287 ALA B O 1
ATOM 5225 N N . LYS B 1 288 ? 14.406 -14.164 4.164 1 91.25 288 LYS B N 1
ATOM 5226 C CA . LYS B 1 288 ? 14.57 -14.625 5.543 1 91.25 288 LYS B CA 1
ATOM 5227 C C . LYS B 1 288 ? 13.508 -15.648 5.914 1 91.25 288 LYS B C 1
ATOM 5229 O O . LYS B 1 288 ? 13.82 -16.688 6.496 1 91.25 288 LYS B O 1
ATOM 5234 N N . HIS B 1 289 ? 12.297 -15.383 5.59 1 92.94 289 HIS B N 1
ATOM 5235 C CA . HIS B 1 289 ? 11.188 -16.281 5.898 1 92.94 289 HIS B CA 1
ATOM 5236 C C . HIS B 1 289 ? 11.336 -17.609 5.18 1 92.94 289 HIS B C 1
ATOM 5238 O O . HIS B 1 289 ? 11.188 -18.672 5.797 1 92.94 289 HIS B O 1
ATOM 5244 N N . LEU B 1 290 ? 11.68 -17.562 3.938 1 88.75 290 LEU B N 1
ATOM 5245 C CA . LEU B 1 290 ? 11.773 -18.766 3.119 1 88.75 290 LEU B CA 1
ATOM 5246 C C . LEU B 1 290 ? 12.977 -19.609 3.52 1 88.75 290 LEU B C 1
ATOM 5248 O O . LEU B 1 290 ? 12.953 -20.828 3.4 1 88.75 290 LEU B O 1
ATOM 5252 N N . GLY B 1 291 ? 14 -18.953 4.02 1 84.94 291 GLY B N 1
ATOM 5253 C CA . GLY B 1 291 ? 15.203 -19.656 4.438 1 84.94 291 GLY B CA 1
ATOM 5254 C C . GLY B 1 291 ? 15.023 -20.422 5.738 1 84.94 291 GLY B C 1
ATOM 5255 O O . GLY B 1 291 ? 15.773 -21.344 6.023 1 84.94 291 GLY B O 1
ATOM 5256 N N . ASN B 1 292 ? 14.086 -19.953 6.52 1 88.44 292 ASN B N 1
ATOM 5257 C CA . ASN B 1 292 ? 13.766 -20.594 7.789 1 88.44 292 ASN B CA 1
ATOM 5258 C C . ASN B 1 292 ? 12.266 -20.531 8.078 1 88.44 292 ASN B C 1
ATOM 5260 O O . ASN B 1 292 ? 11.844 -19.984 9.094 1 88.44 292 ASN B O 1
ATOM 5264 N N . HIS B 1 293 ? 11.492 -21.25 7.277 1 86.19 293 HIS B N 1
ATOM 5265 C CA . HIS B 1 293 ? 10.039 -21.094 7.293 1 86.19 293 HIS B CA 1
ATOM 5266 C C . HIS B 1 293 ? 9.43 -21.781 8.516 1 86.19 293 HIS B C 1
ATOM 5268 O O . HIS B 1 293 ? 8.273 -21.531 8.859 1 86.19 293 HIS B O 1
ATOM 5274 N N . LYS B 1 294 ? 10.156 -22.609 9.273 1 86.69 294 LYS B N 1
ATOM 5275 C CA . LYS B 1 294 ? 9.656 -23.281 10.477 1 86.69 294 LYS B CA 1
ATOM 5276 C C . LYS B 1 294 ? 9.656 -22.328 11.672 1 86.69 294 LYS B C 1
ATOM 5278 O O . LYS B 1 294 ? 8.969 -22.562 12.664 1 86.69 294 LYS B O 1
ATOM 5283 N N . ASN B 1 295 ? 10.539 -21.344 11.516 1 91.31 295 ASN B N 1
ATOM 5284 C CA . ASN B 1 295 ? 10.531 -20.312 12.547 1 91.31 295 ASN B CA 1
ATOM 5285 C C . ASN B 1 295 ? 9.297 -19.422 12.438 1 91.31 295 ASN B C 1
ATOM 5287 O O . ASN B 1 295 ? 9.211 -18.594 11.531 1 91.31 295 ASN B O 1
ATOM 5291 N N . LYS B 1 296 ? 8.422 -19.5 13.375 1 90.62 296 LYS B N 1
ATOM 5292 C CA . LYS B 1 296 ? 7.129 -18.812 13.32 1 90.62 296 LYS B CA 1
ATOM 5293 C C . LYS B 1 296 ? 7.293 -17.312 13.531 1 90.62 296 LYS B C 1
ATOM 5295 O O . LYS B 1 296 ? 6.379 -16.547 13.234 1 90.62 296 LYS B O 1
ATOM 5300 N N . ASP B 1 297 ? 8.438 -16.859 13.953 1 93.12 297 ASP B N 1
ATOM 5301 C CA . ASP B 1 297 ? 8.672 -15.445 14.234 1 93.12 297 ASP B CA 1
ATOM 5302 C C . ASP B 1 297 ? 9.156 -14.719 12.984 1 93.12 297 ASP B C 1
ATOM 5304 O O . ASP B 1 297 ? 9.188 -13.484 12.953 1 93.12 297 ASP B O 1
ATOM 5308 N N . LEU B 1 298 ? 9.531 -15.484 12.016 1 94.25 298 LEU B N 1
ATOM 5309 C CA . LEU B 1 298 ? 9.961 -14.867 10.766 1 94.25 298 LEU B CA 1
ATOM 5310 C C . LEU B 1 298 ? 8.789 -14.734 9.797 1 94.25 298 LEU B C 1
ATOM 5312 O O . LEU B 1 298 ? 8.281 -15.734 9.289 1 94.25 298 LEU B O 1
ATOM 5316 N N . HIS B 1 299 ? 8.383 -13.484 9.609 1 95.44 299 HIS B N 1
ATOM 5317 C CA . HIS B 1 299 ? 7.258 -13.188 8.727 1 95.44 299 HIS B CA 1
ATOM 5318 C C . HIS B 1 299 ? 7.719 -12.461 7.473 1 95.44 299 HIS B C 1
ATOM 5320 O O . HIS B 1 299 ? 8.781 -11.836 7.469 1 95.44 299 HIS B O 1
ATOM 5326 N N . SER B 1 300 ? 7.016 -12.664 6.465 1 97.06 300 SER B N 1
ATOM 5327 C CA . SER B 1 300 ? 7.203 -11.938 5.211 1 97.06 300 SER B CA 1
ATOM 5328 C C . SER B 1 300 ? 5.91 -11.266 4.758 1 97.06 300 SER B C 1
ATOM 5330 O O . SER B 1 300 ? 4.852 -11.906 4.738 1 97.06 300 SER B O 1
ATOM 5332 N N . PRO B 1 301 ? 6.023 -10.008 4.375 1 98.25 301 PRO B N 1
ATOM 5333 C CA . PRO B 1 301 ? 4.805 -9.312 3.957 1 98.25 301 PRO B CA 1
ATOM 5334 C C . PRO B 1 301 ? 4.164 -9.93 2.717 1 98.25 301 PRO B C 1
ATOM 5336 O O . PRO B 1 301 ? 4.855 -10.562 1.912 1 98.25 301 PRO B O 1
ATOM 5339 N N . THR B 1 302 ? 2.84 -9.773 2.607 1 98.75 302 THR B N 1
ATOM 5340 C CA . THR B 1 302 ? 2.037 -10.227 1.478 1 98.75 302 THR B CA 1
ATOM 5341 C C . THR B 1 302 ? 1.264 -9.062 0.859 1 98.75 302 THR B C 1
ATOM 5343 O O . THR B 1 302 ? 0.675 -8.25 1.576 1 98.75 302 THR B O 1
ATOM 5346 N N . GLN B 1 303 ? 1.357 -9 -0.389 1 98.75 303 GLN B N 1
ATOM 5347 C CA . GLN B 1 303 ? 0.612 -8.023 -1.174 1 98.75 303 GLN B CA 1
ATOM 5348 C C . GLN B 1 303 ? -0.184 -8.703 -2.285 1 98.75 303 GLN B C 1
ATOM 5350 O O . GLN B 1 303 ? 0.339 -9.562 -2.994 1 98.75 303 GLN B O 1
ATOM 5355 N N . VAL B 1 304 ? -1.505 -8.391 -2.41 1 98.94 304 VAL B N 1
ATOM 5356 C CA . VAL B 1 304 ? -2.303 -8.914 -3.516 1 98.94 304 VAL B CA 1
ATOM 5357 C C . VAL B 1 304 ? -2.65 -7.781 -4.48 1 98.94 304 VAL B C 1
ATOM 5359 O O . VAL B 1 304 ? -3.211 -6.762 -4.078 1 98.94 304 VAL B O 1
ATOM 5362 N N . LEU B 1 305 ? -2.34 -8 -5.707 1 98.88 305 LEU B N 1
ATOM 5363 C CA . LEU B 1 305 ? -2.598 -7.016 -6.75 1 98.88 305 LEU B CA 1
ATOM 5364 C C . LEU B 1 305 ? -3.527 -7.582 -7.82 1 98.88 305 LEU B C 1
ATOM 5366 O O . LEU B 1 305 ? -3.449 -8.766 -8.148 1 98.88 305 LEU B O 1
ATOM 5370 N N . ARG B 1 306 ? -4.375 -6.75 -8.328 1 98.88 306 ARG B N 1
ATOM 5371 C CA . ARG B 1 306 ? -5.16 -7.012 -9.531 1 98.88 306 ARG B CA 1
ATOM 5372 C C . ARG B 1 306 ? -4.758 -6.074 -10.664 1 98.88 306 ARG B C 1
ATOM 5374 O O . ARG B 1 306 ? -4.582 -4.875 -10.453 1 98.88 306 ARG B O 1
ATOM 5381 N N . PHE B 1 307 ? -4.57 -6.586 -11.812 1 98.69 307 PHE B N 1
ATOM 5382 C CA . PHE B 1 307 ? -4.191 -5.84 -13.008 1 98.69 307 PHE B CA 1
ATOM 5383 C C . PHE B 1 307 ? -5.316 -5.863 -14.039 1 98.69 307 PHE B C 1
ATOM 5385 O O . PHE B 1 307 ? -5.766 -6.934 -14.453 1 98.69 307 PHE B O 1
ATOM 5392 N N . LYS B 1 308 ? -5.773 -4.73 -14.406 1 98.06 308 LYS B N 1
ATOM 5393 C CA . LYS B 1 308 ? -6.695 -4.574 -15.523 1 98.06 308 LYS B CA 1
ATOM 5394 C C . LYS B 1 308 ? -5.984 -3.988 -16.75 1 98.06 308 LYS B C 1
ATOM 5396 O O . LYS B 1 308 ? -5.668 -2.797 -16.766 1 98.06 308 LYS B O 1
ATOM 5401 N N . PHE B 1 309 ? -5.797 -4.793 -17.719 1 97.88 309 PHE B N 1
ATOM 5402 C CA . PHE B 1 309 ? -4.992 -4.398 -18.875 1 97.88 309 PHE B CA 1
ATOM 5403 C C . PHE B 1 309 ? -5.84 -3.656 -19.891 1 97.88 309 PHE B C 1
ATOM 5405 O O . PHE B 1 309 ? -7.023 -3.959 -20.062 1 97.88 309 PHE B O 1
ATOM 5412 N N . SER B 1 310 ? -5.203 -2.697 -20.547 1 97.19 310 SER B N 1
ATOM 5413 C CA . SER B 1 310 ? -5.793 -2.074 -21.719 1 97.19 310 SER B CA 1
ATOM 5414 C C . SER B 1 310 ? -5.988 -3.09 -22.844 1 97.19 310 SER B C 1
ATOM 5416 O O . SER B 1 310 ? -5.438 -4.191 -22.797 1 97.19 310 SER B O 1
ATOM 5418 N N . GLU B 1 311 ? -6.707 -2.689 -23.828 1 95.44 311 GLU B N 1
ATOM 5419 C CA . GLU B 1 311 ? -7.02 -3.594 -24.938 1 95.44 311 GLU B CA 1
ATOM 5420 C C . GLU B 1 311 ? -5.75 -4.055 -25.641 1 95.44 311 GLU B C 1
ATOM 5422 O O . GLU B 1 311 ? -5.637 -5.219 -26.031 1 95.44 311 GLU B O 1
ATOM 5427 N N . ASP B 1 312 ? -4.82 -3.174 -25.781 1 95.88 312 ASP B N 1
ATOM 5428 C CA . ASP B 1 312 ? -3.59 -3.504 -26.484 1 95.88 312 ASP B CA 1
ATOM 5429 C C . ASP B 1 312 ? -2.561 -4.125 -25.547 1 95.88 312 ASP B C 1
ATOM 5431 O O . ASP B 1 312 ? 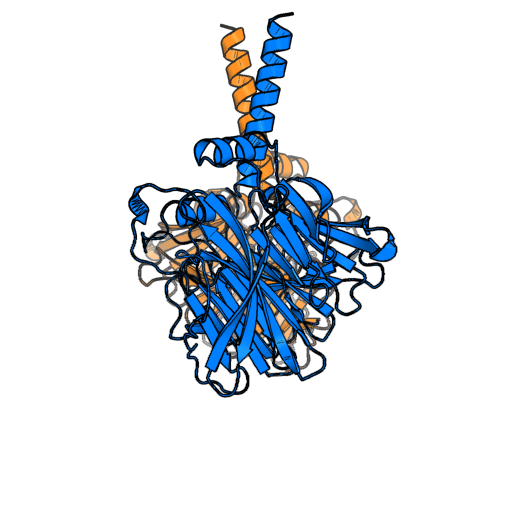-1.441 -4.438 -25.969 1 95.88 312 ASP B O 1
ATOM 5435 N N . ARG B 1 313 ? -2.84 -4.289 -24.234 1 96.94 313 ARG B N 1
ATOM 5436 C CA . ARG B 1 313 ? -2.07 -4.957 -23.203 1 96.94 313 ARG B CA 1
ATOM 5437 C C . ARG B 1 313 ? -0.765 -4.219 -22.922 1 96.94 313 ARG B C 1
ATOM 5439 O O . ARG B 1 313 ? 0.171 -4.789 -22.359 1 96.94 313 ARG B O 1
ATOM 5446 N N . LYS B 1 314 ? -0.703 -2.959 -23.234 1 96.56 314 LYS B N 1
ATOM 5447 C CA . LYS B 1 314 ? 0.526 -2.193 -23.047 1 96.56 314 LYS B CA 1
ATOM 5448 C C . LYS B 1 314 ? 0.53 -1.488 -21.703 1 96.56 314 LYS B C 1
ATOM 5450 O O . LYS B 1 314 ? 1.588 -1.101 -21.203 1 96.56 314 LYS B O 1
ATOM 5455 N N . PHE B 1 315 ? -0.688 -1.31 -21.188 1 95.44 315 PHE B N 1
ATOM 5456 C CA . PHE B 1 315 ? -0.856 -0.656 -19.891 1 95.44 315 PHE B CA 1
ATOM 5457 C C . PHE B 1 315 ? -1.792 -1.459 -19 1 95.44 315 PHE B C 1
ATOM 5459 O O . PHE B 1 315 ? -2.678 -2.162 -19.484 1 95.44 315 PHE B O 1
ATOM 5466 N N . ALA B 1 316 ? -1.487 -1.392 -17.734 1 97.12 316 ALA B N 1
ATOM 5467 C CA . ALA B 1 316 ? -2.373 -2.049 -16.766 1 97.12 316 ALA B CA 1
ATOM 5468 C C . ALA B 1 316 ? -2.686 -1.132 -15.594 1 97.12 316 ALA B C 1
ATOM 5470 O O . ALA B 1 316 ? -1.789 -0.486 -15.047 1 97.12 316 ALA B O 1
ATOM 5471 N N . GLU B 1 317 ? -3.975 -0.962 -15.32 1 96.69 317 GLU B N 1
ATOM 5472 C CA . GLU B 1 317 ? -4.348 -0.389 -14.031 1 96.69 317 GLU B CA 1
ATOM 5473 C C . GLU B 1 317 ? -4.059 -1.36 -12.891 1 96.69 317 GLU B C 1
ATOM 5475 O O . GLU B 1 317 ? -4.543 -2.496 -12.898 1 96.69 317 GLU B O 1
ATOM 5480 N N . ILE B 1 318 ? -3.289 -0.949 -11.961 1 98.06 318 ILE B N 1
ATOM 5481 C CA . ILE B 1 318 ? -2.889 -1.806 -10.852 1 98.06 318 ILE B CA 1
ATOM 5482 C C . ILE B 1 318 ? -3.645 -1.399 -9.586 1 98.06 318 ILE B C 1
ATOM 5484 O O . ILE B 1 318 ? -3.59 -0.241 -9.172 1 98.06 318 ILE B O 1
ATOM 5488 N N . VAL B 1 319 ? -4.34 -2.338 -9.016 1 98.44 319 VAL B N 1
ATOM 5489 C CA . VAL B 1 319 ? -5.086 -2.117 -7.785 1 98.44 319 VAL B CA 1
ATOM 5490 C C . VAL B 1 319 ? -4.578 -3.057 -6.695 1 98.44 319 VAL B C 1
ATOM 5492 O O . VAL B 1 319 ? -4.371 -4.246 -6.941 1 98.44 319 VAL B O 1
ATOM 5495 N N . GLU B 1 320 ? -4.277 -2.494 -5.535 1 98.56 320 GLU B N 1
ATOM 5496 C CA . GLU B 1 320 ? -3.928 -3.314 -4.379 1 98.56 320 GLU B CA 1
ATOM 5497 C C . GLU B 1 320 ? -5.176 -3.748 -3.613 1 98.56 320 GLU B C 1
ATOM 5499 O O . GLU B 1 320 ? -5.91 -2.91 -3.088 1 98.56 320 GLU B O 1
ATOM 5504 N N . VAL B 1 321 ? -5.418 -5.02 -3.518 1 98.62 321 VAL B N 1
ATOM 5505 C CA . VAL B 1 321 ? -6.652 -5.555 -2.951 1 98.62 321 VAL B CA 1
ATOM 5506 C C . VAL B 1 321 ? -6.438 -5.898 -1.479 1 98.62 321 VAL B C 1
ATOM 5508 O O . VAL B 1 321 ? -7.363 -5.801 -0.672 1 98.62 321 VAL B O 1
ATOM 5511 N N . PHE B 1 322 ? -5.336 -6.285 -1.169 1 98.62 322 PHE B N 1
ATOM 5512 C CA . PHE B 1 322 ? -4.957 -6.773 0.152 1 98.62 322 PHE B CA 1
ATOM 5513 C C . PHE B 1 322 ? -3.486 -6.488 0.433 1 98.62 322 PHE B C 1
ATOM 5515 O O . PHE B 1 322 ? -2.645 -6.602 -0.461 1 98.62 322 PHE B O 1
ATOM 5522 N N . SER B 1 323 ? -3.166 -6.121 1.609 1 98.5 323 SER B N 1
ATOM 5523 C CA . SER B 1 323 ? -1.794 -5.914 2.061 1 98.5 323 SER B CA 1
ATOM 5524 C C . SER B 1 323 ? -1.636 -6.281 3.533 1 98.5 323 SER B C 1
ATOM 5526 O O . SER B 1 323 ? -2.457 -5.887 4.367 1 98.5 323 SER B O 1
ATOM 5528 N N . ASP B 1 324 ? -0.597 -7.051 3.832 1 98.25 324 ASP B N 1
ATOM 5529 C CA . ASP B 1 324 ? -0.318 -7.5 5.191 1 98.25 324 ASP B CA 1
ATOM 5530 C C . ASP B 1 324 ? 1.184 -7.508 5.469 1 98.25 324 ASP B C 1
ATOM 5532 O O . ASP B 1 324 ? 1.976 -7.926 4.625 1 98.25 324 ASP B O 1
ATOM 5536 N N . GLU B 1 325 ? 1.549 -7.09 6.602 1 96.75 325 GLU B N 1
ATOM 5537 C CA . GLU B 1 325 ? 2.963 -7.016 6.957 1 96.75 325 GLU B CA 1
ATOM 5538 C C . GLU B 1 325 ? 3.535 -8.406 7.234 1 96.75 325 GLU B C 1
ATOM 5540 O O . GLU B 1 325 ? 4.727 -8.547 7.52 1 96.75 325 GLU B O 1
ATOM 5545 N N . GLY B 1 326 ? 2.744 -9.406 7.191 1 97.12 326 GLY B N 1
ATOM 5546 C CA . GLY B 1 326 ? 3.232 -10.773 7.273 1 97.12 326 GLY B CA 1
ATOM 5547 C C . GLY B 1 326 ? 2.746 -11.508 8.508 1 97.12 326 GLY B C 1
ATOM 5548 O O . GLY B 1 326 ? 2.814 -12.734 8.57 1 97.12 326 GLY B O 1
ATOM 5549 N N . ARG B 1 327 ? 2.166 -10.812 9.477 1 94.94 327 ARG B N 1
ATOM 5550 C CA . ARG B 1 327 ? 1.77 -11.445 10.734 1 94.94 327 ARG B CA 1
ATOM 5551 C C . ARG B 1 327 ? 0.489 -12.258 10.555 1 94.94 327 ARG B C 1
ATOM 5553 O O . ARG B 1 327 ? 0.316 -13.305 11.188 1 94.94 327 ARG B O 1
ATOM 5560 N N . PHE B 1 328 ? -0.421 -11.812 9.703 1 97.25 328 PHE B N 1
ATOM 5561 C CA . PHE B 1 328 ? -1.653 -12.547 9.43 1 97.25 328 PHE B CA 1
ATOM 5562 C C . PHE B 1 328 ? -1.464 -13.516 8.273 1 97.25 328 PHE B C 1
ATOM 5564 O O . PHE B 1 328 ? -1.69 -14.719 8.422 1 97.25 328 PHE B O 1
ATOM 5571 N N . THR B 1 329 ? -1.023 -13.039 7.137 1 98.06 329 THR B N 1
ATOM 5572 C CA . THR B 1 329 ? -0.697 -13.844 5.965 1 98.06 329 THR B CA 1
ATOM 5573 C C . THR B 1 329 ? 0.754 -13.625 5.547 1 98.06 329 THR B C 1
ATOM 5575 O O . THR B 1 329 ? 1.111 -12.547 5.062 1 98.06 329 THR B O 1
ATOM 5578 N N . SER B 1 330 ? 1.545 -14.672 5.711 1 97.69 330 SER B N 1
ATOM 5579 C CA . SER B 1 330 ? 2.973 -14.531 5.453 1 97.69 330 SER B CA 1
ATOM 5580 C C . SER B 1 330 ? 3.352 -15.125 4.102 1 97.69 330 SER B C 1
ATOM 5582 O O . SER B 1 330 ? 2.977 -16.266 3.793 1 97.69 330 SER B O 1
ATOM 5584 N N . ALA B 1 331 ? 4.043 -14.336 3.289 1 97.62 331 ALA B N 1
ATOM 5585 C CA . ALA B 1 331 ? 4.629 -14.781 2.029 1 97.62 331 ALA B CA 1
ATOM 5586 C C . ALA B 1 331 ? 3.561 -15.344 1.096 1 97.62 331 ALA B C 1
ATOM 5588 O O . ALA B 1 331 ? 3.664 -16.484 0.639 1 97.62 331 ALA B O 1
ATOM 5589 N N . GLY B 1 332 ? 2.586 -14.484 0.833 1 98.5 332 GLY B N 1
ATOM 5590 C CA . GLY B 1 332 ? 1.57 -14.867 -0.136 1 98.5 332 GLY B CA 1
ATOM 5591 C C . GLY B 1 332 ? 2.146 -15.242 -1.488 1 98.5 332 GLY B C 1
ATOM 5592 O O . GLY B 1 332 ? 3.051 -14.57 -1.992 1 98.5 332 GLY B O 1
ATOM 5593 N N . ALA B 1 333 ? 1.589 -16.359 -2.076 1 98.38 333 ALA B N 1
ATOM 5594 C CA . ALA B 1 333 ? 2.166 -16.906 -3.305 1 98.38 333 ALA B CA 1
ATOM 5595 C C . ALA B 1 333 ? 1.166 -16.828 -4.453 1 98.38 333 ALA B C 1
ATOM 5597 O O . ALA B 1 333 ? 1.556 -16.844 -5.625 1 98.38 333 ALA B O 1
ATOM 5598 N N . VAL B 1 334 ? -0.064 -16.797 -4.16 1 98.88 334 VAL B N 1
ATOM 5599 C CA . VAL B 1 334 ? -1.105 -16.766 -5.184 1 98.88 334 VAL B CA 1
ATOM 5600 C C . VAL B 1 334 ? -2.375 -16.141 -4.609 1 98.88 334 VAL B C 1
ATOM 5602 O O . VAL B 1 334 ? -2.623 -16.219 -3.402 1 98.88 334 VAL B O 1
ATOM 5605 N N . ALA B 1 335 ? -3.09 -15.445 -5.398 1 98.94 335 ALA B N 1
ATOM 5606 C CA . ALA B 1 335 ? -4.406 -14.914 -5.059 1 98.94 335 ALA B CA 1
ATOM 5607 C C . ALA B 1 335 ? -5.426 -15.234 -6.145 1 98.94 335 ALA B C 1
ATOM 5609 O O . ALA B 1 335 ? -5.227 -14.898 -7.312 1 98.94 335 ALA B O 1
ATOM 5610 N N . THR B 1 336 ? -6.465 -15.883 -5.738 1 98.88 336 THR B N 1
ATOM 5611 C CA . THR B 1 336 ? -7.484 -16.297 -6.695 1 98.88 336 THR B CA 1
ATOM 5612 C C . THR B 1 336 ? -8.852 -15.727 -6.312 1 98.88 336 THR B C 1
ATOM 5614 O O . THR B 1 336 ? -9.32 -15.93 -5.191 1 98.88 336 THR B O 1
ATOM 5617 N N . SER B 1 337 ? -9.438 -15.055 -7.238 1 98.62 337 SER B N 1
ATOM 5618 C CA . SER B 1 337 ? -10.766 -14.492 -7.008 1 98.62 337 SER B CA 1
ATOM 5619 C C . SER B 1 337 ? -11.859 -15.43 -7.508 1 98.62 337 SER B C 1
ATOM 5621 O O . SER B 1 337 ? -11.656 -16.172 -8.469 1 98.62 337 SER B O 1
ATOM 5623 N N . PHE B 1 338 ? -12.977 -15.414 -6.836 1 98.06 338 PHE B N 1
ATOM 5624 C CA . PHE B 1 338 ? -14.133 -16.188 -7.242 1 98.06 338 PHE B CA 1
ATOM 5625 C C . PHE B 1 338 ? -15.43 -15.516 -6.801 1 98.06 338 PHE B C 1
ATOM 5627 O O . PHE B 1 338 ? -15.391 -14.438 -6.207 1 98.06 338 PHE B O 1
ATOM 5634 N N . ASP B 1 339 ? -16.594 -16.047 -7.215 1 96.75 339 ASP B N 1
ATOM 5635 C CA . ASP B 1 339 ? -17.891 -15.438 -6.918 1 96.75 339 ASP B CA 1
ATOM 5636 C C . ASP B 1 339 ? -17.984 -14.023 -7.48 1 96.75 339 ASP B C 1
ATOM 5638 O O . ASP B 1 339 ? -18.281 -13.07 -6.75 1 96.75 339 ASP B O 1
ATOM 5642 N N . ASN B 1 340 ? -17.625 -13.867 -8.75 1 95.25 340 ASN B N 1
ATOM 5643 C CA . ASN B 1 340 ? -17.672 -12.602 -9.469 1 95.25 340 ASN B CA 1
ATOM 5644 C C . ASN B 1 340 ? -16.828 -11.531 -8.773 1 95.25 340 ASN B C 1
ATOM 5646 O O . ASN B 1 340 ? -17.266 -10.383 -8.641 1 95.25 340 ASN B O 1
ATOM 5650 N N . GLY B 1 341 ? -15.766 -11.977 -8.227 1 96.19 341 GLY B N 1
ATOM 5651 C CA . GLY B 1 341 ? -14.82 -11.047 -7.633 1 96.19 341 GLY B CA 1
ATOM 5652 C C . GLY B 1 341 ? -15.188 -10.641 -6.215 1 96.19 341 GLY B C 1
ATOM 5653 O O . GLY B 1 341 ? -14.555 -9.758 -5.633 1 96.19 341 GLY B O 1
ATOM 5654 N N . LYS B 1 342 ? -16.094 -11.273 -5.594 1 97.31 342 LYS B N 1
ATOM 5655 C CA . LYS B 1 342 ? -16.562 -10.875 -4.27 1 97.31 342 LYS B CA 1
ATOM 5656 C C . LYS B 1 342 ? -15.797 -11.609 -3.17 1 97.31 342 LYS B C 1
ATOM 5658 O O . LYS B 1 342 ? -15.883 -11.242 -1.996 1 97.31 342 LYS B O 1
ATOM 5663 N N . GLN B 1 343 ? -15.133 -12.688 -3.562 1 98.31 343 GLN B N 1
ATOM 5664 C CA . GLN B 1 343 ? -14.328 -13.469 -2.625 1 98.31 343 GLN B CA 1
ATOM 5665 C C . GLN B 1 343 ? -12.969 -13.805 -3.217 1 98.31 343 GLN B C 1
ATOM 5667 O O . GLN B 1 343 ? -12.773 -13.742 -4.434 1 98.31 343 GLN B O 1
ATOM 5672 N N . MET B 1 344 ? -12.016 -14.094 -2.342 1 98.69 344 MET B N 1
ATOM 5673 C CA . MET B 1 344 ? -10.695 -14.477 -2.828 1 98.69 344 MET B CA 1
ATOM 5674 C C . MET B 1 344 ? -10.008 -15.422 -1.848 1 98.69 344 MET B C 1
ATOM 5676 O O . MET B 1 344 ? -10.266 -15.367 -0.644 1 98.69 344 MET B O 1
ATOM 5680 N N . LEU B 1 345 ? -9.219 -16.297 -2.344 1 98.88 345 LEU B N 1
ATOM 5681 C CA . LEU B 1 345 ? -8.281 -17.109 -1.577 1 98.88 345 LEU B CA 1
ATOM 5682 C C . LEU B 1 345 ? -6.852 -16.625 -1.774 1 98.88 345 LEU B C 1
ATOM 5684 O O . LEU B 1 345 ? -6.461 -16.266 -2.889 1 98.88 345 LEU B O 1
ATOM 5688 N N . ILE B 1 346 ? -6.148 -16.547 -0.72 1 98.94 346 ILE B N 1
ATOM 5689 C CA . ILE B 1 346 ? -4.723 -16.234 -0.774 1 98.94 346 ILE B CA 1
ATOM 5690 C C . ILE B 1 346 ? -3.914 -17.422 -0.271 1 98.94 346 ILE B C 1
ATOM 5692 O O . ILE B 1 346 ? -4.051 -17.828 0.883 1 98.94 346 ILE B O 1
ATOM 5696 N N . GLY B 1 347 ? -3.125 -17.969 -1.146 1 98.81 347 GLY B N 1
ATOM 5697 C CA . GLY B 1 347 ? -2.203 -19.031 -0.754 1 98.81 347 GLY B CA 1
ATOM 5698 C C . GLY B 1 347 ? -0.834 -18.516 -0.357 1 98.81 347 GLY B C 1
ATOM 5699 O O . GLY B 1 347 ? -0.422 -17.438 -0.797 1 98.81 347 GLY B O 1
ATOM 5700 N N . THR B 1 348 ? -0.126 -19.281 0.483 1 98.06 348 THR B N 1
ATOM 5701 C CA . THR B 1 348 ? 1.201 -18.891 0.951 1 98.06 348 THR B CA 1
ATOM 5702 C C . THR B 1 348 ? 2.23 -19.969 0.596 1 98.06 348 THR B C 1
ATOM 5704 O O . THR B 1 348 ? 1.871 -21.109 0.313 1 98.06 348 THR B O 1
ATOM 5707 N N . VAL B 1 349 ? 3.482 -19.578 0.656 1 96.31 349 VAL B N 1
ATOM 5708 C CA . VAL B 1 349 ? 4.543 -20.5 0.273 1 96.31 349 VAL B CA 1
ATOM 5709 C C . VAL B 1 349 ? 4.625 -21.641 1.288 1 96.31 349 VAL B C 1
ATOM 5711 O O . VAL B 1 349 ? 4.625 -22.812 0.914 1 96.31 349 VAL B O 1
ATOM 5714 N N . PHE B 1 350 ? 4.543 -21.328 2.633 1 93.56 350 PHE B N 1
ATOM 5715 C CA . PHE B 1 350 ? 4.859 -22.391 3.578 1 93.56 350 PHE B CA 1
ATOM 5716 C C . PHE B 1 350 ? 3.865 -22.406 4.734 1 93.56 350 PHE B C 1
ATOM 5718 O O . PHE B 1 350 ? 4.008 -23.188 5.68 1 93.56 350 PHE B O 1
ATOM 5725 N N . ARG B 1 351 ? 2.881 -21.578 4.711 1 94.12 351 ARG B N 1
ATOM 5726 C CA . ARG B 1 351 ? 2.02 -21.453 5.883 1 94.12 351 ARG B CA 1
ATOM 5727 C C . ARG B 1 351 ? 0.618 -21.984 5.586 1 94.12 351 ARG B C 1
ATOM 5729 O O . ARG B 1 351 ? 0.417 -23.188 5.457 1 94.12 351 ARG B O 1
ATOM 5736 N N . ASP B 1 352 ? -0.333 -21.062 5.43 1 96.12 352 ASP B N 1
ATOM 5737 C CA . ASP B 1 352 ? -1.749 -21.406 5.391 1 96.12 352 ASP B CA 1
ATOM 5738 C C . ASP B 1 352 ? -2.447 -20.75 4.199 1 96.12 352 ASP B C 1
ATOM 5740 O O . ASP B 1 352 ? -1.797 -20.391 3.217 1 96.12 352 ASP B O 1
ATOM 5744 N N . VAL B 1 353 ? -3.744 -20.859 4.211 1 98.56 353 VAL B N 1
ATOM 5745 C CA . VAL B 1 353 ? -4.59 -20.219 3.209 1 98.56 353 VAL B CA 1
ATOM 5746 C C . VAL B 1 353 ? -5.52 -19.219 3.883 1 98.56 353 VAL B C 1
ATOM 5748 O O . VAL B 1 353 ? -6.062 -19.484 4.957 1 98.56 353 VAL B O 1
ATOM 5751 N N . THR B 1 354 ? -5.633 -18.062 3.334 1 98.75 354 THR B N 1
ATOM 5752 C CA . THR B 1 354 ? -6.547 -17.031 3.797 1 98.75 354 THR B CA 1
ATOM 5753 C C . THR B 1 354 ? -7.738 -16.906 2.854 1 98.75 354 THR B C 1
ATOM 5755 O O . THR B 1 354 ? -7.574 -16.922 1.632 1 98.75 354 THR B O 1
ATOM 5758 N N . HIS B 1 355 ? -8.938 -16.875 3.357 1 98.81 355 HIS B N 1
ATOM 5759 C CA . HIS B 1 355 ? -10.172 -16.594 2.639 1 98.81 355 HIS B CA 1
ATOM 5760 C C . HIS B 1 355 ? -10.711 -15.203 2.992 1 98.81 355 HIS B C 1
ATOM 5762 O O . HIS B 1 355 ? -10.961 -14.914 4.164 1 98.81 355 HIS B O 1
ATOM 5768 N N . CYS B 1 356 ? -10.906 -14.328 2.014 1 98.56 356 CYS B N 1
ATOM 5769 C CA . CYS B 1 356 ? -11.383 -12.977 2.266 1 98.56 356 CYS B CA 1
ATOM 5770 C C . CYS B 1 356 ? -12.672 -12.695 1.5 1 98.56 356 CYS B C 1
ATOM 5772 O O . CYS B 1 356 ? -12.836 -13.156 0.369 1 98.56 356 CYS B O 1
ATOM 5774 N N . ASP B 1 357 ? -13.508 -11.938 2.092 1 97.94 357 ASP B N 1
ATOM 5775 C CA . ASP B 1 357 ? -14.555 -11.234 1.36 1 97.94 357 ASP B CA 1
ATOM 5776 C C . ASP B 1 357 ? -14.031 -9.93 0.761 1 97.94 357 ASP B C 1
ATOM 5778 O O . ASP B 1 357 ? -13.172 -9.273 1.349 1 97.94 357 ASP B O 1
ATOM 5782 N N . ILE B 1 358 ? -14.516 -9.602 -0.347 1 98 358 ILE B N 1
ATOM 5783 C CA . ILE B 1 358 ? -14.203 -8.328 -0.977 1 98 358 ILE B CA 1
ATOM 5784 C C . ILE B 1 358 ? -15.438 -7.434 -0.995 1 98 358 ILE B C 1
ATOM 5786 O O . ILE B 1 358 ? -16.312 -7.598 -1.847 1 98 358 ILE B O 1
ATOM 5790 N N . ASN B 1 359 ? -15.453 -6.465 -0.129 1 95.88 359 ASN B N 1
ATOM 5791 C CA . ASN B 1 359 ? -16.641 -5.641 0.073 1 95.88 359 ASN B CA 1
ATOM 5792 C C . ASN B 1 359 ? -16.453 -4.238 -0.501 1 95.88 359 ASN B C 1
ATOM 5794 O O . ASN B 1 359 ? -17.156 -3.307 -0.119 1 95.88 359 ASN B O 1
ATOM 5798 N N . ILE B 1 360 ? -15.516 -4.09 -1.324 1 95.25 360 ILE B N 1
ATOM 5799 C CA . ILE B 1 360 ? -15.258 -2.795 -1.949 1 95.25 360 ILE B CA 1
ATOM 5800 C C . ILE B 1 360 ? -15.18 -2.961 -3.465 1 95.25 360 ILE B C 1
ATOM 5802 O O . ILE B 1 360 ? -14.922 -4.059 -3.963 1 95.25 360 ILE B O 1
ATOM 5806 N N . SER B 1 361 ? -15.383 -1.864 -4.137 1 94 361 SER B N 1
ATOM 5807 C CA . SER B 1 361 ? -15.203 -1.882 -5.582 1 94 361 SER B CA 1
ATOM 5808 C C . SER B 1 361 ? -13.727 -1.837 -5.953 1 94 361 SER B C 1
ATOM 5810 O O . SER B 1 361 ? -12.945 -1.118 -5.328 1 94 361 SER B O 1
ATOM 5812 N N . LEU B 1 362 ? -13.367 -2.639 -6.906 1 95.5 362 LEU B N 1
ATOM 5813 C CA . LEU B 1 362 ? -11.992 -2.631 -7.391 1 95.5 362 LEU B CA 1
ATOM 5814 C C . LEU B 1 362 ? -11.875 -1.823 -8.68 1 95.5 362 LEU B C 1
ATOM 5816 O O . LEU B 1 362 ? -10.773 -1.629 -9.195 1 95.5 362 LEU B O 1
ATOM 5820 N N . ASP B 1 363 ? -13 -1.349 -9.156 1 92.56 363 ASP B N 1
ATOM 5821 C CA . ASP B 1 363 ? -13.031 -0.478 -10.328 1 92.56 363 ASP B CA 1
ATOM 5822 C C . ASP B 1 363 ? -13.492 0.929 -9.953 1 92.56 363 ASP B C 1
ATOM 5824 O O . ASP B 1 363 ? -14.57 1.106 -9.391 1 92.56 363 ASP B O 1
ATOM 5828 N N . PHE B 1 364 ? -12.555 1.846 -10.039 1 84.62 364 PHE B N 1
ATOM 5829 C CA . PHE B 1 364 ? -12.906 3.213 -9.672 1 84.62 364 PHE B CA 1
ATOM 5830 C C . PHE B 1 364 ? -12.32 4.207 -10.672 1 84.62 364 PHE B C 1
ATOM 5832 O O . PHE B 1 364 ? -11.359 3.895 -11.375 1 84.62 364 PHE B O 1
#

pLDDT: mean 91.79, std 11.11, range [41.59, 98.94]